Protein AF-A0A537X643-F1 (afdb_monomer)

Solvent-accessible surface area (backbone atoms only — not comparable to full-atom values): 22511 Å² total; per-residue (Å²): 135,90,79,83,78,80,81,77,81,73,78,80,85,72,86,86,77,86,80,95,65,92,78,79,89,76,83,92,69,81,87,68,65,80,76,92,71,70,62,68,78,74,56,78,85,76,93,51,80,48,66,42,65,66,64,68,31,84,86,25,77,56,65,44,72,69,31,51,54,48,52,40,52,52,30,49,50,48,23,62,72,38,47,80,42,49,65,19,37,30,34,43,42,50,30,48,44,51,50,48,52,52,48,49,47,70,78,35,73,71,78,38,92,58,49,51,52,54,47,35,46,54,39,44,46,51,49,53,52,52,54,44,52,50,31,49,76,69,74,42,88,57,58,57,14,49,45,48,35,54,52,44,35,69,70,40,58,57,54,56,56,50,41,31,50,26,40,48,38,24,43,47,48,43,45,42,20,56,47,44,42,60,30,28,60,37,49,99,88,63,51,69,45,55,66,50,59,55,51,46,55,58,55,51,58,70,31,44,62,60,30,52,50,54,41,22,61,33,45,26,66,64,31,53,73,79,56,38,95,42,70,60,56,49,49,56,53,49,54,52,49,52,52,44,52,50,51,21,53,54,45,14,45,50,54,29,48,32,88,43,73,68,52,31,49,54,49,51,50,52,37,45,51,51,24,26,52,53,27,52,59,59,69,62,61,79,58,67,90,67,46,40,62,55,35,54,54,48,11,72,75,45,49,79,77,77,76,97,73,79,70,87,70,80,77,75,75,72,87,72,79,78,73,75,79,76,82,71,82,82,81,84,79,77,91,80,79,91,76,89,81,83,84,83,88,81,92,86,80,90,83,92,81,80,90,82,85,88,79,89,76,87,77,88,78,82,86,83,87,89,134

Foldseek 3Di:
DDDDDPPPPPPPPDPPDDDDDPDDDDDDDDDPDDPLDLVLVVPDADDFPDFAAFAAAFQRRFLDLVLLVRLLVVLVVVLLVCQQQLLSLQSLLLSLLSVLVSVCCVVPVPLAVCSRLVSSLSRVL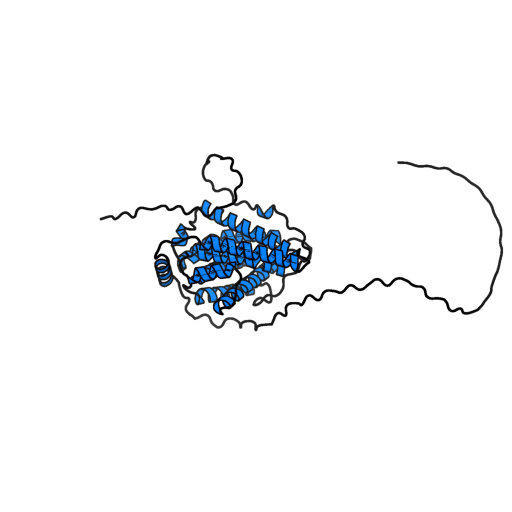SVLVVVQVVCVVVVHDHFLLSVLLNVLSVVLFDASVLNNVSSCLCSQLQVLLVSCLNNGQADPVRHGRSVVLSSCLVSVLVSVVVSLCRSCQQFNVCSCVVQPPDSHSSSVVSVVVSVSSSSSSVLNRQCRRQPDPVSNVVSNCVSRVVSNVVSVSSSVDGDDPPVSVVRSVSNVVRHDNDPPPDPDDDDRDPPPPPPPPPPDPPDDDDDDDDDDDDDDDDDDDDDDDDDDDDDDDDDDDDDDDDD

Radius of gyration: 31.63 Å; Cα contacts (8 Å, |Δi|>4): 362; chains: 1; bounding box: 92×60×107 Å

Structure (mmCIF, N/CA/C/O backbone):
data_AF-A0A537X643-F1
#
_entry.id   AF-A0A537X643-F1
#
loop_
_atom_site.group_PDB
_atom_site.id
_atom_site.type_symbol
_atom_site.label_atom_id
_atom_site.label_alt_id
_atom_site.label_comp_id
_atom_site.label_asym_id
_atom_site.label_entity_id
_atom_site.label_seq_id
_atom_site.pdbx_PDB_ins_code
_atom_site.Cartn_x
_atom_site.Cartn_y
_atom_site.Cartn_z
_atom_site.occupancy
_atom_site.B_iso_or_equiv
_atom_site.auth_seq_id
_atom_site.auth_comp_id
_atom_site.auth_asym_id
_atom_site.auth_atom_id
_atom_site.pdbx_PDB_model_num
ATOM 1 N N . MET A 1 1 ? 32.822 10.963 -34.337 1.00 32.72 1 MET A N 1
ATOM 2 C CA . MET A 1 1 ? 31.778 11.848 -34.895 1.00 32.72 1 MET A CA 1
ATOM 3 C C . MET A 1 1 ? 30.569 11.772 -33.985 1.00 32.72 1 MET A C 1
ATOM 5 O O . MET A 1 1 ? 30.004 10.697 -33.825 1.00 32.72 1 MET A O 1
ATOM 9 N N . ALA A 1 2 ? 30.265 12.878 -33.312 1.00 31.22 2 ALA A N 1
ATOM 10 C CA . ALA A 1 2 ? 29.159 13.004 -32.376 1.00 31.22 2 ALA A CA 1
ATOM 11 C C . ALA A 1 2 ? 27.815 12.803 -33.091 1.00 31.22 2 ALA A C 1
ATOM 13 O O . ALA A 1 2 ? 27.571 13.410 -34.132 1.00 31.22 2 ALA A O 1
ATOM 14 N N . ARG A 1 3 ? 26.935 11.972 -32.529 1.00 30.47 3 ARG A N 1
ATOM 15 C CA . ARG A 1 3 ? 25.512 11.965 -32.874 1.00 30.47 3 ARG A CA 1
ATOM 16 C C . ARG A 1 3 ? 24.752 12.376 -31.626 1.00 30.47 3 ARG A C 1
ATOM 18 O O . ARG A 1 3 ? 24.604 11.592 -30.696 1.00 30.47 3 ARG A O 1
ATOM 25 N N . GLY A 1 4 ? 24.377 13.653 -31.606 1.00 25.67 4 GLY A N 1
ATOM 26 C CA . GLY A 1 4 ? 23.551 14.253 -30.573 1.00 25.67 4 GLY A CA 1
ATOM 27 C C . GLY A 1 4 ? 22.180 13.597 -30.568 1.00 25.67 4 GLY A C 1
ATOM 28 O O . GLY A 1 4 ? 21.464 13.625 -31.566 1.00 25.67 4 GLY A O 1
ATOM 29 N N . TRP A 1 5 ? 21.835 12.997 -29.437 1.00 26.50 5 TRP A N 1
ATOM 30 C CA . TRP A 1 5 ? 20.462 12.646 -29.137 1.00 26.50 5 TRP A CA 1
ATOM 31 C C . TRP A 1 5 ? 19.794 13.929 -28.667 1.00 26.50 5 TRP A C 1
ATOM 33 O O . TRP A 1 5 ? 20.185 14.524 -27.661 1.00 26.50 5 TRP A O 1
ATOM 43 N N . ILE A 1 6 ? 18.838 14.391 -29.465 1.00 25.66 6 ILE A N 1
ATOM 44 C CA . ILE A 1 6 ? 17.928 15.470 -29.112 1.00 25.66 6 ILE A CA 1
ATOM 45 C C . ILE A 1 6 ? 17.266 15.050 -27.799 1.00 25.66 6 ILE A C 1
ATOM 47 O O . ILE A 1 6 ? 16.528 14.068 -27.754 1.00 25.66 6 ILE A O 1
ATOM 51 N N . ARG A 1 7 ? 17.580 15.770 -26.718 1.00 27.56 7 ARG A N 1
ATOM 52 C CA . ARG A 1 7 ? 16.850 15.690 -25.455 1.00 27.56 7 ARG A CA 1
ATOM 53 C C . ARG A 1 7 ? 15.436 16.186 -25.730 1.00 27.56 7 ARG A C 1
ATOM 55 O O . ARG A 1 7 ? 15.179 17.385 -25.686 1.00 27.56 7 ARG A O 1
ATOM 62 N N . ILE A 1 8 ? 14.533 15.273 -26.070 1.00 27.55 8 ILE A N 1
ATOM 63 C CA . ILE A 1 8 ? 13.103 15.544 -25.982 1.00 27.55 8 ILE A CA 1
ATOM 64 C C . ILE A 1 8 ? 12.793 15.508 -24.489 1.00 27.55 8 ILE A C 1
ATOM 66 O O . ILE A 1 8 ? 12.545 14.452 -23.914 1.00 27.55 8 ILE A O 1
ATOM 70 N N . SER A 1 9 ? 12.889 16.672 -23.850 1.00 28.47 9 SER A N 1
ATOM 71 C CA . SER A 1 9 ? 12.320 16.912 -22.529 1.00 28.47 9 SER A CA 1
ATOM 72 C C . SER A 1 9 ? 10.800 16.823 -22.657 1.00 28.47 9 SER A C 1
ATOM 74 O O . SER A 1 9 ? 10.119 17.831 -22.817 1.00 28.47 9 SER A O 1
ATOM 76 N N . ALA A 1 10 ? 10.259 15.607 -22.662 1.00 28.08 10 ALA A N 1
ATOM 77 C CA . ALA A 1 10 ? 8.843 15.392 -22.431 1.00 28.08 10 ALA A CA 1
ATOM 78 C C . ALA A 1 10 ? 8.637 15.455 -20.918 1.00 28.08 10 ALA A C 1
ATOM 80 O O . ALA A 1 10 ? 8.759 14.459 -20.210 1.00 28.08 10 ALA A O 1
ATOM 81 N N . SER A 1 11 ? 8.387 16.664 -20.421 1.00 31.28 11 SER A N 1
ATOM 82 C CA . SER A 1 11 ? 7.842 16.896 -19.092 1.00 31.28 11 SER A CA 1
ATOM 83 C C . SER A 1 11 ? 6.502 16.165 -18.986 1.00 31.28 11 SER A C 1
ATOM 85 O O . SER A 1 11 ? 5.463 16.705 -19.348 1.00 31.28 11 SER A O 1
ATOM 87 N N . LEU A 1 12 ? 6.514 14.926 -18.498 1.00 33.41 12 LEU A N 1
ATOM 88 C CA . LEU A 1 12 ? 5.312 14.191 -18.098 1.00 33.41 12 LEU A CA 1
ATOM 89 C C . LEU A 1 12 ? 4.937 14.537 -16.648 1.00 33.41 12 LEU A C 1
ATOM 91 O O . LEU A 1 12 ? 4.527 13.691 -15.867 1.00 33.41 12 LEU A O 1
ATOM 95 N N . GLY A 1 13 ? 5.020 15.827 -16.318 1.00 33.59 13 GLY A N 1
ATOM 96 C CA . GLY A 1 13 ? 4.267 16.433 -15.228 1.00 33.59 13 GLY A CA 1
ATOM 97 C C . GLY A 1 13 ? 2.850 16.714 -15.717 1.00 33.59 13 GLY A C 1
ATOM 98 O O . GLY A 1 13 ? 2.495 17.862 -15.963 1.00 33.59 13 GLY A O 1
ATOM 99 N N . MET A 1 14 ? 2.059 15.669 -15.964 1.00 33.22 14 MET A N 1
ATOM 100 C CA . MET A 1 14 ? 0.625 15.824 -16.215 1.00 33.22 14 MET A CA 1
ATOM 101 C C . MET A 1 14 ? -0.116 14.498 -16.029 1.00 33.22 14 MET A C 1
ATOM 103 O O . MET A 1 14 ? -0.395 13.768 -16.972 1.00 33.22 14 MET A O 1
ATOM 107 N N . CYS A 1 15 ? -0.468 14.221 -14.776 1.00 29.36 15 CYS A N 1
ATOM 108 C CA . CYS A 1 15 ? -1.714 13.545 -14.409 1.00 29.36 15 CYS A CA 1
ATOM 109 C C . CYS A 1 15 ? -2.303 14.216 -13.157 1.00 29.36 15 CYS A C 1
ATOM 111 O O . CYS A 1 15 ? -2.705 13.566 -12.201 1.00 29.36 15 CYS A O 1
ATOM 113 N N . ALA A 1 16 ? -2.367 15.550 -13.184 1.00 35.38 16 ALA A N 1
ATOM 114 C CA . ALA A 1 16 ? -3.369 16.307 -12.447 1.00 35.38 16 ALA A CA 1
ATOM 115 C C . ALA A 1 16 ? -4.480 16.684 -13.439 1.00 35.38 16 ALA A C 1
ATOM 117 O O . ALA A 1 16 ? -4.480 17.758 -14.030 1.00 35.38 16 ALA A O 1
ATOM 118 N N . ALA A 1 17 ? -5.407 15.762 -13.675 1.00 28.34 17 ALA A N 1
ATOM 119 C CA . ALA A 1 17 ? -6.704 16.052 -14.279 1.00 28.34 17 ALA A CA 1
ATOM 120 C C . ALA A 1 17 ? -7.704 15.087 -13.616 1.00 28.34 17 ALA A C 1
ATOM 122 O O . ALA A 1 17 ? -7.523 13.881 -13.708 1.00 28.34 17 ALA A O 1
ATOM 123 N N . ALA A 1 18 ? -8.725 15.505 -12.872 1.00 29.00 18 ALA A N 1
ATOM 124 C CA . ALA A 1 18 ? -9.410 16.784 -12.863 1.00 29.00 18 ALA A CA 1
ATOM 125 C C . ALA A 1 18 ? -9.969 17.105 -11.466 1.00 29.00 18 ALA A C 1
ATOM 127 O O . ALA A 1 18 ? -10.768 16.344 -10.931 1.00 29.00 18 ALA A O 1
ATOM 128 N N . PHE A 1 19 ? -9.641 18.284 -10.942 1.00 30.84 19 PHE A N 1
ATOM 129 C CA . PHE A 1 19 ? -10.554 19.036 -10.085 1.00 30.84 19 PHE A CA 1
ATOM 130 C C . PHE A 1 19 ? -10.542 20.484 -10.561 1.00 30.84 19 PHE A C 1
ATOM 132 O O . PHE A 1 19 ? -9.585 21.226 -10.354 1.00 30.84 19 PHE A O 1
ATOM 139 N N . ALA A 1 20 ? -11.605 20.865 -11.266 1.00 30.27 20 ALA A N 1
ATOM 140 C CA . ALA A 1 20 ? -11.886 22.253 -11.573 1.00 30.27 20 ALA A CA 1
ATOM 141 C C . ALA A 1 20 ? -12.265 22.963 -10.267 1.00 30.27 20 ALA A C 1
ATOM 143 O O . ALA A 1 20 ? -13.393 22.852 -9.794 1.00 30.27 20 ALA A O 1
ATOM 144 N N . VAL A 1 21 ? -11.316 23.694 -9.692 1.00 33.31 21 VAL A N 1
ATOM 145 C CA . VAL A 1 21 ? -11.599 24.801 -8.778 1.00 33.31 21 VAL A CA 1
ATOM 146 C C . VAL A 1 21 ? -11.138 26.062 -9.497 1.00 33.31 21 VAL A C 1
ATOM 148 O O . VAL A 1 21 ? -10.009 26.129 -9.977 1.00 33.31 21 VAL A O 1
ATOM 151 N N . CYS A 1 22 ? -12.050 27.022 -9.655 1.00 32.25 22 CYS A N 1
ATOM 152 C CA . CYS A 1 22 ? -11.841 28.280 -10.365 1.00 32.25 22 CYS A CA 1
ATOM 153 C C . CYS A 1 22 ? -10.530 28.962 -9.936 1.00 32.25 22 CYS A C 1
ATOM 155 O O . CYS A 1 22 ? -10.399 29.397 -8.794 1.00 32.25 22 CYS A O 1
ATOM 157 N N . GLY A 1 23 ? -9.569 29.051 -10.858 1.00 29.81 23 GLY A N 1
ATOM 158 C CA . GLY A 1 23 ? -8.277 29.686 -10.627 1.00 29.81 23 GLY A CA 1
ATOM 159 C C . GLY A 1 23 ? -8.364 31.205 -10.734 1.00 29.81 23 GLY A C 1
ATOM 160 O O . GLY A 1 23 ? -8.721 31.740 -11.781 1.00 29.81 23 GLY A O 1
ATOM 161 N N . ALA A 1 24 ? -7.983 31.896 -9.662 1.00 32.94 24 ALA A N 1
ATOM 162 C CA . ALA A 1 24 ? -7.394 33.222 -9.769 1.00 32.94 24 ALA A CA 1
ATOM 163 C C . ALA A 1 24 ? -5.885 33.034 -9.985 1.00 32.94 24 ALA A C 1
ATOM 165 O O . ALA A 1 24 ? -5.207 32.409 -9.171 1.00 32.94 24 ALA A O 1
ATOM 166 N N . SER A 1 25 ? -5.369 33.524 -11.109 1.00 40.28 25 SER A N 1
ATOM 167 C CA . SER A 1 25 ? -3.959 33.415 -11.485 1.00 40.28 25 SER A CA 1
ATOM 168 C C . SER A 1 25 ? -3.090 34.293 -10.578 1.00 40.28 25 SER A C 1
ATOM 170 O O . SER A 1 25 ? -3.222 35.516 -10.608 1.00 40.28 25 SER A O 1
ATOM 172 N N . ALA A 1 26 ? -2.179 33.694 -9.809 1.00 34.84 26 ALA A N 1
ATOM 173 C CA . ALA A 1 26 ? -1.103 34.411 -9.123 1.00 34.84 26 ALA A CA 1
ATOM 174 C C . ALA A 1 26 ? 0.226 34.222 -9.886 1.00 34.84 26 ALA A C 1
ATOM 176 O O . ALA A 1 26 ? 0.455 33.143 -10.439 1.00 34.84 26 ALA A O 1
ATOM 177 N N . PRO A 1 27 ? 1.093 35.251 -9.965 1.00 38.03 27 PRO A N 1
ATOM 178 C CA . PRO A 1 27 ? 2.336 35.181 -10.723 1.00 38.03 27 PRO A CA 1
ATOM 179 C C . PRO A 1 27 ? 3.391 34.335 -9.995 1.00 38.03 27 PRO A C 1
ATOM 181 O O . PRO A 1 27 ? 3.435 34.287 -8.767 1.00 38.03 27 PRO A O 1
ATOM 184 N N . ALA A 1 28 ? 4.253 33.686 -10.778 1.00 44.09 28 ALA A N 1
ATOM 185 C CA . ALA A 1 28 ? 5.346 32.848 -10.299 1.00 44.09 28 ALA A CA 1
ATOM 186 C C . ALA A 1 28 ? 6.388 33.674 -9.519 1.00 44.09 28 ALA A C 1
ATOM 188 O O . ALA A 1 28 ? 7.107 34.488 -10.100 1.00 44.09 28 ALA A O 1
ATOM 189 N N . ALA A 1 29 ? 6.471 33.440 -8.210 1.00 38.31 29 ALA A N 1
ATOM 190 C CA . ALA A 1 29 ? 7.594 33.834 -7.363 1.00 38.31 29 ALA A CA 1
ATOM 191 C C . ALA A 1 29 ? 8.506 32.614 -7.132 1.00 38.31 29 ALA A C 1
ATOM 193 O O . ALA A 1 29 ? 8.038 31.480 -7.212 1.00 38.31 29 ALA A O 1
ATOM 194 N N . GLY A 1 30 ? 9.803 32.865 -6.918 1.00 37.53 30 GLY A N 1
ATOM 195 C CA . GLY A 1 30 ? 10.896 31.884 -6.885 1.00 37.53 30 GLY A CA 1
ATOM 196 C C . GLY A 1 30 ? 10.563 30.560 -6.191 1.00 37.53 30 GLY A C 1
ATOM 197 O O . GLY A 1 30 ? 9.979 30.543 -5.113 1.00 37.53 30 GLY A O 1
ATOM 198 N N . ALA A 1 31 ? 10.929 29.462 -6.852 1.00 42.97 31 ALA A N 1
ATOM 199 C CA . ALA A 1 31 ? 10.577 28.098 -6.481 1.00 42.97 31 ALA A CA 1
ATOM 200 C C . ALA A 1 31 ? 11.385 27.586 -5.275 1.00 42.97 31 ALA A C 1
ATOM 202 O O . ALA A 1 31 ? 12.185 26.662 -5.403 1.00 42.97 31 ALA A O 1
ATOM 203 N N . ASP A 1 32 ? 11.142 28.160 -4.101 1.00 43.19 32 ASP A N 1
ATOM 204 C CA . ASP A 1 32 ? 11.160 27.351 -2.888 1.00 43.19 32 ASP A CA 1
ATOM 205 C C . ASP A 1 32 ? 9.917 26.459 -2.951 1.00 43.19 32 ASP A C 1
ATOM 207 O O . ASP A 1 32 ? 8.807 26.929 -3.219 1.00 43.19 32 ASP A O 1
ATOM 211 N N . SER A 1 33 ? 10.098 25.147 -2.795 1.00 46.50 33 SER A N 1
ATOM 212 C CA . SER A 1 33 ? 8.950 24.239 -2.780 1.00 46.50 33 SER A CA 1
ATOM 213 C C . SER A 1 33 ? 8.030 24.620 -1.620 1.00 46.50 33 SER A C 1
ATOM 215 O O . SER A 1 33 ? 8.537 24.905 -0.530 1.00 46.50 33 SER A O 1
ATOM 217 N N . PRO A 1 34 ? 6.699 24.652 -1.826 1.00 53.88 34 PRO A N 1
ATOM 218 C CA . PRO A 1 34 ? 5.776 24.915 -0.736 1.00 53.88 34 PRO A CA 1
ATOM 219 C C . PRO A 1 34 ? 6.067 23.944 0.418 1.00 53.88 34 PRO A C 1
ATOM 221 O O . PRO A 1 34 ? 6.364 22.775 0.159 1.00 53.88 34 PRO A O 1
ATOM 224 N N . PRO A 1 35 ? 6.012 24.397 1.682 1.00 60.62 35 PRO A N 1
ATOM 225 C CA . PRO A 1 35 ? 6.268 23.520 2.815 1.00 60.62 35 PRO A CA 1
ATOM 226 C C . PRO A 1 35 ? 5.329 22.306 2.776 1.00 60.62 35 PRO A C 1
ATOM 228 O O . PRO A 1 35 ? 4.147 22.441 2.458 1.00 60.62 35 PRO A O 1
ATOM 231 N N . ASN A 1 36 ? 5.857 21.126 3.118 1.00 66.38 36 ASN A N 1
ATOM 232 C CA . ASN A 1 36 ? 5.079 19.905 3.328 1.00 66.38 36 ASN A CA 1
ATOM 233 C C . ASN A 1 36 ? 4.115 20.133 4.511 1.00 66.38 36 ASN A C 1
ATOM 235 O O . ASN A 1 36 ? 4.477 19.951 5.672 1.00 66.38 36 ASN A O 1
ATOM 239 N N . VAL A 1 37 ? 2.901 20.612 4.229 1.00 71.81 37 VAL A N 1
ATOM 240 C CA . VAL A 1 37 ? 1.911 20.959 5.258 1.00 71.81 37 VAL A CA 1
ATOM 241 C C . VAL A 1 37 ? 1.144 19.717 5.717 1.00 71.81 37 VAL A C 1
ATOM 243 O O . VAL A 1 37 ? 0.555 18.997 4.909 1.00 71.81 37 VAL A O 1
ATOM 246 N N . GLY A 1 38 ? 1.106 19.468 7.027 1.00 75.81 38 GLY A N 1
ATOM 247 C CA . GLY A 1 38 ? 0.324 18.394 7.658 1.00 75.81 38 GLY A CA 1
ATOM 248 C C . GLY A 1 38 ? -1.177 18.692 7.708 1.00 75.81 38 GLY A C 1
ATOM 249 O O . GLY A 1 38 ? -1.790 18.625 8.763 1.00 75.81 38 GLY A O 1
ATOM 250 N N . TRP A 1 39 ? -1.794 19.074 6.585 1.00 81.62 39 TRP A N 1
ATOM 251 C CA . TRP A 1 39 ? -3.218 19.424 6.559 1.00 81.62 39 TRP A CA 1
ATOM 252 C C . TRP A 1 39 ? -4.174 18.309 7.034 1.00 81.62 39 TRP A C 1
ATOM 254 O O . TRP A 1 39 ? -5.216 18.676 7.582 1.00 81.62 39 TRP A O 1
ATOM 264 N N . PRO A 1 40 ? -3.883 16.991 6.893 1.00 82.81 40 PRO A N 1
ATOM 265 C CA . PRO A 1 40 ? -4.765 15.952 7.432 1.00 82.81 40 PRO A CA 1
ATOM 266 C C . PRO A 1 40 ? -4.945 16.052 8.953 1.00 82.81 40 PRO A C 1
ATOM 268 O O . PRO A 1 40 ? -6.044 15.798 9.449 1.00 82.81 40 PRO A O 1
ATOM 271 N N . ASP A 1 41 ? -3.925 16.545 9.666 1.00 79.25 41 ASP A N 1
ATOM 272 C CA . ASP A 1 41 ? -3.944 16.746 11.121 1.00 79.25 41 ASP A CA 1
ATOM 273 C C . ASP A 1 41 ? -4.999 17.784 11.550 1.00 79.25 41 ASP A C 1
ATOM 275 O O . ASP A 1 41 ? -5.429 17.820 12.704 1.00 79.25 41 ASP A O 1
ATOM 279 N N . LEU A 1 42 ? -5.443 18.636 10.617 1.00 80.50 42 LEU A N 1
ATOM 280 C CA . LEU A 1 42 ? -6.469 19.656 10.845 1.00 80.50 42 LEU A CA 1
ATOM 281 C C . LEU A 1 42 ? -7.897 19.103 10.731 1.00 80.50 42 LEU A C 1
ATOM 283 O O . LEU A 1 42 ? -8.850 19.795 11.096 1.00 80.50 42 LEU A O 1
ATOM 287 N N . LEU A 1 43 ? -8.074 17.885 10.212 1.00 85.44 43 LEU A N 1
ATOM 288 C CA . LEU A 1 43 ? -9.384 17.277 10.007 1.00 85.44 43 LEU A CA 1
ATOM 289 C C . LEU A 1 43 ? -9.693 16.309 11.154 1.00 85.44 43 LEU A C 1
ATOM 291 O O . LEU A 1 43 ? -9.155 15.209 11.184 1.00 85.44 43 LEU A O 1
ATOM 295 N N . PRO A 1 44 ? -10.583 16.639 12.103 1.00 86.31 44 PRO A N 1
ATOM 296 C CA . PRO A 1 44 ? -10.816 15.769 13.248 1.00 86.31 44 PRO A CA 1
ATOM 297 C C . PRO A 1 44 ? -11.414 14.412 12.841 1.00 86.31 44 PRO A C 1
ATOM 299 O O . PRO A 1 44 ? -12.105 14.271 11.825 1.00 86.31 44 PRO A O 1
ATOM 302 N N . ALA A 1 45 ? -11.157 13.397 13.665 1.00 89.31 45 ALA A N 1
ATOM 303 C CA . ALA A 1 45 ? -11.864 12.125 13.581 1.00 89.31 45 ALA A CA 1
ATOM 304 C C . ALA A 1 45 ? -13.330 12.292 14.006 1.00 89.31 45 ALA A C 1
ATOM 306 O O . ALA A 1 45 ? -13.650 13.093 14.889 1.00 89.31 45 ALA A O 1
ATOM 307 N N . LEU A 1 46 ? -14.213 11.517 13.389 1.00 88.94 46 LEU A N 1
ATOM 308 C CA . LEU A 1 46 ? -15.629 11.452 13.714 1.00 88.94 46 LEU A CA 1
ATOM 309 C C . LEU A 1 46 ? -15.913 10.250 14.619 1.00 88.94 46 LEU A C 1
ATOM 311 O O . LEU A 1 46 ? -15.259 9.208 14.546 1.00 88.94 46 LEU A O 1
ATOM 315 N N . GLY A 1 47 ? -16.943 10.382 15.454 1.00 86.25 47 GLY A N 1
ATOM 316 C CA . GLY A 1 47 ? -17.502 9.234 16.161 1.00 86.25 47 GLY A CA 1
ATOM 317 C C . GLY A 1 47 ? -18.045 8.203 15.169 1.00 86.25 47 GLY A C 1
ATOM 318 O O . GLY A 1 47 ? -18.558 8.559 14.112 1.00 86.25 47 GLY A O 1
ATOM 319 N N . THR A 1 48 ? -17.943 6.925 15.522 1.00 92.31 48 THR A N 1
ATOM 320 C CA . THR A 1 48 ? -18.402 5.800 14.694 1.00 92.31 48 THR A CA 1
ATOM 321 C C . THR A 1 48 ? -19.379 4.929 15.478 1.00 92.31 48 THR A C 1
ATOM 323 O O . THR A 1 48 ? -19.252 4.791 16.697 1.00 92.31 48 THR A O 1
ATOM 326 N N . ALA A 1 49 ? -20.378 4.357 14.797 1.00 91.56 49 ALA A N 1
ATOM 327 C CA . ALA A 1 49 ? -21.379 3.499 15.438 1.00 91.56 49 ALA A CA 1
ATOM 328 C C . ALA A 1 49 ? -20.782 2.191 15.991 1.00 91.56 49 ALA A C 1
ATOM 330 O O . ALA A 1 49 ? -21.206 1.706 17.044 1.00 91.56 49 ALA A O 1
ATOM 331 N N . GLU A 1 50 ? -19.791 1.632 15.296 1.00 93.50 50 GLU A N 1
ATOM 332 C CA . GLU A 1 50 ? -18.994 0.495 15.747 1.00 93.50 50 GLU A CA 1
ATOM 333 C C . GLU A 1 50 ? -17.535 0.902 15.957 1.00 93.50 50 GLU A C 1
ATOM 335 O O . GLU A 1 50 ? -16.983 1.701 15.209 1.00 93.50 50 GLU A O 1
ATOM 340 N N . ASN A 1 51 ? -16.880 0.298 16.949 1.00 94.69 51 ASN A N 1
ATOM 341 C CA . ASN A 1 51 ? -15.445 0.460 17.153 1.00 94.69 51 ASN A CA 1
ATOM 342 C C . ASN A 1 51 ? -14.823 -0.871 17.602 1.00 94.69 51 ASN A C 1
ATOM 344 O O . ASN A 1 51 ? -14.645 -1.096 18.807 1.00 94.69 51 ASN A O 1
ATOM 348 N N . PRO A 1 52 ? -14.544 -1.788 16.654 1.00 97.19 52 PRO A N 1
ATOM 349 C CA . PRO A 1 52 ? -13.749 -2.981 16.919 1.00 97.19 52 PRO A CA 1
ATOM 350 C C . PRO A 1 52 ? -12.413 -2.628 17.581 1.00 97.19 52 PRO A C 1
ATOM 352 O O . PRO A 1 52 ? -12.004 -1.471 17.612 1.00 97.19 52 PRO A O 1
ATOM 355 N N . GLN A 1 53 ? -11.740 -3.623 18.145 1.00 96.88 53 GLN A N 1
ATOM 356 C CA . GLN A 1 53 ? -10.387 -3.449 18.668 1.00 96.88 53 GLN A CA 1
ATOM 357 C C . GLN A 1 53 ? -9.441 -4.399 17.944 1.00 96.88 53 GLN A C 1
ATOM 359 O O . GLN A 1 53 ? -9.869 -5.499 17.565 1.00 96.88 53 GLN A O 1
ATOM 364 N N . PRO A 1 54 ? -8.172 -3.998 17.757 1.00 96.31 54 PRO A N 1
ATOM 365 C CA . PRO A 1 54 ? -7.201 -4.835 17.086 1.00 96.31 54 PRO A CA 1
ATOM 366 C C . PRO A 1 54 ? -6.951 -6.108 17.897 1.00 96.31 54 PRO A C 1
ATOM 368 O O . PRO A 1 54 ? -7.126 -6.162 19.116 1.00 96.31 54 PRO A O 1
ATOM 371 N N . GLY A 1 55 ? -6.531 -7.154 17.202 1.00 94.56 55 GLY A N 1
ATOM 372 C CA . GLY A 1 55 ? -6.208 -8.433 17.813 1.00 94.56 55 GLY A CA 1
ATOM 373 C C . GLY A 1 55 ? -5.282 -9.258 16.927 1.00 94.56 55 GLY A C 1
ATOM 374 O O . GLY A 1 55 ? -4.886 -8.781 15.862 1.00 94.56 55 GLY A O 1
ATOM 375 N N . PRO A 1 56 ? -4.964 -10.496 17.343 1.00 95.69 56 PRO A N 1
ATOM 376 C CA . PRO A 1 56 ? -4.064 -11.395 16.624 1.00 95.69 56 PRO A CA 1
ATOM 377 C C . PRO A 1 56 ? -4.401 -11.536 15.135 1.00 95.69 56 PRO A C 1
ATOM 379 O O . PRO A 1 56 ? -5.555 -11.790 14.779 1.00 95.69 56 PRO A O 1
ATOM 382 N N . GLN A 1 57 ? -3.385 -11.434 14.277 1.00 94.88 57 GLN A N 1
ATOM 383 C CA . GLN A 1 57 ? -3.501 -11.540 12.820 1.00 94.88 57 GLN A CA 1
ATOM 384 C C . GLN A 1 57 ? -2.810 -12.803 12.279 1.00 94.88 57 GLN A C 1
ATOM 386 O O . GLN A 1 57 ? -1.967 -13.396 12.960 1.00 94.88 57 GLN A O 1
ATOM 391 N N . PRO A 1 58 ? -3.148 -13.271 11.061 1.00 88.06 58 PRO A N 1
ATOM 392 C CA . PRO A 1 58 ? -2.478 -14.421 10.452 1.00 88.06 58 PRO A CA 1
ATOM 393 C C . PRO A 1 58 ? -0.961 -14.204 10.340 1.00 88.06 58 PRO A C 1
ATOM 395 O O . PRO A 1 58 ? -0.534 -13.286 9.660 1.00 88.06 58 PRO A O 1
ATOM 398 N N . GLY A 1 59 ? -0.155 -15.060 10.979 1.00 85.19 59 GLY A N 1
ATOM 399 C CA . GLY A 1 59 ? 1.310 -14.900 11.032 1.00 85.19 59 GLY A CA 1
ATOM 400 C C . GLY A 1 59 ? 1.815 -14.084 12.226 1.00 85.19 59 GLY A C 1
ATOM 401 O O . GLY A 1 59 ? 2.943 -14.281 12.661 1.00 85.19 59 GLY A O 1
ATOM 402 N N . CYS A 1 60 ? 0.947 -13.276 12.837 1.00 91.81 60 CYS A N 1
ATOM 403 C CA . CYS A 1 60 ? 1.282 -12.352 13.914 1.00 91.81 60 CYS A CA 1
ATOM 404 C C . CYS A 1 60 ? 0.311 -12.486 15.092 1.00 91.81 60 CYS A C 1
ATOM 406 O O . CYS A 1 60 ? -0.674 -11.754 15.210 1.00 91.81 60 CYS A O 1
ATOM 408 N N . LEU A 1 61 ? 0.589 -13.442 15.985 1.00 92.94 61 LEU A N 1
ATOM 409 C CA . LEU A 1 61 ? -0.246 -13.683 17.170 1.00 92.94 61 LEU A CA 1
ATOM 410 C C . LEU A 1 61 ? -0.089 -12.613 18.259 1.00 92.94 61 LEU A C 1
ATOM 412 O O . LEU A 1 61 ? -0.982 -12.459 19.088 1.00 92.94 61 LEU A O 1
ATOM 416 N N . SER A 1 62 ? 1.035 -11.899 18.259 1.00 95.31 62 SER A N 1
ATOM 417 C CA . SER A 1 62 ? 1.320 -10.777 19.150 1.00 95.31 62 SER A CA 1
ATOM 418 C C . SER A 1 62 ? 1.937 -9.614 18.361 1.00 95.31 62 SER A C 1
ATOM 420 O O . SER A 1 62 ? 2.657 -9.859 17.384 1.00 95.31 62 SER A O 1
ATOM 422 N N . PRO A 1 63 ? 1.698 -8.356 18.773 1.00 95.19 63 PRO A N 1
ATOM 423 C CA . PRO A 1 63 ? 2.180 -7.180 18.067 1.00 95.19 63 PRO A CA 1
ATOM 424 C C . PRO A 1 63 ? 3.624 -6.897 18.503 1.00 95.19 63 PRO A C 1
ATOM 426 O O . PRO A 1 63 ? 3.902 -6.139 19.427 1.00 95.19 63 PRO A O 1
ATOM 429 N N . SER A 1 64 ? 4.576 -7.599 17.893 1.00 95.94 64 SER A N 1
ATOM 430 C CA . SER A 1 64 ? 5.991 -7.548 18.274 1.00 95.94 64 SER A CA 1
ATOM 431 C C . SER A 1 64 ? 6.891 -7.259 17.078 1.00 95.94 64 SER A C 1
ATOM 433 O O . SER A 1 64 ? 6.484 -7.428 15.934 1.00 95.94 64 SER A O 1
ATOM 435 N N . MET A 1 65 ? 8.150 -6.891 17.328 1.00 96.38 65 MET A N 1
ATOM 436 C CA . MET A 1 65 ? 9.126 -6.729 16.241 1.00 96.38 65 MET A CA 1
ATOM 437 C C . MET A 1 65 ? 9.308 -8.023 15.434 1.00 96.38 65 MET A C 1
ATOM 439 O O . MET A 1 65 ? 9.473 -7.960 14.224 1.00 96.38 65 MET A O 1
ATOM 443 N N . ALA A 1 66 ? 9.163 -9.191 16.074 1.00 96.06 66 ALA A N 1
ATOM 444 C CA . ALA A 1 66 ? 9.206 -10.483 15.392 1.00 96.06 66 ALA A CA 1
ATOM 445 C C . ALA A 1 66 ? 8.049 -10.681 14.392 1.00 96.06 66 ALA A C 1
ATOM 447 O O . ALA A 1 66 ? 8.212 -11.416 13.422 1.00 96.06 66 ALA A O 1
ATOM 448 N N . CYS A 1 67 ? 6.897 -10.029 14.600 1.00 96.38 67 CYS A N 1
ATOM 449 C CA . CYS A 1 67 ? 5.822 -10.003 13.605 1.00 96.38 67 CYS A CA 1
ATOM 450 C C . CYS A 1 67 ? 6.255 -9.234 12.348 1.00 96.38 67 CYS A C 1
ATOM 452 O O . CYS A 1 67 ? 6.123 -9.754 11.244 1.00 96.38 67 CYS A O 1
ATOM 454 N N . LEU A 1 68 ? 6.841 -8.043 12.511 1.00 96.50 68 LEU A N 1
ATOM 455 C CA . LEU A 1 68 ? 7.351 -7.262 11.379 1.00 96.50 68 LEU A CA 1
ATOM 456 C C . LEU A 1 68 ? 8.484 -8.000 10.658 1.00 96.50 68 LEU A C 1
ATOM 458 O O . LEU A 1 68 ? 8.501 -8.056 9.433 1.00 96.50 68 LEU A O 1
ATOM 462 N N . ASP A 1 69 ? 9.396 -8.632 11.403 1.00 97.25 69 ASP A N 1
ATOM 463 C CA . ASP A 1 69 ? 10.470 -9.439 10.818 1.00 97.25 69 ASP A CA 1
ATOM 464 C C . ASP A 1 69 ? 9.902 -10.637 10.015 1.00 97.25 69 ASP A C 1
ATOM 466 O O . ASP A 1 69 ? 10.429 -10.978 8.952 1.00 97.25 69 ASP A O 1
ATOM 470 N N . TYR A 1 70 ? 8.797 -11.246 10.471 1.00 96.00 70 TYR A N 1
ATOM 471 C CA . TYR A 1 70 ? 8.076 -12.289 9.730 1.00 96.00 70 TYR A CA 1
ATOM 472 C C . TYR A 1 70 ? 7.450 -11.757 8.431 1.00 96.00 70 TYR A C 1
ATOM 474 O O . TYR A 1 70 ? 7.633 -12.373 7.375 1.00 96.00 70 TYR A O 1
ATOM 482 N N . GLU A 1 71 ? 6.749 -10.619 8.471 1.00 96.50 71 GLU A N 1
ATOM 483 C CA . GLU A 1 71 ? 6.149 -10.035 7.264 1.00 96.50 71 GLU A CA 1
ATOM 484 C C . GLU A 1 71 ? 7.223 -9.573 6.266 1.00 96.50 71 GLU A C 1
ATOM 486 O O . GLU A 1 71 ? 7.109 -9.868 5.075 1.00 96.50 71 GLU A O 1
ATOM 491 N N . ILE A 1 72 ? 8.334 -8.987 6.728 1.00 97.62 72 ILE A N 1
ATOM 492 C CA . ILE A 1 72 ? 9.498 -8.653 5.886 1.00 97.62 72 ILE A CA 1
ATOM 493 C C . ILE A 1 72 ? 10.055 -9.905 5.206 1.00 97.62 72 ILE A C 1
ATOM 495 O O . ILE A 1 72 ? 10.314 -9.893 4.000 1.00 97.62 72 ILE A O 1
ATOM 499 N N . ALA A 1 73 ? 10.236 -11.005 5.942 1.00 96.75 73 ALA A N 1
ATOM 500 C CA . ALA A 1 73 ? 10.749 -12.245 5.365 1.00 96.75 73 ALA A CA 1
ATOM 501 C C . ALA A 1 73 ? 9.815 -12.787 4.268 1.00 96.75 73 ALA A C 1
ATOM 503 O O . ALA A 1 73 ? 10.272 -13.190 3.196 1.00 96.75 73 ALA A O 1
ATOM 504 N N . ARG A 1 74 ? 8.503 -12.721 4.502 1.00 95.88 74 ARG A N 1
ATOM 505 C CA . ARG A 1 74 ? 7.470 -13.137 3.551 1.00 95.88 74 ARG A CA 1
ATOM 506 C C . ARG A 1 74 ? 7.402 -12.230 2.317 1.00 95.88 74 ARG A C 1
ATOM 508 O O . ARG A 1 74 ? 7.256 -12.728 1.201 1.00 95.88 74 ARG A O 1
ATOM 515 N N . MET A 1 75 ? 7.533 -10.914 2.480 1.00 96.12 75 MET A N 1
ATOM 516 C CA . MET A 1 75 ? 7.602 -9.967 1.359 1.00 96.12 75 MET A CA 1
ATOM 517 C C . MET A 1 75 ? 8.881 -10.144 0.545 1.00 96.12 75 MET A C 1
ATOM 519 O O . MET A 1 75 ? 8.835 -10.100 -0.684 1.00 96.12 75 MET A O 1
ATOM 523 N N . ARG A 1 76 ? 10.009 -10.435 1.201 1.00 97.19 76 ARG A N 1
ATOM 524 C CA . ARG A 1 76 ? 11.265 -10.761 0.518 1.00 97.19 76 ARG A CA 1
ATOM 525 C C . ARG A 1 76 ? 11.141 -12.048 -0.292 1.00 97.19 76 ARG A C 1
ATOM 527 O O . ARG A 1 76 ? 11.546 -12.067 -1.450 1.00 97.19 76 ARG A O 1
ATOM 534 N N . GLU A 1 77 ? 10.528 -13.095 0.261 1.00 96.50 77 GLU A N 1
ATOM 535 C CA . GLU A 1 77 ? 10.222 -14.322 -0.487 1.00 96.50 77 GLU A CA 1
ATOM 536 C C . GLU A 1 77 ? 9.350 -14.018 -1.715 1.00 96.50 77 GLU A C 1
ATOM 538 O O . GLU A 1 77 ? 9.620 -14.506 -2.811 1.00 96.50 77 GLU A O 1
ATOM 543 N N . ALA A 1 78 ? 8.340 -13.159 -1.561 1.00 96.06 78 ALA A N 1
ATOM 544 C CA . ALA A 1 78 ? 7.462 -12.765 -2.655 1.00 96.06 78 ALA A CA 1
ATOM 545 C C . ALA A 1 78 ? 8.192 -11.985 -3.754 1.00 96.06 78 ALA A C 1
ATOM 547 O O . ALA A 1 78 ? 8.017 -12.305 -4.929 1.00 96.06 78 ALA A O 1
ATOM 548 N N . GLN A 1 79 ? 9.035 -11.016 -3.388 1.00 97.00 79 GLN A N 1
ATOM 549 C CA . GLN A 1 79 ? 9.893 -10.289 -4.323 1.00 97.00 79 GLN A CA 1
ATOM 550 C C . GLN A 1 79 ? 10.791 -11.261 -5.097 1.00 97.00 79 GLN A C 1
ATOM 552 O O . GLN A 1 79 ? 10.828 -11.231 -6.325 1.00 97.00 79 GLN A O 1
ATOM 557 N N . GLN A 1 80 ? 11.493 -12.151 -4.392 1.00 97.00 80 GLN A N 1
ATOM 558 C CA . GLN A 1 80 ? 12.417 -13.104 -5.010 1.00 97.00 80 GLN A CA 1
ATOM 559 C C . GLN A 1 80 ? 11.690 -14.118 -5.904 1.00 97.00 80 GLN A C 1
ATOM 561 O O . GLN A 1 80 ? 12.174 -14.444 -6.988 1.00 97.00 80 GLN A O 1
ATOM 566 N N . GLY A 1 81 ? 10.513 -14.585 -5.481 1.00 96.31 81 GLY A N 1
ATOM 567 C CA . GLY A 1 81 ? 9.680 -15.512 -6.243 1.00 96.31 81 GLY A CA 1
ATOM 568 C C . GLY A 1 81 ? 9.026 -14.884 -7.475 1.00 96.31 81 GLY A C 1
ATOM 569 O O . GLY A 1 81 ? 8.803 -15.583 -8.461 1.00 96.31 81 GLY A O 1
ATOM 570 N N . LEU A 1 82 ? 8.725 -13.582 -7.441 1.00 96.94 82 LEU A N 1
ATOM 571 C CA . LEU A 1 82 ? 8.238 -12.836 -8.605 1.00 96.94 82 LEU A CA 1
ATOM 572 C C . LEU A 1 82 ? 9.384 -12.494 -9.567 1.00 96.94 82 LEU A C 1
ATOM 574 O O . LEU A 1 82 ? 9.205 -12.594 -10.779 1.00 96.94 82 LEU A O 1
ATOM 578 N N . GLY A 1 83 ? 10.573 -12.161 -9.057 1.00 97.00 83 GLY A N 1
ATOM 579 C CA . GLY A 1 83 ? 11.705 -11.762 -9.892 1.00 97.00 83 GLY A CA 1
ATOM 580 C C . GLY A 1 83 ? 11.306 -10.625 -10.831 1.00 97.00 83 GLY A C 1
ATOM 581 O O . GLY A 1 83 ? 10.669 -9.676 -10.398 1.00 97.00 83 GLY A O 1
ATOM 582 N N . CYS A 1 84 ? 11.598 -10.767 -12.126 1.00 97.38 84 CYS A N 1
ATOM 583 C CA . CYS A 1 84 ? 11.235 -9.786 -13.155 1.00 97.38 84 CYS A CA 1
ATOM 584 C C . CYS A 1 84 ? 9.771 -9.796 -13.603 1.00 97.38 84 CYS A C 1
ATOM 586 O O . CYS A 1 84 ? 9.416 -9.082 -14.537 1.00 97.38 84 CYS A O 1
ATOM 588 N N . ASP A 1 85 ? 8.905 -10.582 -12.964 1.00 97.19 85 ASP A N 1
ATOM 589 C CA . ASP A 1 85 ? 7.472 -10.381 -13.126 1.00 97.19 85 ASP A CA 1
ATOM 590 C C . ASP A 1 85 ? 7.109 -8.954 -12.691 1.00 97.19 85 ASP A C 1
ATOM 592 O O . ASP A 1 85 ? 7.532 -8.491 -11.633 1.00 97.19 85 ASP A O 1
ATOM 596 N N . HIS A 1 86 ? 6.309 -8.251 -13.491 1.00 97.56 86 HIS A N 1
ATOM 597 C CA . HIS A 1 86 ? 5.976 -6.843 -13.260 1.00 97.56 86 HIS A CA 1
ATOM 598 C C . HIS A 1 86 ? 5.237 -6.625 -11.927 1.00 97.56 86 HIS A C 1
ATOM 600 O O . HIS A 1 86 ? 5.359 -5.569 -11.309 1.00 97.56 86 HIS A O 1
ATOM 606 N N . ARG A 1 87 ? 4.581 -7.663 -11.384 1.00 97.94 87 ARG A N 1
ATOM 607 C CA . ARG A 1 87 ? 4.006 -7.654 -10.023 1.00 97.94 87 ARG A CA 1
ATOM 608 C C . ARG A 1 87 ? 5.071 -7.543 -8.922 1.00 97.94 87 ARG A C 1
ATOM 610 O O . ARG A 1 87 ? 4.746 -7.149 -7.802 1.00 97.94 87 ARG A O 1
ATOM 617 N N . GLY A 1 88 ? 6.321 -7.900 -9.218 1.00 97.69 88 GLY A N 1
ATOM 618 C CA . GLY A 1 88 ? 7.475 -7.801 -8.320 1.00 97.69 88 GLY A CA 1
ATOM 619 C C . GLY A 1 88 ? 7.796 -6.363 -7.913 1.00 97.69 88 GLY A C 1
ATOM 620 O O . GLY A 1 88 ? 8.305 -6.137 -6.812 1.00 97.69 88 GLY A O 1
ATOM 621 N N . VAL A 1 89 ? 7.408 -5.387 -8.740 1.00 98.19 89 VAL A N 1
ATOM 622 C CA . VAL A 1 89 ? 7.550 -3.960 -8.435 1.00 98.19 89 VAL A CA 1
ATOM 623 C C . VAL A 1 89 ? 6.820 -3.607 -7.145 1.00 98.19 89 VAL A C 1
ATOM 625 O O . VAL A 1 89 ? 7.459 -3.192 -6.182 1.00 98.19 89 VAL A O 1
ATOM 628 N N . PHE A 1 90 ? 5.507 -3.846 -7.075 1.00 98.00 90 PHE A N 1
ATOM 629 C CA . PHE A 1 90 ? 4.747 -3.519 -5.869 1.00 98.00 90 PHE A CA 1
ATOM 630 C C . PHE A 1 90 ? 5.165 -4.379 -4.667 1.00 98.00 90 PHE A C 1
ATOM 632 O O . PHE A 1 90 ? 5.219 -3.875 -3.549 1.00 98.00 90 PHE A O 1
ATOM 639 N N . ALA A 1 91 ? 5.537 -5.649 -4.878 1.00 97.94 91 ALA A N 1
ATOM 640 C CA . ALA A 1 91 ? 6.100 -6.474 -3.803 1.00 97.94 91 ALA A CA 1
ATOM 641 C C . ALA A 1 91 ? 7.380 -5.853 -3.207 1.00 97.94 91 ALA A C 1
ATOM 643 O O . ALA A 1 91 ? 7.599 -5.926 -2.001 1.00 97.94 91 ALA A O 1
ATOM 644 N N . THR A 1 92 ? 8.204 -5.211 -4.042 1.00 98.12 92 THR A N 1
ATOM 645 C CA . THR A 1 92 ? 9.417 -4.496 -3.612 1.00 98.12 92 THR A CA 1
ATOM 646 C C . THR A 1 92 ? 9.084 -3.195 -2.905 1.00 98.12 92 THR A C 1
ATOM 648 O O . THR A 1 92 ? 9.648 -2.926 -1.850 1.00 98.12 92 THR A O 1
ATOM 651 N N . THR A 1 93 ? 8.153 -2.411 -3.453 1.00 97.44 93 THR A N 1
ATOM 652 C CA . THR A 1 93 ? 7.639 -1.199 -2.805 1.00 97.44 93 THR A CA 1
ATOM 653 C C . THR A 1 93 ? 7.154 -1.505 -1.394 1.00 97.44 93 THR A C 1
ATOM 655 O O . THR A 1 93 ? 7.534 -0.815 -0.451 1.00 97.44 93 THR A O 1
ATOM 658 N N . TYR A 1 94 ? 6.364 -2.569 -1.243 1.00 97.62 94 TYR A N 1
ATOM 659 C CA . TYR A 1 94 ? 5.822 -2.950 0.050 1.00 97.62 94 TYR A CA 1
ATOM 660 C C . TYR A 1 94 ? 6.915 -3.447 1.006 1.00 97.62 94 TYR A C 1
ATOM 662 O O . TYR A 1 94 ? 7.000 -2.959 2.128 1.00 97.62 94 TYR A O 1
ATOM 670 N N . LEU A 1 95 ? 7.819 -4.319 0.538 1.00 98.12 95 LEU A N 1
ATOM 671 C CA . LEU A 1 95 ? 8.962 -4.788 1.328 1.00 98.12 95 LEU A CA 1
ATOM 672 C C . LEU A 1 95 ? 9.767 -3.626 1.924 1.00 98.12 95 LEU A C 1
ATOM 674 O O . LEU A 1 95 ? 10.012 -3.605 3.127 1.00 98.12 95 LEU A O 1
ATOM 678 N N . VAL A 1 96 ? 10.166 -2.666 1.087 1.00 97.88 96 VAL A N 1
ATOM 679 C CA . VAL A 1 96 ? 10.991 -1.532 1.524 1.00 97.88 96 VAL A CA 1
ATOM 680 C C . VAL A 1 96 ? 10.232 -0.658 2.520 1.00 97.88 96 VAL A C 1
ATOM 682 O O . VAL A 1 96 ? 10.805 -0.240 3.523 1.00 97.88 96 VAL A O 1
ATOM 685 N N . LEU A 1 97 ? 8.939 -0.415 2.295 1.00 96.75 97 LEU A N 1
ATOM 686 C CA . LEU A 1 97 ? 8.117 0.356 3.226 1.00 96.75 97 LEU A CA 1
ATOM 687 C C . LEU A 1 97 ? 8.016 -0.323 4.603 1.00 96.75 97 LEU A C 1
ATOM 689 O O . LEU A 1 97 ? 8.171 0.340 5.630 1.00 96.75 97 LEU A O 1
ATOM 693 N N . THR A 1 98 ? 7.808 -1.640 4.643 1.00 97.38 98 THR A N 1
ATOM 694 C CA . THR A 1 98 ? 7.747 -2.392 5.904 1.00 97.38 98 THR A CA 1
ATOM 695 C C . THR A 1 98 ? 9.115 -2.453 6.595 1.00 97.38 98 THR A C 1
ATOM 697 O O . THR A 1 98 ? 9.182 -2.363 7.821 1.00 97.38 98 THR A O 1
ATOM 700 N N . GLU A 1 99 ? 10.224 -2.521 5.848 1.00 98.19 99 GLU A N 1
ATOM 701 C CA . GLU A 1 99 ? 11.579 -2.380 6.406 1.00 98.19 99 GLU A CA 1
ATOM 702 C C . GLU A 1 99 ? 11.791 -1.004 7.057 1.00 98.19 99 GLU A C 1
ATOM 704 O O . GLU A 1 99 ? 12.340 -0.928 8.160 1.00 98.19 99 GLU A O 1
ATOM 709 N N . VAL A 1 100 ? 11.323 0.077 6.420 1.00 97.25 100 VAL A N 1
ATOM 710 C CA . VAL A 1 100 ? 11.364 1.432 6.994 1.00 97.25 100 VAL A CA 1
ATOM 711 C C . VAL A 1 100 ? 10.546 1.490 8.281 1.00 97.25 100 VAL A C 1
ATOM 713 O O . VAL A 1 100 ? 11.091 1.882 9.308 1.00 97.25 100 VAL A O 1
ATOM 716 N N . LEU A 1 101 ? 9.299 1.004 8.282 1.00 96.94 101 LEU A N 1
ATOM 717 C CA . LEU A 1 101 ? 8.465 0.938 9.491 1.00 96.94 101 LEU A CA 1
ATOM 718 C C . LEU A 1 101 ? 9.149 0.181 10.631 1.00 96.94 101 LEU A C 1
ATOM 720 O O . LEU A 1 101 ? 9.202 0.661 11.766 1.00 96.94 101 LEU A O 1
ATOM 724 N N . ARG A 1 102 ? 9.707 -0.992 10.330 1.00 97.62 102 ARG A N 1
ATOM 725 C CA . ARG A 1 102 ? 10.431 -1.809 11.304 1.00 97.62 102 ARG A CA 1
ATOM 726 C C . ARG A 1 102 ? 11.623 -1.052 11.886 1.00 97.62 102 ARG A C 1
ATOM 728 O O . ARG A 1 102 ? 11.866 -1.139 13.090 1.00 97.62 102 ARG A O 1
ATOM 735 N N . ASN A 1 103 ? 12.378 -0.334 11.060 1.00 97.56 103 ASN A N 1
ATOM 736 C CA . ASN A 1 103 ? 13.538 0.435 11.505 1.00 97.56 103 ASN A CA 1
ATOM 737 C C . ASN A 1 103 ? 13.137 1.662 12.329 1.00 97.56 103 ASN A C 1
ATOM 739 O O . ASN A 1 103 ? 13.748 1.895 13.371 1.00 97.56 103 ASN A O 1
ATOM 743 N N . THR A 1 104 ? 12.078 2.374 11.936 1.00 96.69 104 THR A N 1
ATOM 744 C CA . THR A 1 104 ? 11.508 3.487 12.710 1.00 96.69 104 THR A CA 1
ATOM 745 C C . THR A 1 104 ? 11.114 3.025 14.108 1.00 96.69 104 THR A C 1
ATOM 747 O O . THR A 1 104 ? 11.581 3.588 15.090 1.00 96.69 104 THR A O 1
ATOM 750 N N . L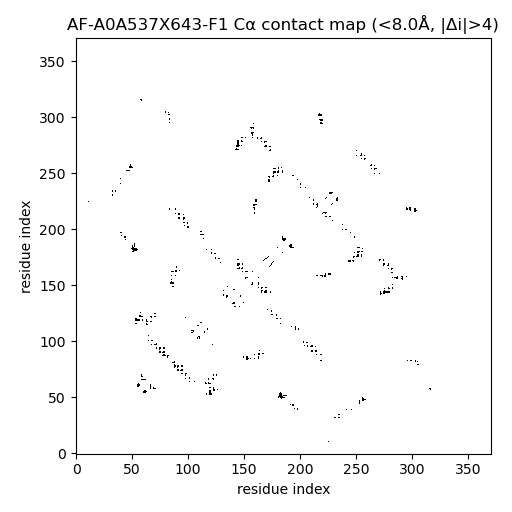EU A 1 105 ? 10.360 1.927 14.221 1.00 96.38 105 LEU A N 1
ATOM 751 C CA . LEU A 1 105 ? 9.933 1.382 15.516 1.00 96.38 105 LEU A CA 1
ATOM 752 C C . LEU A 1 105 ? 11.079 0.837 16.377 1.00 96.38 105 LEU A C 1
ATOM 754 O O . LEU A 1 105 ? 10.950 0.747 17.598 1.00 96.38 105 LEU A O 1
ATOM 758 N N . ALA A 1 106 ? 12.182 0.419 15.755 1.00 96.75 106 ALA A N 1
ATOM 759 C CA . ALA A 1 106 ? 13.366 -0.034 16.474 1.00 96.75 106 ALA A CA 1
ATOM 760 C C . ALA A 1 106 ? 14.229 1.127 16.979 1.00 96.75 106 ALA A C 1
ATOM 762 O O . ALA A 1 106 ? 14.843 0.998 18.037 1.00 96.75 106 ALA A O 1
ATOM 763 N N . GLY A 1 107 ? 14.291 2.226 16.222 1.00 97.31 107 GLY A N 1
ATOM 764 C CA . GLY A 1 107 ? 15.004 3.444 16.604 1.00 97.31 107 GLY A CA 1
ATOM 765 C C . GLY A 1 107 ? 14.231 4.296 17.609 1.00 97.31 107 GLY A C 1
ATOM 766 O O . GLY A 1 107 ? 14.838 4.873 18.506 1.00 97.31 107 GLY A O 1
ATOM 767 N N . ASP A 1 108 ? 12.904 4.325 17.491 1.00 96.50 108 ASP A N 1
ATOM 768 C CA . ASP A 1 108 ? 12.002 5.056 18.374 1.00 96.50 108 ASP A CA 1
ATOM 769 C C . ASP A 1 108 ? 10.744 4.218 18.688 1.00 96.50 108 ASP A C 1
ATOM 771 O O . ASP A 1 108 ? 9.741 4.263 17.967 1.00 96.50 108 ASP A O 1
ATOM 775 N N . PRO A 1 109 ? 10.763 3.439 19.787 1.00 93.00 109 PRO A N 1
ATOM 776 C CA . PRO A 1 109 ? 9.613 2.643 20.209 1.00 93.00 109 PRO A CA 1
ATOM 777 C C . PRO A 1 109 ? 8.368 3.465 20.570 1.00 93.00 109 PRO A C 1
ATOM 779 O O . PRO A 1 109 ? 7.287 2.881 20.661 1.00 93.00 109 PRO A O 1
ATOM 782 N N . ALA A 1 110 ? 8.514 4.774 20.803 1.00 95.06 110 ALA A N 1
ATOM 783 C CA . ALA A 1 110 ? 7.439 5.693 21.171 1.00 95.06 110 ALA A CA 1
ATOM 784 C C . ALA A 1 110 ? 6.952 6.548 19.987 1.00 95.06 110 ALA A C 1
ATOM 786 O O . ALA A 1 110 ? 6.116 7.426 20.182 1.00 95.06 110 ALA A O 1
ATOM 787 N N . TYR A 1 111 ? 7.435 6.279 18.768 1.00 95.62 111 TYR A N 1
ATOM 788 C CA . TYR A 1 111 ? 7.071 7.043 17.572 1.00 95.62 111 TYR A CA 1
ATOM 789 C C . TYR A 1 111 ? 5.554 7.068 17.311 1.00 95.62 111 TYR A C 1
ATOM 791 O O . TYR A 1 111 ? 5.020 8.069 16.837 1.00 95.62 111 TYR A O 1
ATOM 799 N N . PHE A 1 112 ? 4.850 5.977 17.633 1.00 96.88 112 PHE A N 1
ATOM 800 C CA . PHE A 1 112 ? 3.388 5.891 17.562 1.00 96.88 112 PHE A CA 1
ATOM 801 C C . PHE A 1 112 ? 2.780 5.728 18.951 1.00 96.88 112 PHE A C 1
ATOM 803 O O . PHE A 1 112 ? 3.256 4.923 19.756 1.00 96.88 112 PHE A O 1
ATOM 810 N N . ASP A 1 113 ? 1.666 6.419 19.183 1.00 96.75 113 ASP A N 1
ATOM 811 C CA . ASP A 1 113 ? 0.937 6.386 20.449 1.00 96.75 113 ASP A CA 1
ATOM 812 C C . ASP A 1 113 ? 0.249 5.018 20.666 1.00 96.75 113 ASP A C 1
ATOM 814 O O . ASP A 1 113 ? 0.121 4.546 21.794 1.00 96.75 113 ASP A O 1
ATOM 818 N N . ASP A 1 114 ? -0.199 4.348 19.594 1.00 96.81 114 ASP A N 1
ATOM 819 C CA . ASP A 1 114 ? -0.693 2.958 19.590 1.00 96.81 114 ASP A CA 1
ATOM 820 C C . ASP A 1 114 ? 0.164 2.053 18.690 1.00 96.81 114 ASP A C 1
ATOM 822 O O . ASP A 1 114 ? -0.296 1.503 17.688 1.00 96.81 114 ASP A O 1
ATOM 826 N N . ARG A 1 115 ? 1.442 1.886 19.046 1.00 96.25 115 ARG A N 1
ATOM 827 C CA . ARG A 1 115 ? 2.385 1.006 18.329 1.00 96.25 115 ARG A CA 1
ATOM 828 C C . ARG A 1 115 ? 1.830 -0.399 18.059 1.00 96.25 115 ARG A C 1
ATOM 830 O O . ARG A 1 115 ? 2.067 -0.957 16.988 1.00 96.25 115 ARG A O 1
ATOM 837 N N . ASP A 1 116 ? 1.112 -0.981 19.015 1.00 96.38 116 ASP A N 1
ATOM 838 C CA . ASP A 1 116 ? 0.595 -2.344 18.887 1.00 96.38 116 ASP A CA 1
ATOM 839 C C . ASP A 1 116 ? -0.512 -2.438 17.827 1.00 96.38 116 ASP A C 1
ATOM 841 O O . ASP A 1 116 ? -0.552 -3.407 17.063 1.00 96.38 116 ASP A O 1
ATOM 845 N N . TYR A 1 117 ? -1.374 -1.417 17.728 1.00 97.25 117 TYR A N 1
ATOM 846 C CA . TYR A 1 117 ? -2.334 -1.296 16.631 1.00 97.25 117 TYR A CA 1
ATOM 847 C C . TYR A 1 117 ? -1.632 -1.254 15.271 1.00 97.25 117 TYR A C 1
ATOM 849 O O . TYR A 1 117 ? -2.031 -2.007 14.385 1.00 97.25 117 TYR A O 1
ATOM 857 N N . LEU A 1 118 ? -0.568 -0.454 15.117 1.00 97.00 118 LEU A N 1
ATOM 858 C CA . LEU A 1 118 ? 0.165 -0.325 13.847 1.00 97.00 118 LEU A CA 1
ATOM 859 C C . LEU A 1 118 ? 0.761 -1.665 13.388 1.00 97.00 118 LEU A C 1
ATOM 861 O O . LEU A 1 118 ? 0.715 -1.990 12.204 1.00 97.00 118 LEU A O 1
ATOM 865 N N . ILE A 1 119 ? 1.283 -2.479 14.313 1.00 97.50 119 ILE A N 1
ATOM 866 C CA . ILE A 1 119 ? 1.829 -3.806 13.974 1.00 97.50 119 ILE A CA 1
ATOM 867 C C . ILE A 1 119 ? 0.716 -4.759 13.514 1.00 97.50 119 ILE A C 1
ATOM 869 O O . ILE A 1 119 ? 0.898 -5.526 12.567 1.00 97.50 119 ILE A O 1
ATOM 873 N N . TYR A 1 120 ? -0.453 -4.726 14.159 1.00 98.25 120 TYR A N 1
ATOM 874 C CA . TYR A 1 120 ? -1.594 -5.520 13.701 1.00 98.25 120 TYR A CA 1
ATOM 875 C C . TYR A 1 120 ? -2.189 -5.008 12.387 1.00 98.25 120 TYR A C 1
ATOM 877 O O . TYR A 1 120 ? -2.655 -5.817 11.582 1.00 98.25 120 TYR A O 1
ATOM 885 N N . GLU A 1 121 ? -2.171 -3.697 12.158 1.00 98.00 121 GLU A N 1
ATOM 886 C CA . GLU A 1 121 ? -2.551 -3.093 10.887 1.00 98.00 121 GLU A CA 1
ATOM 887 C C . GLU A 1 121 ? -1.651 -3.583 9.757 1.00 98.00 121 GLU A C 1
ATOM 889 O O . GLU A 1 121 ? -2.181 -4.142 8.798 1.00 98.00 121 GLU A O 1
ATOM 894 N N . ASP A 1 122 ? -0.325 -3.489 9.902 1.00 97.56 122 ASP A N 1
ATOM 895 C CA . ASP A 1 122 ? 0.634 -3.989 8.907 1.00 97.56 122 ASP A CA 1
ATOM 896 C C . ASP A 1 122 ? 0.412 -5.480 8.598 1.00 97.56 122 ASP A C 1
ATOM 898 O O . ASP A 1 122 ? 0.268 -5.860 7.435 1.00 97.56 122 ASP A O 1
ATOM 902 N N . ALA A 1 123 ? 0.250 -6.321 9.625 1.00 97.94 123 ALA A N 1
ATOM 903 C CA . ALA A 1 123 ? 0.023 -7.755 9.443 1.00 97.94 123 ALA A CA 1
ATOM 904 C C . ALA A 1 123 ? -1.304 -8.078 8.726 1.00 97.94 123 ALA A C 1
ATOM 906 O O . ALA A 1 123 ? -1.364 -8.940 7.838 1.00 97.94 123 ALA A O 1
ATOM 907 N N . LEU A 1 124 ? -2.400 -7.400 9.089 1.00 98.38 124 LEU A N 1
ATOM 908 C CA . LEU A 1 124 ? -3.684 -7.590 8.410 1.00 98.38 124 LEU A CA 1
ATOM 909 C C . LEU A 1 124 ? -3.628 -7.050 6.976 1.00 98.38 124 LEU A C 1
ATOM 911 O O . LEU A 1 124 ? -4.184 -7.670 6.065 1.00 98.38 124 LEU A O 1
ATOM 915 N N . PHE A 1 125 ? -2.935 -5.938 6.755 1.00 97.88 125 PHE A N 1
ATOM 916 C CA . PHE A 1 125 ? -2.754 -5.356 5.434 1.00 97.88 125 PHE A CA 1
ATOM 917 C C . PHE A 1 125 ? -1.956 -6.300 4.528 1.00 97.88 125 PHE A C 1
ATOM 919 O O . PHE A 1 125 ? -2.430 -6.664 3.446 1.00 97.88 125 PHE A O 1
ATOM 926 N N . ALA A 1 126 ? -0.860 -6.869 5.035 1.00 97.81 126 ALA A N 1
ATOM 927 C CA . ALA A 1 126 ? -0.088 -7.898 4.349 1.00 97.81 126 ALA A CA 1
ATOM 928 C C . ALA A 1 126 ? -0.962 -9.105 3.998 1.00 97.81 126 ALA A C 1
ATOM 930 O O . ALA A 1 126 ? -0.956 -9.597 2.864 1.00 97.81 126 ALA A O 1
ATOM 931 N N . HIS A 1 127 ? -1.795 -9.566 4.935 1.00 97.38 127 HIS A N 1
ATOM 932 C CA . HIS A 1 127 ? -2.740 -10.645 4.670 1.00 97.38 127 HIS A CA 1
ATOM 933 C C . HIS A 1 127 ? -3.696 -10.334 3.502 1.00 97.38 127 HIS A C 1
ATOM 935 O O . HIS A 1 127 ? -3.933 -11.219 2.672 1.00 97.38 127 HIS A O 1
ATOM 941 N N . TYR A 1 128 ? -4.212 -9.103 3.393 1.00 97.88 128 TYR A N 1
ATOM 942 C CA . TYR A 1 128 ? -5.039 -8.677 2.256 1.00 97.88 128 TYR A CA 1
ATOM 943 C C . TYR A 1 128 ? -4.285 -8.779 0.928 1.00 97.88 128 TYR A C 1
ATOM 945 O O . TYR A 1 128 ? -4.820 -9.370 -0.019 1.00 97.88 128 TYR A O 1
ATOM 953 N N . TYR A 1 129 ? -3.052 -8.269 0.869 1.00 98.38 129 TYR A N 1
ATOM 954 C CA . TYR A 1 129 ? -2.223 -8.321 -0.336 1.00 98.38 129 TYR A CA 1
ATOM 955 C C . TYR A 1 129 ? -1.971 -9.764 -0.778 1.00 98.38 129 TYR A C 1
ATOM 957 O O . TYR A 1 129 ? -2.310 -10.152 -1.897 1.00 98.38 129 TYR A O 1
ATOM 965 N N . PHE A 1 130 ? -1.452 -10.600 0.120 1.00 98.19 130 PHE A N 1
ATOM 966 C CA . PHE A 1 130 ? -1.078 -11.969 -0.222 1.00 98.19 130 PHE A CA 1
ATOM 967 C C . PHE A 1 130 ? -2.271 -12.850 -0.578 1.00 98.19 130 PHE A C 1
ATOM 969 O O . PHE A 1 130 ? -2.185 -13.627 -1.525 1.00 98.19 130 PHE A O 1
ATOM 976 N N . ARG A 1 131 ? -3.410 -12.704 0.114 1.00 98.06 131 ARG A N 1
ATOM 977 C CA . ARG A 1 131 ? -4.647 -13.400 -0.270 1.00 98.06 131 ARG A CA 1
ATOM 978 C C . ARG A 1 131 ? -5.065 -13.023 -1.691 1.00 98.06 131 ARG A C 1
ATOM 980 O O . ARG A 1 131 ? -5.510 -13.881 -2.446 1.00 98.06 131 ARG A O 1
ATOM 987 N N . THR A 1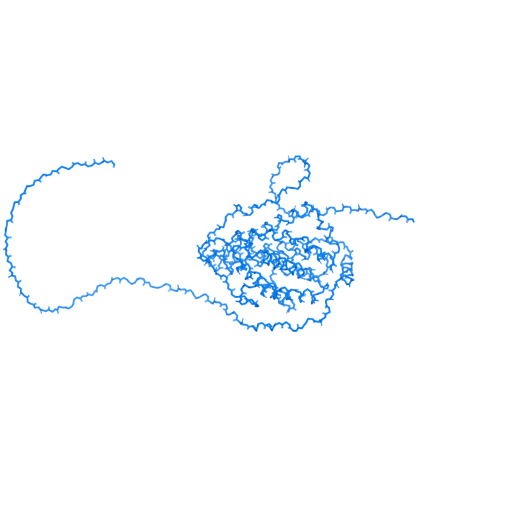 132 ? -4.941 -11.747 -2.041 1.00 98.44 132 THR A N 1
ATOM 988 C CA . THR A 1 132 ? -5.328 -11.232 -3.357 1.00 98.44 132 THR A CA 1
ATOM 989 C C . THR A 1 132 ? -4.360 -11.694 -4.447 1.00 98.44 132 THR A C 1
ATOM 991 O O . THR A 1 132 ? -4.798 -12.126 -5.513 1.00 98.44 132 THR A O 1
ATOM 994 N N . LEU A 1 133 ? -3.057 -11.704 -4.158 1.00 97.81 133 LEU A N 1
ATOM 995 C CA . LEU A 1 133 ? -2.034 -12.249 -5.046 1.00 97.81 133 LEU A CA 1
ATOM 996 C C . LEU A 1 133 ? -2.222 -13.758 -5.280 1.00 97.81 133 LEU A C 1
ATOM 998 O O . LEU A 1 133 ? -2.132 -14.214 -6.419 1.00 97.81 133 LEU A O 1
ATOM 1002 N N . ASP A 1 134 ? -2.512 -14.527 -4.228 1.00 97.94 134 ASP A N 1
ATOM 1003 C CA . ASP A 1 134 ? -2.776 -15.967 -4.321 1.00 97.94 134 ASP A CA 1
ATOM 1004 C C . ASP A 1 134 ? -4.055 -16.254 -5.116 1.00 97.94 134 ASP A C 1
ATOM 1006 O O . ASP A 1 134 ? -4.057 -17.135 -5.979 1.00 97.94 134 ASP A O 1
ATOM 1010 N N . ALA A 1 135 ? -5.128 -15.491 -4.881 1.00 98.44 135 ALA A N 1
ATOM 1011 C CA . ALA A 1 135 ? -6.369 -15.591 -5.647 1.00 98.44 135 ALA A CA 1
ATOM 1012 C C . ALA A 1 135 ? -6.116 -15.349 -7.143 1.00 98.44 135 ALA A C 1
ATOM 1014 O O . ALA A 1 135 ? -6.503 -16.177 -7.968 1.00 98.44 135 ALA A O 1
ATOM 1015 N N . TRP A 1 136 ? -5.379 -14.288 -7.488 1.00 97.81 136 TRP A N 1
ATOM 1016 C CA . TRP A 1 136 ? -4.999 -13.999 -8.871 1.00 97.81 136 TRP A CA 1
ATOM 1017 C C . TRP A 1 136 ? -4.171 -15.126 -9.503 1.00 97.81 136 TRP A C 1
ATOM 1019 O O . TRP A 1 136 ? -4.499 -15.601 -10.589 1.00 97.81 136 TRP A O 1
ATOM 1029 N N . LYS A 1 137 ? -3.131 -15.612 -8.809 1.00 96.25 137 LYS A N 1
ATOM 1030 C CA . LYS A 1 137 ? -2.296 -16.738 -9.276 1.00 96.25 137 LYS A CA 1
ATOM 1031 C C . LYS A 1 137 ? -3.102 -18.023 -9.488 1.00 96.25 137 LYS A C 1
ATOM 1033 O O . LYS A 1 137 ? -2.740 -18.834 -10.332 1.00 96.25 137 LYS A O 1
ATOM 1038 N N . SER A 1 138 ? -4.191 -18.190 -8.742 1.00 97.62 138 SER A N 1
ATOM 1039 C CA . SER A 1 138 ? -5.092 -19.344 -8.820 1.00 97.62 138 SER A CA 1
ATOM 1040 C C . SER A 1 138 ? -6.232 -19.162 -9.835 1.00 97.62 138 SER A C 1
ATOM 1042 O O . SER A 1 138 ? -7.136 -19.994 -9.880 1.00 97.62 138 SER A O 1
ATOM 1044 N N . GLY A 1 139 ? -6.244 -18.066 -10.605 1.00 97.19 139 GLY A N 1
ATOM 1045 C CA . GLY A 1 139 ? -7.308 -17.755 -11.566 1.00 97.19 139 GLY A CA 1
ATOM 1046 C C . GLY A 1 139 ? -8.648 -17.369 -10.926 1.00 97.19 139 GLY A C 1
ATOM 1047 O O . GLY A 1 139 ? -9.683 -17.418 -11.586 1.00 97.19 139 GLY A O 1
ATOM 1048 N N . GLN A 1 140 ? -8.659 -17.013 -9.640 1.00 98.38 140 GLN A N 1
ATOM 1049 C CA . GLN A 1 140 ? -9.859 -16.567 -8.936 1.00 98.38 140 GLN A CA 1
ATOM 1050 C C . GLN A 1 140 ? -10.113 -15.073 -9.155 1.00 98.38 140 GLN A C 1
ATOM 1052 O O . GLN A 1 140 ? -9.204 -14.293 -9.444 1.00 98.38 140 GLN A O 1
ATOM 1057 N N . ALA A 1 141 ? -11.370 -14.663 -8.974 1.00 97.62 141 ALA A N 1
ATOM 1058 C CA . ALA A 1 141 ? -11.745 -13.258 -9.027 1.00 97.62 141 ALA A CA 1
ATOM 1059 C C . ALA A 1 141 ? -11.056 -12.456 -7.909 1.00 97.62 141 ALA A C 1
ATOM 1061 O O . ALA A 1 141 ? -11.004 -12.884 -6.755 1.00 97.62 141 ALA A O 1
ATOM 1062 N N . VAL A 1 142 ? -10.582 -11.263 -8.264 1.00 98.69 142 VAL A N 1
ATOM 1063 C CA . VAL A 1 142 ? -9.967 -10.287 -7.355 1.00 98.69 142 VAL A CA 1
ATOM 1064 C C . VAL A 1 142 ? -10.690 -8.936 -7.454 1.00 98.69 142 VAL A C 1
ATOM 1066 O O . VAL A 1 142 ? -11.397 -8.705 -8.445 1.00 98.69 142 VAL A O 1
ATOM 1069 N N . PRO A 1 143 ? -10.539 -8.043 -6.453 1.00 98.69 143 PRO A N 1
ATOM 1070 C CA . PRO A 1 143 ? -11.131 -6.706 -6.479 1.00 98.69 143 PRO A CA 1
ATOM 1071 C C . PRO A 1 143 ? -10.794 -5.910 -7.741 1.00 98.69 143 PRO A C 1
ATOM 1073 O O . PRO A 1 143 ? -9.780 -6.160 -8.392 1.00 98.69 143 PRO A O 1
ATOM 1076 N N . GLY A 1 144 ? -11.636 -4.929 -8.073 1.00 98.69 144 GLY A N 1
ATOM 1077 C CA . GLY A 1 144 ? -11.561 -4.178 -9.328 1.00 98.69 144 GLY A CA 1
ATOM 1078 C C . GLY A 1 144 ? -10.205 -3.535 -9.598 1.00 98.69 144 GLY A C 1
ATOM 1079 O O . GLY A 1 144 ? -9.583 -3.795 -10.629 1.00 98.69 144 GLY A O 1
ATOM 1080 N N . ALA A 1 145 ? -9.717 -2.763 -8.628 1.00 98.69 145 ALA A N 1
ATOM 1081 C CA . ALA A 1 145 ? -8.414 -2.108 -8.696 1.00 98.69 145 ALA A CA 1
ATOM 1082 C C . ALA A 1 145 ? -7.257 -3.113 -8.853 1.00 98.69 145 ALA A C 1
ATOM 1084 O O . ALA A 1 145 ? -6.390 -2.930 -9.706 1.00 98.69 145 ALA A O 1
ATOM 1085 N N . TRP A 1 146 ? -7.283 -4.213 -8.091 1.00 98.81 146 TRP A N 1
ATOM 1086 C CA . TRP A 1 146 ? -6.279 -5.279 -8.179 1.00 98.81 146 TRP A CA 1
ATOM 1087 C C . TRP A 1 146 ? -6.314 -6.018 -9.515 1.00 98.81 146 TRP A C 1
ATOM 1089 O O . TRP A 1 146 ? -5.266 -6.344 -10.063 1.00 98.81 146 TRP A O 1
ATOM 1099 N N . ARG A 1 147 ? -7.507 -6.257 -10.070 1.00 98.81 147 ARG A N 1
ATOM 1100 C CA . ARG A 1 147 ? -7.667 -6.870 -11.392 1.00 98.81 147 ARG A CA 1
ATOM 1101 C C . ARG A 1 147 ? -6.998 -6.015 -12.462 1.00 98.81 147 ARG A C 1
ATOM 1103 O O . ARG A 1 147 ? -6.250 -6.563 -13.261 1.00 98.81 147 ARG A O 1
ATOM 1110 N N . VAL A 1 148 ? -7.241 -4.702 -12.458 1.00 98.81 148 VAL A N 1
ATOM 1111 C CA . VAL A 1 148 ? -6.593 -3.775 -13.398 1.00 98.81 148 VAL A CA 1
ATOM 1112 C C . VAL A 1 148 ? -5.077 -3.807 -13.206 1.00 98.81 148 VAL A C 1
ATOM 1114 O O . VAL A 1 148 ? -4.367 -4.055 -14.171 1.00 98.81 148 VAL A O 1
ATOM 1117 N N . ALA A 1 149 ? -4.585 -3.669 -11.970 1.00 98.69 149 ALA A N 1
ATOM 1118 C CA . ALA A 1 149 ? -3.152 -3.708 -11.674 1.00 98.69 149 ALA A CA 1
ATOM 1119 C C . ALA A 1 149 ? -2.474 -4.993 -12.184 1.00 98.69 149 ALA A C 1
ATOM 1121 O O . ALA A 1 149 ? -1.446 -4.939 -12.856 1.00 98.69 149 ALA A O 1
ATOM 1122 N N . PHE A 1 150 ? -3.062 -6.162 -11.916 1.00 98.69 150 PHE A N 1
ATOM 1123 C CA . PHE A 1 150 ? -2.483 -7.431 -12.346 1.00 98.69 150 PHE A CA 1
ATOM 1124 C C . PHE A 1 150 ? -2.624 -7.699 -13.847 1.00 98.69 150 PHE A C 1
ATOM 1126 O O . PHE A 1 150 ? -1.749 -8.345 -14.420 1.00 98.69 150 PHE A O 1
ATOM 1133 N N . GLN A 1 151 ? -3.686 -7.213 -14.497 1.00 98.50 151 GLN A N 1
ATOM 1134 C CA . GLN A 1 151 ? -3.814 -7.268 -15.956 1.00 98.50 151 GLN A CA 1
ATOM 1135 C C . GLN A 1 151 ? -2.768 -6.383 -16.636 1.00 98.50 151 GLN A C 1
ATOM 1137 O O . GLN A 1 151 ? -2.133 -6.829 -17.589 1.00 98.50 151 GLN A O 1
ATOM 1142 N N . THR A 1 152 ? -2.538 -5.177 -16.112 1.00 97.94 152 THR A N 1
ATOM 1143 C CA . THR A 1 152 ? -1.478 -4.285 -16.590 1.00 97.94 152 THR A CA 1
ATOM 1144 C C . THR A 1 152 ? -0.108 -4.940 -16.434 1.00 97.94 152 THR A C 1
ATOM 1146 O O . THR A 1 152 ? 0.608 -5.078 -17.424 1.00 97.94 152 THR A O 1
ATOM 1149 N N . ALA A 1 153 ? 0.205 -5.476 -15.251 1.00 97.44 153 ALA A N 1
ATOM 1150 C CA . ALA A 1 153 ? 1.453 -6.205 -15.029 1.00 97.44 153 ALA A CA 1
ATOM 1151 C C . ALA A 1 153 ? 1.605 -7.422 -15.969 1.00 97.44 153 ALA A C 1
ATOM 1153 O O . ALA A 1 153 ? 2.698 -7.704 -16.449 1.00 97.44 153 ALA A O 1
ATOM 1154 N N . ALA A 1 154 ? 0.517 -8.140 -16.274 1.00 96.38 154 ALA A N 1
ATOM 1155 C CA . ALA A 1 154 ? 0.549 -9.275 -17.200 1.00 96.38 154 ALA A CA 1
ATOM 1156 C C . ALA A 1 154 ? 0.755 -8.861 -18.670 1.00 96.38 154 ALA A C 1
ATOM 1158 O O . ALA A 1 154 ? 1.344 -9.627 -19.434 1.00 96.38 154 ALA A O 1
ATOM 1159 N N . SER A 1 155 ? 0.279 -7.677 -19.076 1.00 94.56 155 SER A N 1
ATOM 1160 C CA . SER A 1 155 ? 0.540 -7.130 -20.418 1.00 94.56 155 SER A CA 1
ATOM 1161 C C . SER A 1 155 ? 2.017 -6.772 -20.611 1.00 94.56 155 SER A C 1
ATOM 1163 O O . SER A 1 155 ? 2.586 -7.017 -21.676 1.00 94.56 155 SER A O 1
ATOM 1165 N N . GLY A 1 156 ? 2.645 -6.265 -19.546 1.00 91.75 156 GLY A N 1
ATOM 1166 C CA . GLY A 1 156 ? 4.025 -5.793 -19.532 1.00 91.75 156 GLY A CA 1
ATOM 1167 C C . GLY A 1 156 ? 4.233 -4.417 -20.174 1.00 91.75 156 GLY A C 1
ATOM 1168 O O . GLY A 1 156 ? 5.374 -3.996 -20.340 1.00 91.75 156 GLY A O 1
ATOM 1169 N N . ASP A 1 157 ? 3.157 -3.725 -20.558 1.00 89.62 157 ASP A N 1
ATOM 1170 C CA . ASP A 1 157 ? 3.230 -2.484 -21.341 1.00 89.62 157 ASP A CA 1
ATOM 1171 C C . ASP A 1 157 ? 3.387 -1.219 -20.478 1.00 89.62 157 ASP A C 1
ATOM 1173 O O . ASP A 1 157 ? 3.646 -0.136 -21.002 1.00 89.62 157 ASP A O 1
ATOM 1177 N N . ALA A 1 158 ? 3.258 -1.349 -19.157 1.00 94.25 158 ALA A N 1
ATOM 1178 C CA . ALA A 1 158 ? 3.484 -0.268 -18.207 1.00 94.25 158 ALA A CA 1
ATOM 1179 C C . ALA A 1 158 ? 4.972 -0.106 -17.858 1.00 94.25 158 ALA A C 1
ATOM 1181 O O . ALA A 1 158 ? 5.771 -1.039 -17.971 1.00 94.25 158 ALA A O 1
ATOM 1182 N N . ASN A 1 159 ? 5.351 1.081 -17.383 1.00 95.62 159 ASN A N 1
ATOM 1183 C CA . ASN A 1 159 ? 6.638 1.270 -16.707 1.00 95.62 159 ASN A CA 1
ATOM 1184 C C . ASN A 1 159 ? 6.552 0.887 -15.222 1.00 95.62 159 ASN A C 1
ATOM 1186 O O . ASN A 1 159 ? 5.460 0.748 -14.665 1.00 95.62 159 ASN A O 1
ATOM 1190 N N . ALA A 1 160 ? 7.696 0.708 -14.554 1.00 96.50 160 ALA A N 1
ATOM 1191 C CA . ALA A 1 160 ? 7.659 0.262 -13.159 1.00 96.50 160 ALA A CA 1
ATOM 1192 C C . ALA A 1 160 ? 7.030 1.306 -12.216 1.00 96.50 160 ALA A C 1
ATOM 1194 O O . ALA A 1 160 ? 6.408 0.936 -11.227 1.00 96.50 160 ALA A O 1
ATOM 1195 N N . ALA A 1 161 ? 7.111 2.603 -12.521 1.00 93.44 161 ALA A N 1
ATOM 1196 C CA . ALA A 1 161 ? 6.431 3.624 -11.723 1.00 93.44 161 ALA A CA 1
ATOM 1197 C C . ALA A 1 161 ? 4.901 3.477 -11.772 1.00 93.44 161 ALA A C 1
ATOM 1199 O O . ALA A 1 161 ? 4.222 3.634 -10.757 1.00 93.44 161 ALA A O 1
ATOM 1200 N N . GLN A 1 162 ? 4.356 3.125 -12.936 1.00 95.12 162 GLN A N 1
ATOM 1201 C CA . GLN A 1 162 ? 2.936 2.834 -13.110 1.00 95.12 162 GLN A CA 1
ATOM 1202 C C . GLN A 1 162 ? 2.523 1.562 -12.373 1.00 95.12 162 GLN A C 1
ATOM 1204 O O . GLN A 1 162 ? 1.517 1.590 -11.670 1.00 95.12 162 GLN A O 1
ATOM 1209 N N . ASP A 1 163 ? 3.292 0.473 -12.472 1.00 97.88 163 ASP A N 1
ATOM 1210 C CA . ASP A 1 163 ? 3.009 -0.758 -11.715 1.00 97.88 163 ASP A CA 1
ATOM 1211 C C . ASP A 1 163 ? 3.047 -0.514 -10.201 1.00 97.88 163 ASP A C 1
ATOM 1213 O O . ASP A 1 163 ? 2.185 -0.998 -9.461 1.00 97.88 163 ASP A O 1
ATOM 1217 N N . MET A 1 164 ? 4.021 0.278 -9.745 1.00 96.81 164 MET A N 1
ATOM 1218 C CA . MET A 1 164 ? 4.123 0.727 -8.360 1.00 96.81 164 MET A CA 1
ATOM 1219 C C . MET A 1 164 ? 2.863 1.491 -7.946 1.00 96.81 164 MET A C 1
ATOM 1221 O O . MET A 1 164 ? 2.219 1.119 -6.965 1.00 96.81 164 MET A O 1
ATOM 1225 N N . LEU A 1 165 ? 2.467 2.514 -8.708 1.00 95.25 165 LEU A N 1
ATOM 1226 C CA . LEU A 1 165 ? 1.305 3.344 -8.393 1.00 95.25 165 LEU A CA 1
ATOM 1227 C C . LEU A 1 165 ? -0.017 2.564 -8.469 1.00 95.25 165 LEU A C 1
ATOM 1229 O O . LEU A 1 165 ? -0.900 2.782 -7.643 1.00 95.25 165 LEU A O 1
ATOM 1233 N N . LEU A 1 166 ? -0.157 1.624 -9.408 1.00 97.56 166 LEU A N 1
ATOM 1234 C CA . LEU A 1 166 ? -1.310 0.723 -9.508 1.00 97.56 166 LEU A CA 1
ATOM 1235 C C . LEU A 1 166 ? -1.445 -0.158 -8.264 1.00 97.56 166 LEU A C 1
ATOM 1237 O O . LEU A 1 166 ? -2.548 -0.302 -7.730 1.00 97.56 166 LEU A O 1
ATOM 1241 N N . GLY A 1 167 ? -0.327 -0.712 -7.790 1.00 97.88 167 GLY A N 1
ATOM 1242 C CA . GLY A 1 167 ? -0.277 -1.477 -6.550 1.00 97.88 167 GLY A CA 1
ATOM 1243 C C . GLY A 1 167 ? -0.609 -0.619 -5.327 1.00 97.88 167 GLY A C 1
ATOM 1244 O O . GLY A 1 167 ? -1.467 -1.006 -4.537 1.00 97.88 167 GLY A O 1
ATOM 1245 N N . ILE A 1 168 ? -0.021 0.579 -5.211 1.00 96.25 168 ILE A N 1
ATOM 1246 C CA . ILE A 1 168 ? -0.325 1.534 -4.129 1.00 96.25 168 ILE A CA 1
ATOM 1247 C C . ILE A 1 168 ? -1.807 1.916 -4.156 1.00 96.25 168 ILE A C 1
ATOM 1249 O O . ILE A 1 168 ? -2.458 1.894 -3.119 1.00 96.25 168 ILE A O 1
ATOM 1253 N N . ASN A 1 169 ? -2.378 2.207 -5.324 1.00 97.19 169 ASN A N 1
ATOM 1254 C CA . ASN A 1 169 ? -3.797 2.517 -5.468 1.00 97.19 169 ASN A CA 1
ATOM 1255 C C . ASN A 1 169 ? -4.688 1.368 -4.970 1.00 97.19 169 ASN A C 1
ATOM 1257 O O . ASN A 1 169 ? -5.595 1.587 -4.167 1.00 97.19 169 ASN A O 1
ATOM 1261 N N . ALA A 1 170 ? -4.431 0.141 -5.427 1.00 98.44 170 ALA A N 1
ATOM 1262 C CA . ALA A 1 170 ? -5.234 -1.013 -5.040 1.00 98.44 170 ALA A CA 1
ATOM 1263 C C . ALA A 1 170 ? -5.068 -1.363 -3.551 1.00 98.44 170 ALA A C 1
ATOM 1265 O O . ALA A 1 170 ? -6.034 -1.728 -2.884 1.00 98.44 170 ALA A O 1
ATOM 1266 N N . HIS A 1 171 ? -3.869 -1.203 -3.001 1.00 98.12 171 HIS A N 1
ATOM 1267 C CA . HIS A 1 171 ? -3.619 -1.511 -1.603 1.00 98.12 171 HIS A CA 1
ATOM 1268 C C . HIS A 1 171 ? -4.131 -0.401 -0.676 1.00 98.12 171 HIS A C 1
ATOM 1270 O O . HIS A 1 171 ? -4.929 -0.647 0.221 1.00 98.12 171 HIS A O 1
ATOM 1276 N N . VAL A 1 172 ? -3.769 0.855 -0.923 1.00 95.75 172 VAL A N 1
ATOM 1277 C CA . VAL A 1 172 ? -4.150 1.982 -0.064 1.00 95.75 172 VAL A CA 1
ATOM 1278 C C . VAL A 1 172 ? -5.623 2.330 -0.245 1.00 95.75 172 VAL A C 1
ATOM 1280 O O . VAL A 1 172 ? -6.391 2.200 0.700 1.00 95.75 172 VAL A O 1
ATOM 1283 N N . GLN A 1 173 ? -6.060 2.728 -1.444 1.00 95.06 173 GLN A N 1
ATOM 1284 C CA . GLN A 1 173 ? -7.421 3.257 -1.612 1.00 95.06 173 GLN A CA 1
ATOM 1285 C C . GLN A 1 173 ? -8.506 2.190 -1.450 1.00 95.06 173 GLN A C 1
ATOM 1287 O O . GLN A 1 173 ? -9.618 2.515 -1.027 1.00 95.06 173 GLN A O 1
ATOM 1292 N N . ARG A 1 174 ? -8.204 0.928 -1.792 1.00 97.94 174 ARG A N 1
ATOM 1293 C CA . ARG A 1 174 ? -9.171 -0.170 -1.700 1.00 97.94 174 ARG A CA 1
ATOM 1294 C C . ARG A 1 174 ? -9.005 -1.013 -0.447 1.00 97.94 174 ARG A C 1
ATOM 1296 O O . ARG A 1 174 ? -10.008 -1.210 0.223 1.00 97.94 174 ARG A O 1
ATOM 1303 N N . ASP A 1 175 ? -7.827 -1.558 -0.133 1.00 98.69 175 ASP A N 1
ATOM 1304 C CA . ASP A 1 175 ? -7.705 -2.518 0.980 1.00 98.69 175 ASP A CA 1
ATOM 1305 C C . ASP A 1 175 ? -7.705 -1.834 2.359 1.00 98.69 175 ASP A C 1
ATOM 1307 O O . ASP A 1 175 ? -8.406 -2.299 3.262 1.00 98.69 175 ASP A O 1
ATOM 1311 N N . MET A 1 176 ? -6.980 -0.721 2.520 1.00 98.56 176 MET A N 1
ATOM 1312 C CA . MET A 1 176 ? -6.764 -0.069 3.822 1.00 98.56 176 MET A CA 1
ATOM 1313 C C . MET A 1 176 ? -8.064 0.342 4.548 1.00 98.56 176 MET A C 1
ATOM 1315 O O . MET A 1 176 ? -8.162 0.065 5.743 1.00 98.56 176 MET A O 1
ATOM 1319 N N . PRO A 1 177 ? -9.121 0.877 3.891 1.00 98.69 177 PRO A N 1
ATOM 1320 C CA . PRO A 1 177 ? -10.380 1.180 4.578 1.00 98.69 177 PRO A CA 1
ATOM 1321 C C . PRO A 1 177 ? -11.002 -0.045 5.254 1.00 98.69 177 PRO A C 1
ATOM 1323 O O . PRO A 1 177 ? -11.536 0.054 6.358 1.00 98.69 177 PRO A O 1
ATOM 1326 N N . TYR A 1 178 ? -10.916 -1.219 4.617 1.00 98.69 178 TYR A N 1
ATOM 1327 C CA . TYR A 1 178 ? -11.425 -2.463 5.194 1.00 98.69 178 TYR A CA 1
ATOM 1328 C C . TYR A 1 178 ? -10.562 -2.956 6.352 1.00 98.69 178 TYR A C 1
ATOM 1330 O O . TYR A 1 178 ? -11.105 -3.495 7.317 1.00 98.69 178 TYR A O 1
ATOM 1338 N N . VAL A 1 179 ? -9.241 -2.796 6.256 1.00 98.62 179 VAL A N 1
ATOM 1339 C CA . VAL A 1 179 ? -8.292 -3.133 7.327 1.00 98.62 179 VAL A CA 1
ATOM 1340 C C . VAL A 1 179 ? -8.587 -2.280 8.560 1.00 98.62 179 VAL A C 1
ATOM 1342 O O . VAL A 1 179 ? -8.892 -2.828 9.619 1.00 98.62 179 VAL A O 1
ATOM 1345 N N . MET A 1 180 ? -8.633 -0.958 8.400 1.00 98.50 180 MET A N 1
ATOM 1346 C CA . MET A 1 180 ? -8.907 -0.020 9.488 1.00 98.50 180 MET A CA 1
ATOM 1347 C C . MET A 1 180 ? -10.302 -0.215 10.087 1.00 98.50 180 MET A C 1
ATOM 1349 O O . MET A 1 180 ? -10.449 -0.267 11.304 1.00 98.50 180 MET A O 1
ATOM 1353 N N . ALA A 1 181 ? -11.335 -0.427 9.264 1.00 98.31 181 ALA A N 1
ATOM 1354 C CA . ALA A 1 181 ? -12.673 -0.746 9.769 1.00 98.31 181 ALA A CA 1
ATOM 1355 C C . ALA A 1 181 ? -12.729 -2.103 10.500 1.00 98.31 181 ALA A C 1
ATOM 1357 O O . ALA A 1 181 ? -13.595 -2.315 11.343 1.00 98.31 181 ALA A O 1
ATOM 1358 N N . THR A 1 182 ? -11.826 -3.040 10.194 1.00 98.25 182 THR A N 1
ATOM 1359 C CA . THR A 1 182 ? -11.740 -4.325 10.908 1.00 98.25 182 THR A CA 1
ATOM 1360 C C . THR A 1 182 ? -11.073 -4.167 12.276 1.00 98.25 182 THR A C 1
ATOM 1362 O O . THR A 1 182 ? -11.482 -4.836 13.224 1.00 98.25 182 THR A O 1
ATOM 1365 N N . LEU A 1 183 ? -10.066 -3.297 12.386 1.00 97.88 183 LEU A N 1
ATOM 1366 C CA . LEU A 1 183 ? -9.284 -3.091 13.612 1.00 97.88 183 LEU A CA 1
ATOM 1367 C C . LEU A 1 183 ? -9.857 -1.998 14.528 1.00 97.88 183 LEU A C 1
ATOM 1369 O O . LEU A 1 183 ? -9.605 -2.023 15.731 1.00 97.88 183 LEU A O 1
ATOM 1373 N N . GLY A 1 184 ? -10.666 -1.095 13.973 1.00 97.81 184 GLY A N 1
ATOM 1374 C CA . GLY A 1 184 ? -11.322 0.013 14.663 1.00 97.81 184 GLY A CA 1
ATOM 1375 C C . GLY A 1 184 ? -10.466 1.275 14.776 1.00 97.81 184 GLY A C 1
ATOM 1376 O O . GLY A 1 184 ? -9.243 1.229 14.888 1.00 97.81 184 GLY A O 1
ATOM 1377 N N . LEU A 1 185 ? -11.133 2.430 14.783 1.00 98.00 185 LEU A N 1
ATOM 1378 C CA . LEU A 1 185 ? -10.496 3.748 14.658 1.00 98.00 185 LEU A CA 1
ATOM 1379 C C . LEU A 1 185 ? -10.190 4.437 15.993 1.00 98.00 185 LEU A C 1
ATOM 1381 O O . LEU A 1 185 ? -9.483 5.444 16.014 1.00 98.00 185 LEU A O 1
ATOM 1385 N N . HIS A 1 186 ? -10.714 3.920 17.104 1.00 97.56 186 HIS A N 1
ATOM 1386 C CA . HIS A 1 186 ? -10.533 4.512 18.428 1.00 97.56 186 HIS A CA 1
ATOM 1387 C C . HIS A 1 186 ? -10.019 3.475 19.425 1.00 97.56 186 HIS A C 1
ATOM 1389 O O . HIS A 1 186 ? -10.419 2.306 19.388 1.00 97.56 186 HIS A O 1
ATOM 1395 N N . ARG A 1 187 ? -9.170 3.903 20.358 1.00 96.94 187 ARG A N 1
ATOM 1396 C CA . ARG A 1 187 ? -8.709 3.090 21.491 1.00 96.94 187 ARG A CA 1
ATOM 1397 C C . ARG A 1 187 ? -9.874 2.745 22.435 1.00 96.94 187 ARG A C 1
ATOM 1399 O O . ARG A 1 187 ? -10.943 3.354 22.340 1.00 96.94 187 ARG A O 1
ATOM 1406 N N . PRO A 1 188 ? -9.702 1.788 23.370 1.00 95.44 188 PRO A N 1
ATOM 1407 C CA . PRO A 1 188 ? -10.756 1.421 24.320 1.00 95.44 188 PRO A CA 1
ATOM 1408 C C . PRO A 1 188 ? -11.258 2.582 25.191 1.00 95.44 188 PRO A C 1
ATOM 1410 O O . PRO A 1 188 ? -12.401 2.554 25.641 1.00 95.44 188 PRO A O 1
ATOM 1413 N N . ASP A 1 189 ? -10.422 3.597 25.416 1.00 94.69 189 ASP A N 1
ATOM 1414 C CA . ASP A 1 189 ? -10.763 4.820 26.152 1.00 94.69 189 ASP A CA 1
ATOM 1415 C C . ASP A 1 189 ? -11.499 5.875 25.300 1.00 94.69 189 ASP A C 1
ATOM 1417 O O . ASP A 1 189 ? -11.885 6.924 25.811 1.00 94.69 189 ASP A O 1
ATOM 1421 N N . GLY A 1 190 ? -11.721 5.595 24.012 1.00 93.94 190 GLY A N 1
ATOM 1422 C CA . GLY A 1 190 ? -12.377 6.488 23.060 1.00 93.94 190 GLY A CA 1
AT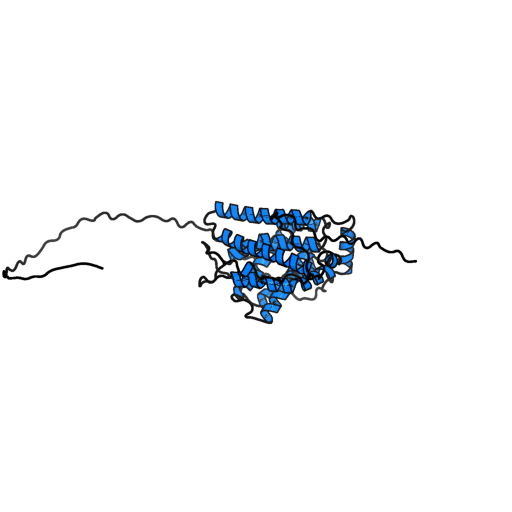OM 1423 C C . GLY A 1 190 ? -11.443 7.482 22.369 1.00 93.94 190 GLY A C 1
ATOM 1424 O O . GLY A 1 190 ? -11.899 8.199 21.478 1.00 93.94 190 GLY A O 1
ATOM 1425 N N . SER A 1 191 ? -10.153 7.527 22.716 1.00 95.75 191 SER A N 1
ATOM 1426 C CA . SER A 1 191 ? -9.191 8.375 22.006 1.00 95.75 191 SER A CA 1
ATOM 1427 C C . SER A 1 191 ? -9.011 7.909 20.557 1.00 95.75 191 SER A C 1
ATOM 1429 O O . SER A 1 191 ? -9.000 6.713 20.257 1.00 95.75 191 SER A O 1
ATOM 1431 N N . SER A 1 192 ? -8.895 8.860 19.629 1.00 97.06 192 SER A N 1
ATOM 1432 C CA . SER A 1 192 ? -8.759 8.560 18.201 1.00 97.06 192 SER A CA 1
ATOM 1433 C C . SER A 1 192 ? -7.359 8.048 17.852 1.00 97.06 192 SER A C 1
ATOM 1435 O O . SER A 1 192 ? -6.357 8.514 18.399 1.00 97.06 192 SER A O 1
ATOM 1437 N N . ARG A 1 193 ? -7.287 7.119 16.892 1.00 97.38 193 ARG A N 1
ATOM 1438 C CA . ARG A 1 193 ? -6.040 6.677 16.246 1.00 97.38 193 ARG A CA 1
ATOM 1439 C C . ARG A 1 193 ? -5.655 7.523 15.027 1.00 97.38 193 ARG A C 1
ATOM 1441 O O . ARG A 1 193 ? -4.662 7.220 14.376 1.00 97.38 193 ARG A O 1
ATOM 1448 N N . LYS A 1 194 ? -6.407 8.589 14.716 1.00 96.19 194 LYS A N 1
ATOM 1449 C CA . LYS A 1 194 ? -6.147 9.435 13.541 1.00 96.19 194 LYS A CA 1
ATOM 1450 C C . LYS A 1 194 ? -4.763 10.073 13.567 1.00 96.19 194 LYS A C 1
ATOM 1452 O O . LYS A 1 194 ? -4.107 10.088 12.540 1.00 96.19 194 LYS A O 1
ATOM 1457 N N . ALA A 1 195 ? -4.303 10.523 14.733 1.00 95.38 195 ALA A N 1
ATOM 1458 C CA . ALA A 1 195 ? -2.972 11.112 14.861 1.00 95.38 195 ALA A CA 1
ATOM 1459 C C . ALA A 1 195 ? -1.865 10.139 14.416 1.00 95.38 195 ALA A C 1
ATOM 1461 O O . ALA A 1 195 ? -0.978 10.528 13.666 1.00 95.38 195 ALA A O 1
ATOM 1462 N N . ASP A 1 196 ? -1.948 8.864 14.810 1.00 96.31 196 ASP A N 1
ATOM 1463 C CA . ASP A 1 196 ? -0.993 7.847 14.359 1.00 96.31 196 ASP A CA 1
ATOM 1464 C C . ASP A 1 196 ? -1.166 7.517 12.871 1.00 96.31 196 ASP A C 1
ATOM 1466 O O . ASP A 1 196 ? -0.174 7.374 12.155 1.00 96.31 196 ASP A O 1
ATOM 1470 N N . HIS A 1 197 ? -2.411 7.453 12.378 1.00 96.00 197 HIS A N 1
ATOM 1471 C CA . HIS A 1 197 ? -2.675 7.303 10.945 1.00 96.00 197 HIS A CA 1
ATOM 1472 C C . HIS A 1 197 ? -2.016 8.430 10.151 1.00 96.00 197 HIS A C 1
ATOM 1474 O O . HIS A 1 197 ? -1.275 8.151 9.214 1.00 96.00 197 HIS A O 1
ATOM 1480 N N . ASP A 1 198 ? -2.202 9.687 10.532 1.00 94.5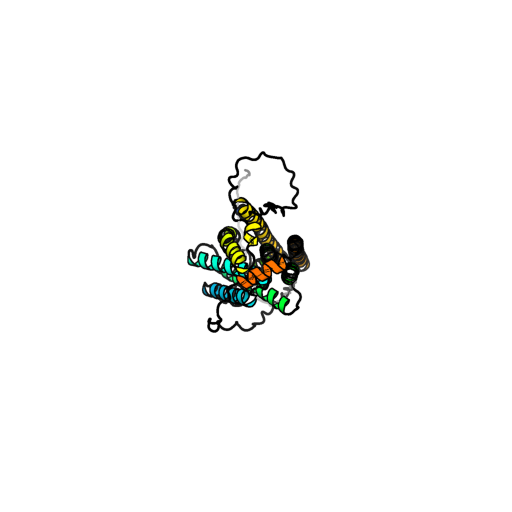6 198 ASP A N 1
ATOM 1481 C CA . ASP A 1 198 ? -1.618 10.821 9.820 1.00 94.56 198 ASP A CA 1
ATOM 1482 C C . ASP A 1 198 ? -0.094 10.875 9.987 1.00 94.56 198 ASP A C 1
ATOM 1484 O O . ASP A 1 198 ? 0.613 11.162 9.021 1.00 94.56 198 ASP A O 1
ATOM 1488 N N . ARG A 1 199 ? 0.441 10.465 11.146 1.00 94.44 199 ARG A N 1
ATOM 1489 C CA . ARG A 1 199 ? 1.889 10.366 11.400 1.00 94.44 199 ARG A CA 1
ATOM 1490 C C . ARG A 1 199 ? 2.606 9.405 10.448 1.00 94.44 199 ARG A C 1
ATOM 1492 O O . ARG A 1 199 ? 3.744 9.666 10.065 1.00 94.44 199 ARG A O 1
ATOM 1499 N N . VAL A 1 200 ? 1.938 8.353 9.965 1.00 93.81 200 VAL A N 1
ATOM 1500 C CA . VAL A 1 200 ? 2.488 7.476 8.908 1.00 93.81 200 VAL A CA 1
ATOM 1501 C C . VAL A 1 200 ? 2.767 8.241 7.598 1.00 93.81 200 VAL A C 1
ATOM 1503 O O . VAL A 1 200 ? 3.569 7.776 6.796 1.00 93.81 200 VAL A O 1
ATOM 1506 N N . ASN A 1 201 ? 2.197 9.432 7.365 1.00 90.75 201 ASN A N 1
ATOM 1507 C CA . ASN A 1 201 ? 2.548 10.244 6.192 1.00 90.75 201 ASN A CA 1
ATOM 1508 C C . ASN A 1 201 ? 4.031 10.643 6.198 1.00 90.75 201 ASN A C 1
ATOM 1510 O O . ASN A 1 201 ? 4.643 10.637 5.135 1.00 90.75 201 ASN A O 1
ATOM 1514 N N . GLN A 1 202 ? 4.616 10.918 7.370 1.00 90.19 202 GLN A N 1
ATOM 1515 C CA . GLN A 1 202 ? 6.053 11.191 7.472 1.00 90.19 202 GLN A CA 1
ATOM 1516 C C . GLN A 1 202 ? 6.879 9.932 7.195 1.00 90.19 202 GLN A C 1
ATOM 1518 O O . GLN A 1 202 ? 7.887 9.982 6.507 1.00 90.19 202 GLN A O 1
ATOM 1523 N N . LEU A 1 203 ? 6.416 8.771 7.656 1.00 91.31 203 LEU A N 1
ATOM 1524 C CA . LEU A 1 203 ? 7.073 7.501 7.347 1.00 91.31 203 LEU A CA 1
ATOM 1525 C C . LEU A 1 203 ? 7.057 7.205 5.837 1.00 91.31 203 LEU A C 1
ATOM 1527 O O . LEU A 1 203 ? 8.042 6.713 5.293 1.00 91.31 203 LEU A O 1
ATOM 1531 N N . LEU A 1 204 ? 5.950 7.509 5.154 1.00 90.38 204 LEU A N 1
ATOM 1532 C CA . LEU A 1 204 ? 5.830 7.363 3.699 1.00 90.38 204 LEU A CA 1
ATOM 1533 C C . LEU A 1 204 ? 6.748 8.332 2.947 1.00 90.38 204 LEU A C 1
ATOM 1535 O O . LEU A 1 204 ? 7.330 7.943 1.936 1.00 90.38 204 LEU A O 1
ATOM 1539 N N . ASP A 1 205 ? 6.892 9.553 3.459 1.00 87.25 205 ASP A N 1
ATOM 1540 C CA . ASP A 1 205 ? 7.841 10.555 2.973 1.00 87.25 205 ASP A CA 1
ATOM 1541 C C . ASP A 1 205 ? 9.287 10.041 3.061 1.00 87.25 205 ASP A C 1
ATOM 1543 O O . ASP A 1 205 ? 9.987 9.943 2.049 1.00 87.25 205 ASP A O 1
ATOM 1547 N N . ASP A 1 206 ? 9.682 9.553 4.238 1.00 87.94 206 ASP A N 1
ATOM 1548 C CA . ASP A 1 206 ? 11.007 8.977 4.482 1.00 87.94 206 ASP A CA 1
ATOM 1549 C C . ASP A 1 206 ? 11.269 7.725 3.614 1.00 87.94 206 ASP A C 1
ATOM 1551 O O . ASP A 1 206 ? 12.402 7.460 3.192 1.00 87.94 206 ASP A O 1
ATOM 1555 N N . ALA A 1 207 ? 10.221 6.946 3.321 1.00 90.25 207 ALA A N 1
ATOM 1556 C CA . ALA A 1 207 ? 10.300 5.727 2.520 1.00 90.25 207 ALA A CA 1
ATOM 1557 C C . ALA A 1 207 ? 10.328 5.972 1.002 1.00 90.25 207 ALA A C 1
ATOM 1559 O O . ALA A 1 207 ? 10.776 5.086 0.267 1.00 90.25 207 ALA A O 1
ATOM 1560 N N . TYR A 1 208 ? 9.898 7.140 0.513 1.00 87.56 208 TYR A N 1
ATOM 1561 C CA . TYR A 1 208 ? 9.764 7.408 -0.923 1.00 87.56 208 TYR A CA 1
ATOM 1562 C C . TYR A 1 208 ? 11.086 7.227 -1.679 1.00 87.56 208 TYR A C 1
ATOM 1564 O O . TYR A 1 208 ? 11.172 6.425 -2.612 1.00 87.56 208 TYR A O 1
ATOM 1572 N N . GLY A 1 209 ? 12.151 7.900 -1.234 1.00 88.88 209 GLY A N 1
ATOM 1573 C CA . GLY A 1 209 ? 13.476 7.793 -1.850 1.00 88.88 209 GLY A CA 1
ATOM 1574 C C . GLY A 1 209 ? 14.022 6.353 -1.867 1.00 88.88 209 GLY A C 1
ATOM 1575 O O . GLY A 1 209 ? 14.438 5.871 -2.926 1.00 88.88 209 GLY A O 1
ATOM 1576 N N . PRO A 1 210 ? 14.036 5.632 -0.726 1.00 93.56 210 PRO A N 1
ATOM 1577 C CA . PRO A 1 210 ? 14.384 4.211 -0.678 1.00 93.56 210 PRO A CA 1
ATOM 1578 C C . PRO A 1 210 ? 13.575 3.333 -1.641 1.00 93.56 210 PRO A C 1
ATOM 1580 O O . PRO A 1 210 ? 14.169 2.515 -2.345 1.00 93.56 210 PRO A O 1
ATOM 1583 N N . VAL A 1 211 ? 12.254 3.520 -1.715 1.00 93.56 211 VAL A N 1
ATOM 1584 C CA . VAL A 1 211 ? 11.369 2.770 -2.620 1.00 93.56 211 VAL A CA 1
ATOM 1585 C C . VAL A 1 211 ? 11.728 3.041 -4.079 1.00 93.56 211 VAL A C 1
ATOM 1587 O O . VAL A 1 211 ? 11.952 2.091 -4.829 1.00 93.56 211 VAL A O 1
ATOM 1590 N N . VAL A 1 212 ? 11.835 4.312 -4.477 1.00 91.19 212 VAL A N 1
ATOM 1591 C CA . VAL A 1 212 ? 12.177 4.713 -5.851 1.00 91.19 212 VAL A CA 1
ATOM 1592 C C . VAL A 1 212 ? 13.511 4.102 -6.272 1.00 91.19 212 VAL A C 1
ATOM 1594 O O . VAL A 1 212 ? 13.590 3.479 -7.329 1.00 91.19 212 VAL A O 1
ATOM 1597 N N . ARG A 1 213 ? 14.544 4.191 -5.423 1.00 93.44 213 ARG A N 1
ATOM 1598 C CA . ARG A 1 213 ? 15.857 3.584 -5.697 1.00 93.44 213 ARG A CA 1
ATOM 1599 C C . ARG A 1 213 ? 15.781 2.066 -5.819 1.00 93.44 213 ARG A C 1
ATOM 1601 O O . ARG A 1 213 ? 16.397 1.502 -6.719 1.00 93.44 213 ARG A O 1
ATOM 1608 N N . ALA A 1 214 ? 15.044 1.398 -4.932 1.00 95.38 214 ALA A N 1
ATOM 1609 C CA . ALA A 1 214 ? 14.908 -0.053 -4.968 1.00 95.38 214 ALA A CA 1
ATOM 1610 C C . ALA A 1 214 ? 14.160 -0.526 -6.221 1.00 95.38 214 ALA A C 1
ATOM 1612 O O . ALA A 1 214 ? 14.566 -1.514 -6.833 1.00 95.38 214 ALA A O 1
ATOM 1613 N N . VAL A 1 215 ? 13.098 0.172 -6.629 1.00 96.31 215 VAL A N 1
ATOM 1614 C CA . VAL A 1 215 ? 12.358 -0.165 -7.849 1.00 96.31 215 VAL A CA 1
ATOM 1615 C C . VAL A 1 215 ? 13.210 0.108 -9.089 1.00 96.31 215 VAL A C 1
ATOM 1617 O O . VAL A 1 215 ? 13.343 -0.780 -9.933 1.00 96.31 215 VAL A O 1
ATOM 1620 N N . ALA A 1 216 ? 13.839 1.283 -9.176 1.00 95.19 216 ALA A N 1
ATOM 1621 C CA . ALA A 1 216 ? 14.677 1.652 -10.312 1.00 95.19 216 ALA A CA 1
ATOM 1622 C C . ALA A 1 216 ? 15.830 0.662 -10.509 1.00 95.19 216 ALA A C 1
ATOM 1624 O O . ALA A 1 216 ? 15.983 0.096 -11.587 1.00 95.19 216 ALA A O 1
ATOM 1625 N N . ALA A 1 217 ? 16.564 0.355 -9.434 1.00 95.56 217 ALA A N 1
ATOM 1626 C CA . ALA A 1 217 ? 17.729 -0.523 -9.487 1.00 95.56 217 ALA A CA 1
ATOM 1627 C C . ALA A 1 217 ? 17.411 -1.975 -9.875 1.00 95.56 217 ALA A C 1
ATOM 1629 O O . ALA A 1 217 ? 18.306 -2.676 -10.340 1.00 95.56 217 ALA A O 1
ATOM 1630 N N . ASN A 1 218 ? 16.183 -2.450 -9.644 1.00 95.75 218 ASN A N 1
ATOM 1631 C CA . ASN A 1 218 ? 15.809 -3.843 -9.900 1.00 95.75 218 ASN A CA 1
ATOM 1632 C C . ASN A 1 218 ? 14.990 -4.030 -11.181 1.00 95.75 218 ASN A C 1
ATOM 1634 O O . ASN A 1 218 ? 15.079 -5.100 -11.778 1.00 95.75 218 ASN A O 1
ATOM 1638 N N . TYR A 1 219 ? 14.189 -3.040 -11.589 1.00 96.69 219 TYR A N 1
ATOM 1639 C CA . TYR A 1 219 ? 13.156 -3.247 -12.608 1.00 96.69 219 TYR A CA 1
ATOM 1640 C C . TYR A 1 219 ? 13.225 -2.295 -13.792 1.00 96.69 219 TYR A C 1
ATOM 1642 O O . TYR A 1 219 ? 12.942 -2.735 -14.904 1.00 96.69 219 TYR A O 1
ATOM 1650 N N . ASP A 1 220 ? 13.512 -1.011 -13.569 1.00 95.25 220 ASP A N 1
ATOM 1651 C CA . ASP A 1 220 ? 13.325 0.013 -14.600 1.00 95.25 220 ASP A CA 1
ATOM 1652 C C . ASP A 1 220 ? 13.981 1.355 -14.220 1.00 95.25 220 ASP A C 1
ATOM 1654 O O . ASP A 1 220 ? 13.441 2.116 -13.416 1.00 95.25 220 ASP A O 1
ATOM 1658 N N . ASP A 1 221 ? 15.123 1.691 -14.826 1.00 92.06 221 ASP A N 1
ATOM 1659 C CA . ASP A 1 221 ? 15.829 2.960 -14.569 1.00 92.06 221 ASP A CA 1
ATOM 1660 C C . ASP A 1 221 ? 15.002 4.206 -14.950 1.00 92.06 221 ASP A C 1
ATOM 1662 O O . ASP A 1 221 ? 15.184 5.288 -14.387 1.00 92.06 221 ASP A O 1
ATOM 1666 N N . PHE A 1 222 ? 14.022 4.061 -15.853 1.00 88.62 222 PHE A N 1
ATOM 1667 C CA . PHE A 1 222 ? 13.136 5.156 -16.261 1.00 88.62 222 PHE A CA 1
ATOM 1668 C C . PHE A 1 222 ? 12.281 5.699 -15.106 1.00 88.62 222 PHE A C 1
ATOM 1670 O O . PHE A 1 222 ? 11.744 6.810 -15.183 1.00 88.62 222 PHE A O 1
ATOM 1677 N N . VAL A 1 223 ? 12.185 4.962 -13.996 1.00 83.88 223 VAL A N 1
ATOM 1678 C CA . VAL A 1 223 ? 11.552 5.442 -12.764 1.00 83.88 223 VAL A CA 1
ATOM 1679 C C . VAL A 1 223 ? 12.190 6.747 -12.288 1.00 83.88 223 VAL A C 1
ATOM 1681 O O . VAL A 1 223 ? 11.454 7.633 -11.872 1.00 83.88 223 VAL A O 1
ATOM 1684 N N . HIS A 1 224 ? 13.504 6.942 -12.447 1.00 81.56 224 HIS A N 1
ATOM 1685 C CA . HIS A 1 224 ? 14.161 8.213 -12.109 1.00 81.56 224 HIS A CA 1
ATOM 1686 C C . HIS A 1 224 ? 13.752 9.384 -13.013 1.00 81.56 224 HIS A C 1
ATOM 1688 O O . HIS A 1 224 ? 13.938 10.538 -12.644 1.00 81.56 224 HIS A O 1
ATOM 1694 N N . THR A 1 225 ? 13.199 9.110 -14.197 1.00 79.19 225 THR A N 1
ATOM 1695 C CA . THR A 1 225 ? 12.684 10.146 -15.107 1.00 79.19 225 THR A CA 1
ATOM 1696 C C . THR A 1 225 ? 11.227 10.489 -14.805 1.00 79.19 225 THR A C 1
ATOM 1698 O O . THR A 1 225 ? 10.830 11.643 -14.921 1.00 79.19 225 THR A O 1
ATOM 1701 N N . THR A 1 226 ? 10.425 9.493 -14.427 1.00 72.31 226 THR A N 1
ATOM 1702 C CA . THR A 1 226 ? 8.994 9.666 -14.107 1.00 72.31 226 THR A CA 1
ATOM 1703 C C . THR A 1 226 ? 8.740 10.067 -12.657 1.00 72.31 226 THR A C 1
ATOM 1705 O O . THR A 1 226 ? 7.694 10.630 -12.362 1.00 72.31 226 THR A O 1
ATOM 1708 N N . ASN A 1 227 ? 9.697 9.793 -11.773 1.00 65.38 227 ASN A N 1
ATOM 1709 C CA . ASN A 1 227 ? 9.716 10.167 -10.362 1.00 65.38 227 ASN A CA 1
ATOM 1710 C C . ASN A 1 227 ? 11.094 10.762 -10.058 1.00 65.38 227 ASN A C 1
ATOM 1712 O O . ASN A 1 227 ? 11.897 10.145 -9.348 1.00 65.38 227 ASN A O 1
ATOM 1716 N N . PRO A 1 228 ? 11.442 11.897 -10.682 1.00 61.25 228 PRO A N 1
ATOM 1717 C CA . PRO A 1 228 ? 12.725 12.508 -10.411 1.00 61.25 228 PRO A CA 1
ATOM 1718 C C . PRO A 1 228 ? 12.740 12.974 -8.950 1.00 61.25 228 PRO A C 1
ATOM 1720 O O . PRO A 1 228 ? 11.717 13.378 -8.399 1.00 61.25 228 PRO A O 1
ATOM 1723 N N . ASP A 1 229 ? 13.912 12.914 -8.320 1.00 62.25 229 ASP A N 1
ATOM 1724 C CA . ASP A 1 229 ? 14.131 13.342 -6.930 1.00 62.25 229 ASP A CA 1
ATOM 1725 C C . ASP A 1 229 ? 14.158 14.882 -6.835 1.00 62.25 229 ASP A C 1
ATOM 1727 O O . ASP A 1 229 ? 15.068 15.491 -6.272 1.00 62.25 229 ASP A O 1
ATOM 1731 N N . THR A 1 230 ? 13.211 15.541 -7.514 1.00 63.12 230 THR A N 1
ATOM 1732 C CA . THR A 1 230 ? 13.020 16.982 -7.416 1.00 63.12 230 THR A CA 1
ATOM 1733 C C . THR A 1 230 ? 12.101 17.271 -6.233 1.00 63.12 230 THR A C 1
ATOM 1735 O O . THR A 1 230 ? 11.118 16.554 -6.024 1.00 63.12 230 THR A O 1
ATOM 1738 N N . PRO A 1 231 ? 12.349 18.361 -5.490 1.00 62.41 231 PRO A N 1
ATOM 1739 C CA . PRO A 1 231 ? 11.460 18.783 -4.412 1.00 62.41 231 PRO A CA 1
ATOM 1740 C C . PRO A 1 231 ? 9.982 18.933 -4.829 1.00 62.41 231 PRO A C 1
ATOM 1742 O O . PRO A 1 231 ? 9.088 18.674 -4.027 1.00 62.41 231 PRO A O 1
ATOM 1745 N N . ALA A 1 232 ? 9.712 19.304 -6.087 1.00 52.72 232 ALA A N 1
ATOM 1746 C CA . ALA A 1 232 ? 8.358 19.528 -6.593 1.00 52.72 232 ALA A CA 1
ATOM 1747 C C . ALA A 1 232 ? 7.597 18.227 -6.903 1.00 52.72 232 ALA A C 1
ATOM 1749 O O . ALA A 1 232 ? 6.435 18.097 -6.517 1.00 52.72 232 ALA A O 1
ATOM 1750 N N . ASP A 1 233 ? 8.233 17.264 -7.576 1.00 59.41 233 ASP A N 1
ATOM 1751 C CA . ASP A 1 233 ? 7.602 15.978 -7.909 1.00 59.41 233 ASP A CA 1
ATOM 1752 C C . ASP A 1 233 ? 7.401 15.123 -6.654 1.00 59.41 233 ASP A C 1
ATOM 1754 O O . ASP A 1 233 ? 6.347 14.507 -6.474 1.00 59.41 233 ASP A O 1
ATOM 1758 N N . HIS A 1 234 ? 8.375 15.179 -5.742 1.00 62.62 234 HIS A N 1
ATOM 1759 C CA . HIS A 1 234 ? 8.269 14.611 -4.403 1.00 62.62 234 HIS A CA 1
ATOM 1760 C C . HIS A 1 234 ? 7.039 15.165 -3.671 1.00 62.62 234 HIS A C 1
ATOM 1762 O O . HIS A 1 234 ? 6.177 14.401 -3.242 1.00 62.62 234 HIS A O 1
ATOM 1768 N N . LEU A 1 235 ? 6.866 16.492 -3.635 1.00 60.25 235 LEU A N 1
ATOM 1769 C CA . LEU A 1 235 ? 5.704 17.127 -3.004 1.00 60.25 235 LEU A CA 1
ATOM 1770 C C . LEU A 1 235 ? 4.370 16.746 -3.670 1.00 60.25 235 LEU A C 1
ATOM 1772 O O . LEU A 1 235 ? 3.395 16.477 -2.971 1.00 60.25 235 LEU A O 1
ATOM 1776 N N . ALA A 1 236 ? 4.304 16.688 -5.002 1.00 65.50 236 ALA A N 1
ATOM 1777 C CA . ALA A 1 236 ? 3.081 16.306 -5.711 1.00 65.50 236 ALA A CA 1
ATOM 1778 C C . ALA A 1 236 ? 2.659 14.856 -5.407 1.00 65.50 236 ALA A C 1
ATOM 1780 O O . ALA A 1 236 ? 1.475 14.588 -5.176 1.00 65.50 236 ALA A O 1
ATOM 1781 N N . GLY A 1 237 ? 3.625 13.931 -5.357 1.00 70.75 237 GLY A N 1
ATOM 1782 C CA . GLY A 1 237 ? 3.399 12.551 -4.929 1.00 70.75 237 GLY A CA 1
ATOM 1783 C C . GLY A 1 237 ? 2.910 12.469 -3.481 1.00 70.75 237 GLY A C 1
ATOM 1784 O O . GLY A 1 237 ? 1.932 11.773 -3.198 1.00 70.75 237 GLY A O 1
ATOM 1785 N N . LEU A 1 238 ? 3.526 13.236 -2.576 1.00 70.94 238 LEU A N 1
ATOM 1786 C CA . LEU A 1 238 ? 3.118 13.304 -1.172 1.00 70.94 238 LEU A CA 1
ATOM 1787 C C . LEU A 1 238 ? 1.694 13.835 -0.992 1.00 70.94 238 LEU A C 1
ATOM 1789 O O . LEU A 1 238 ? 0.915 13.240 -0.249 1.00 70.94 238 LEU A O 1
ATOM 1793 N N . GLU A 1 239 ? 1.315 14.919 -1.671 1.00 77.00 239 GLU A N 1
ATOM 1794 C CA . GLU A 1 239 ? -0.037 15.485 -1.554 1.00 77.00 239 GLU A CA 1
ATOM 1795 C C . GLU A 1 239 ? -1.116 14.541 -2.104 1.00 77.00 239 GLU A C 1
ATOM 1797 O O . GLU A 1 239 ? -2.201 14.412 -1.519 1.00 77.00 239 GLU A O 1
ATOM 1802 N N . LEU A 1 240 ? -0.810 13.805 -3.179 1.00 80.00 240 LEU A N 1
ATOM 1803 C CA . LEU A 1 240 ? -1.682 12.743 -3.680 1.00 80.00 240 LEU A CA 1
ATOM 1804 C C . LEU A 1 240 ? -1.863 11.636 -2.632 1.00 80.00 240 LEU A C 1
ATOM 1806 O O . LEU A 1 240 ? -2.994 11.240 -2.340 1.00 80.00 240 LEU A O 1
ATOM 1810 N N . VAL A 1 241 ? -0.764 11.165 -2.035 1.00 80.25 241 VAL A N 1
ATOM 1811 C CA . VAL A 1 241 ? -0.792 10.117 -1.006 1.00 80.25 241 VAL A CA 1
ATOM 1812 C C . VAL A 1 241 ? -1.564 10.578 0.229 1.00 80.25 241 VAL A C 1
ATOM 1814 O O . VAL A 1 241 ? -2.430 9.840 0.695 1.00 80.25 241 VAL A O 1
ATOM 1817 N N . LYS A 1 242 ? -1.344 11.800 0.728 1.00 84.31 242 LYS A N 1
ATOM 1818 C CA . LYS A 1 242 ? -2.117 12.360 1.851 1.00 84.31 242 LYS A CA 1
ATOM 1819 C C . LYS A 1 242 ? -3.608 12.403 1.548 1.00 84.31 242 LYS A C 1
ATOM 1821 O O . LYS A 1 242 ? -4.411 11.991 2.379 1.00 84.31 242 LYS A O 1
ATOM 1826 N N . THR A 1 243 ? -3.980 12.832 0.342 1.00 88.44 243 THR A N 1
ATOM 1827 C CA . THR A 1 243 ? -5.382 12.848 -0.099 1.00 88.44 243 THR A CA 1
ATOM 1828 C C . THR A 1 243 ? -5.979 11.442 -0.077 1.00 88.44 243 THR A C 1
ATOM 1830 O O . THR A 1 243 ? -7.083 11.233 0.429 1.00 88.44 243 THR A O 1
ATOM 1833 N N . TRP A 1 244 ? -5.249 10.446 -0.585 1.00 90.62 244 TRP A N 1
ATOM 1834 C CA . TRP A 1 244 ? -5.692 9.053 -0.550 1.00 90.62 244 TRP A CA 1
ATOM 1835 C C . TRP A 1 244 ? -5.820 8.533 0.878 1.00 90.62 244 TRP A C 1
ATOM 1837 O O . TRP A 1 244 ? -6.807 7.872 1.189 1.00 90.62 244 TRP A O 1
ATOM 1847 N N . ARG A 1 245 ? -4.879 8.858 1.766 1.00 94.06 245 ARG A N 1
ATOM 1848 C CA . ARG A 1 245 ? -4.904 8.407 3.163 1.00 94.06 245 ARG A CA 1
ATOM 1849 C C . ARG A 1 245 ? -5.988 9.085 3.987 1.00 94.06 245 ARG A C 1
ATOM 1851 O O . ARG A 1 245 ? -6.611 8.418 4.811 1.00 94.06 245 ARG A O 1
ATOM 1858 N N . GLU A 1 246 ? -6.296 10.347 3.721 1.00 94.94 246 GLU A N 1
ATOM 1859 C CA . GLU A 1 246 ? -7.469 10.993 4.306 1.00 94.94 246 GLU A CA 1
ATOM 1860 C C . GLU A 1 246 ? -8.759 10.316 3.818 1.00 94.94 246 GLU A C 1
ATOM 1862 O O . GLU A 1 246 ? -9.615 9.950 4.623 1.00 94.94 246 GLU A O 1
ATOM 1867 N N . ASN A 1 247 ? -8.878 10.039 2.515 1.00 94.19 247 ASN A N 1
ATOM 1868 C CA . ASN A 1 247 ? -10.021 9.299 1.972 1.00 94.19 247 ASN A CA 1
ATOM 1869 C C . ASN A 1 247 ? -10.148 7.895 2.571 1.00 94.19 247 ASN A C 1
ATOM 1871 O O . ASN A 1 247 ? -11.263 7.421 2.798 1.00 94.19 247 ASN A O 1
ATOM 1875 N N . VAL A 1 248 ? -9.028 7.229 2.858 1.00 97.12 248 VAL A N 1
ATOM 1876 C CA . VAL A 1 248 ? -9.030 5.950 3.568 1.00 97.12 248 VAL A CA 1
ATOM 1877 C C . VAL A 1 248 ? -9.668 6.092 4.945 1.00 97.12 248 VAL A C 1
ATOM 1879 O O . VAL A 1 248 ? -10.571 5.315 5.264 1.00 97.12 248 VAL A O 1
ATOM 1882 N N . TRP A 1 249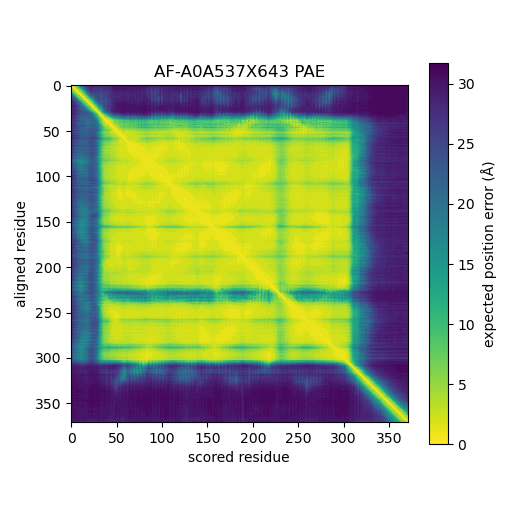 ? -9.252 7.096 5.724 1.00 98.00 249 TRP A N 1
ATOM 1883 C CA . TRP A 1 249 ? -9.809 7.357 7.050 1.00 98.00 249 TRP A CA 1
ATOM 1884 C C . TRP A 1 249 ? -11.327 7.563 6.976 1.00 98.00 249 TRP A C 1
ATOM 1886 O O . TRP A 1 249 ? -12.092 6.881 7.660 1.00 98.00 249 TRP A O 1
ATOM 1896 N N . ARG A 1 250 ? -11.787 8.421 6.056 1.00 97.81 250 ARG A N 1
ATOM 1897 C CA . ARG A 1 250 ? -13.222 8.694 5.859 1.00 97.81 250 ARG A CA 1
ATOM 1898 C C . ARG A 1 250 ? -13.999 7.468 5.399 1.00 97.81 250 ARG A C 1
ATOM 1900 O O . ARG A 1 250 ? -15.133 7.255 5.822 1.00 97.81 250 ARG A O 1
ATOM 1907 N N . ASN A 1 251 ? -13.410 6.626 4.558 1.00 98.25 251 ASN A N 1
ATOM 1908 C CA . ASN A 1 251 ? -14.040 5.378 4.141 1.00 98.25 251 ASN A CA 1
ATOM 1909 C C . ASN A 1 251 ?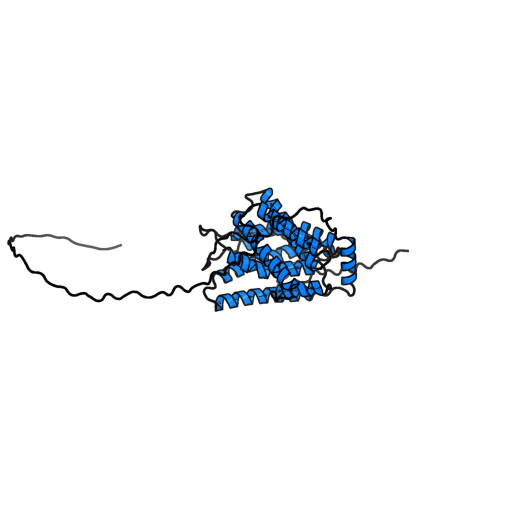 -14.135 4.368 5.289 1.00 98.25 251 ASN A C 1
ATOM 1911 O O . ASN A 1 251 ? -15.159 3.698 5.407 1.00 98.25 251 ASN A O 1
ATOM 1915 N N . ALA A 1 252 ? -13.130 4.290 6.162 1.00 98.50 252 ALA A N 1
ATOM 1916 C CA . ALA A 1 252 ? -13.200 3.461 7.360 1.00 98.50 252 ALA A CA 1
ATOM 1917 C C . ALA A 1 252 ? -14.300 3.949 8.322 1.00 98.50 252 ALA A C 1
ATOM 1919 O O . ALA A 1 252 ? -15.088 3.133 8.801 1.00 98.50 252 ALA A O 1
ATOM 1920 N N . GLU A 1 253 ? -14.431 5.266 8.529 1.00 98.25 253 GLU A N 1
ATOM 1921 C CA . GLU A 1 253 ? -15.535 5.855 9.303 1.00 98.25 253 GLU A CA 1
ATOM 1922 C C . GLU A 1 253 ? -16.897 5.482 8.701 1.00 98.25 253 GLU A C 1
ATOM 1924 O O . GLU A 1 253 ? -17.763 4.961 9.402 1.00 98.25 253 GLU A O 1
ATOM 1929 N N . ARG A 1 254 ? -17.065 5.647 7.381 1.00 98.19 254 ARG A N 1
ATOM 1930 C CA . ARG A 1 254 ? -18.293 5.261 6.661 1.00 98.19 254 ARG A CA 1
ATOM 1931 C C . ARG A 1 254 ? -18.616 3.771 6.807 1.00 98.19 254 ARG A C 1
ATOM 1933 O O . ARG A 1 254 ? -19.783 3.411 6.940 1.00 98.19 254 ARG A O 1
ATOM 1940 N N . LEU A 1 255 ? -17.609 2.895 6.765 1.00 98.50 255 LEU A N 1
ATOM 1941 C CA . LEU A 1 255 ? -17.791 1.447 6.923 1.00 98.50 255 LEU A CA 1
ATOM 1942 C C . LEU A 1 255 ? -18.240 1.069 8.341 1.00 98.50 255 LEU A C 1
ATOM 1944 O O . LEU A 1 255 ? -19.010 0.115 8.482 1.00 98.50 255 LEU A O 1
ATOM 1948 N N . LEU A 1 256 ? -17.752 1.782 9.359 1.00 97.81 256 LEU A N 1
ATOM 1949 C CA . LEU A 1 256 ? -18.091 1.575 10.771 1.00 97.81 256 LEU A CA 1
ATOM 1950 C C . LEU A 1 256 ? -19.421 2.223 11.179 1.00 97.81 256 LEU A C 1
ATOM 1952 O O . LEU A 1 256 ? -20.068 1.749 12.109 1.00 97.81 256 LEU A O 1
ATOM 1956 N N . ASP A 1 257 ? -19.840 3.286 10.493 1.00 97.19 257 ASP A N 1
ATOM 1957 C CA . ASP A 1 257 ? -21.127 3.955 10.728 1.00 97.19 257 ASP A CA 1
ATOM 1958 C C . ASP A 1 257 ? -22.295 3.312 9.951 1.00 97.19 257 ASP A C 1
ATOM 1960 O O . ASP A 1 257 ? -23.471 3.505 10.264 1.00 97.19 257 ASP A O 1
ATOM 1964 N N . ALA A 1 258 ? -21.997 2.480 8.949 1.00 96.69 258 ALA A N 1
ATOM 1965 C CA . ALA A 1 258 ? -22.993 1.750 8.173 1.00 96.69 258 ALA A CA 1
ATOM 1966 C C . ALA A 1 258 ? -23.699 0.647 8.996 1.00 96.69 258 ALA A C 1
ATOM 1968 O O . ALA A 1 258 ? -23.324 -0.524 8.964 1.00 96.69 258 ALA A O 1
ATOM 1969 N N . THR A 1 259 ? -24.780 1.011 9.693 1.00 94.56 259 THR A N 1
ATOM 1970 C CA . THR A 1 259 ? -25.549 0.111 10.584 1.00 94.56 259 THR A CA 1
ATOM 1971 C C . THR A 1 259 ? -26.447 -0.918 9.878 1.00 94.56 259 THR A C 1
ATOM 1973 O O . THR A 1 259 ? -26.994 -1.818 10.523 1.00 94.56 259 THR A O 1
ATOM 1976 N N . THR A 1 260 ? -26.627 -0.811 8.560 1.00 96.31 260 THR A N 1
ATOM 1977 C CA . THR A 1 260 ? -27.434 -1.742 7.753 1.00 96.31 260 THR A CA 1
ATOM 1978 C C . THR A 1 260 ? -26.619 -2.352 6.616 1.00 96.31 260 THR A C 1
ATOM 1980 O O . THR A 1 260 ? -25.647 -1.767 6.141 1.00 96.31 260 THR A O 1
ATOM 1983 N N . LEU A 1 261 ? -27.040 -3.529 6.135 1.00 96.69 261 LEU A N 1
ATOM 1984 C CA . LEU A 1 261 ? -26.382 -4.195 5.005 1.00 96.69 261 LEU A CA 1
ATOM 1985 C C . LEU A 1 261 ? -26.391 -3.326 3.738 1.00 96.69 261 LEU A C 1
ATOM 1987 O O . LEU A 1 261 ? -25.397 -3.293 3.026 1.00 96.69 261 LEU A O 1
ATOM 1991 N N . GLU A 1 262 ? -27.487 -2.613 3.482 1.00 97.75 262 GLU A N 1
ATOM 1992 C CA . GLU A 1 262 ? -27.629 -1.730 2.322 1.00 97.75 262 GLU A CA 1
ATOM 1993 C C . GLU A 1 262 ? -26.671 -0.534 2.397 1.00 97.75 262 GLU A C 1
ATOM 1995 O O . GLU A 1 262 ? -25.936 -0.273 1.446 1.00 97.75 262 GLU A O 1
ATOM 2000 N N . GLN A 1 263 ? -26.593 0.139 3.554 1.00 96.56 263 GLN A N 1
ATOM 2001 C CA . GLN A 1 263 ? -25.616 1.213 3.779 1.00 96.56 263 GLN A CA 1
ATOM 2002 C C . GLN A 1 263 ? -24.187 0.705 3.590 1.00 96.56 263 GLN A C 1
ATOM 2004 O O . GLN A 1 263 ? -23.386 1.344 2.910 1.00 96.56 263 GLN A O 1
ATOM 2009 N N . ARG A 1 264 ? -23.876 -0.470 4.151 1.00 97.44 264 ARG A N 1
ATOM 2010 C CA . ARG A 1 264 ? -22.550 -1.078 4.034 1.00 97.44 264 ARG A CA 1
ATOM 2011 C C . ARG A 1 264 ? -22.212 -1.348 2.570 1.00 97.44 264 ARG A C 1
ATOM 2013 O O . ARG A 1 264 ? -21.160 -0.923 2.112 1.00 97.44 264 ARG A O 1
ATOM 2020 N N . GLN A 1 265 ? -23.123 -1.965 1.820 1.00 98.25 265 GLN A N 1
ATOM 2021 C CA . GLN A 1 265 ? -22.944 -2.238 0.393 1.00 98.25 265 GLN A CA 1
ATOM 2022 C C . GLN A 1 265 ? -22.742 -0.961 -0.431 1.00 98.25 265 GLN A C 1
ATOM 2024 O O . GLN A 1 265 ? -21.902 -0.958 -1.326 1.00 98.25 265 GLN A O 1
ATOM 2029 N N . ALA A 1 266 ? -23.454 0.126 -0.126 1.00 97.69 266 ALA A N 1
ATOM 2030 C CA . ALA A 1 266 ? -23.268 1.404 -0.812 1.00 97.69 266 ALA A CA 1
ATOM 2031 C C . ALA A 1 266 ? -21.866 1.997 -0.571 1.00 97.69 266 ALA A C 1
ATOM 2033 O O . ALA A 1 266 ? -21.232 2.504 -1.500 1.00 97.69 266 ALA A O 1
ATOM 2034 N N . VAL A 1 267 ? -21.349 1.903 0.659 1.00 98.06 267 VAL A N 1
ATOM 2035 C CA . VAL A 1 267 ? -19.978 2.331 0.985 1.00 98.06 267 VAL A CA 1
ATOM 2036 C C . VAL A 1 267 ? -18.951 1.452 0.270 1.00 98.06 267 VAL A C 1
ATOM 2038 O O . VAL A 1 267 ? -18.039 1.976 -0.365 1.00 98.06 267 VAL A O 1
ATOM 2041 N N . GLU A 1 268 ? -19.126 0.132 0.302 1.00 98.50 268 GLU A N 1
ATOM 2042 C CA . GLU A 1 268 ? -18.231 -0.824 -0.363 1.00 98.50 268 GLU A CA 1
ATOM 2043 C C . GLU A 1 268 ? -18.192 -0.603 -1.882 1.00 98.50 268 GLU A C 1
ATOM 2045 O O . GLU A 1 268 ? -17.114 -0.524 -2.465 1.00 98.50 268 GLU A O 1
ATOM 2050 N N . GLN A 1 269 ? -19.347 -0.400 -2.525 1.00 98.38 269 GLN A N 1
ATOM 2051 C CA . GLN A 1 269 ? -19.428 -0.065 -3.952 1.00 98.38 269 GLN A CA 1
ATOM 2052 C C . GLN A 1 269 ? -18.715 1.251 -4.278 1.00 98.38 269 GLN 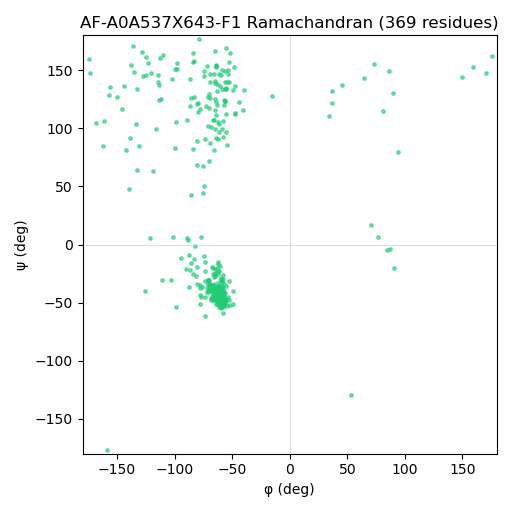A C 1
ATOM 2054 O O . GLN A 1 269 ? -18.025 1.340 -5.292 1.00 98.38 269 GLN A O 1
ATOM 2059 N N . SER A 1 270 ? -18.853 2.266 -3.421 1.00 98.00 270 SER A N 1
ATOM 2060 C CA . SER A 1 270 ? -18.157 3.546 -3.573 1.00 98.00 270 SER A CA 1
ATOM 2061 C C . SER A 1 270 ? -16.634 3.380 -3.498 1.00 98.00 270 SER A C 1
ATOM 2063 O O . SER A 1 270 ? -15.937 3.944 -4.341 1.00 98.00 270 SER A O 1
ATOM 2065 N N . ILE A 1 271 ? -16.124 2.583 -2.552 1.00 98.25 271 ILE A N 1
ATOM 2066 C CA . ILE A 1 271 ? -14.687 2.290 -2.411 1.00 98.25 271 ILE A CA 1
ATOM 2067 C C . ILE A 1 271 ? -14.164 1.534 -3.638 1.00 98.25 271 ILE A C 1
ATOM 2069 O O . ILE A 1 271 ? -13.176 1.948 -4.245 1.00 98.25 271 ILE A O 1
ATOM 2073 N N . GLU A 1 272 ? -14.839 0.448 -4.028 1.00 98.56 272 GLU A N 1
ATOM 2074 C CA . GLU A 1 272 ? -14.428 -0.388 -5.164 1.00 98.56 272 GLU A CA 1
ATOM 2075 C C . GLU A 1 272 ? -14.453 0.399 -6.481 1.00 98.56 272 GLU A C 1
ATOM 2077 O O . GLU A 1 272 ? -13.499 0.336 -7.255 1.00 98.56 272 GLU A O 1
ATOM 2082 N N . SER A 1 273 ? -15.509 1.186 -6.714 1.00 97.75 273 SER A N 1
ATOM 2083 C CA . SER A 1 273 ? -15.657 1.998 -7.924 1.00 97.75 273 SER A CA 1
ATOM 2084 C C . SER A 1 273 ? -14.588 3.086 -8.018 1.00 97.75 273 SER A C 1
ATOM 2086 O O . SER A 1 273 ? -13.972 3.238 -9.071 1.00 97.75 273 SER A O 1
ATOM 2088 N N . ASN A 1 274 ? -14.312 3.800 -6.920 1.00 96.69 274 ASN A N 1
ATOM 2089 C CA . ASN A 1 274 ? -13.271 4.828 -6.885 1.00 96.69 274 ASN A CA 1
ATOM 2090 C C . ASN A 1 274 ? -11.890 4.239 -7.204 1.00 96.69 274 ASN A C 1
ATOM 2092 O O . ASN A 1 274 ? -11.214 4.692 -8.125 1.00 96.69 274 ASN A O 1
ATOM 2096 N N . ALA A 1 275 ? -11.496 3.181 -6.491 1.00 97.56 275 ALA A N 1
ATOM 2097 C CA . ALA A 1 275 ? -10.178 2.585 -6.671 1.00 97.56 275 ALA A CA 1
ATOM 2098 C C . ALA A 1 275 ? -10.010 1.931 -8.054 1.00 97.56 275 ALA A C 1
ATOM 2100 O O . ALA A 1 275 ? -8.924 1.997 -8.634 1.00 97.56 275 ALA A O 1
ATOM 2101 N N . GLU A 1 276 ? -11.060 1.311 -8.608 1.00 98.50 276 GLU A N 1
ATOM 2102 C CA . GLU A 1 276 ? -11.020 0.757 -9.966 1.00 98.50 276 GLU A CA 1
ATOM 2103 C C . GLU A 1 276 ? -10.927 1.862 -11.030 1.00 98.50 276 GLU A C 1
ATOM 2105 O O . GLU A 1 276 ? -10.163 1.717 -11.985 1.00 98.50 276 GLU A O 1
ATOM 2110 N N . GLN A 1 277 ? -11.644 2.977 -10.869 1.00 97.50 277 GLN A N 1
ATOM 2111 C CA . GLN A 1 277 ? -11.549 4.117 -11.787 1.00 97.50 277 GLN A CA 1
ATOM 2112 C C . GLN A 1 277 ? -10.151 4.743 -11.774 1.00 97.50 277 GLN A C 1
ATOM 2114 O O . GLN A 1 277 ? -9.570 4.939 -12.842 1.00 97.50 277 GLN A O 1
ATOM 2119 N N . SER A 1 278 ? -9.568 4.973 -10.593 1.00 94.69 278 SER A N 1
ATOM 2120 C CA . SER A 1 278 ? -8.179 5.434 -10.474 1.00 94.69 278 SER A CA 1
ATOM 2121 C C . SER A 1 278 ? -7.199 4.454 -11.123 1.00 94.69 278 SER A C 1
ATOM 2123 O O . SER A 1 278 ? -6.327 4.875 -11.879 1.00 94.69 278 SER A O 1
ATOM 2125 N N . ALA A 1 279 ? -7.378 3.143 -10.915 1.00 97.19 279 ALA A N 1
ATOM 2126 C CA . ALA A 1 279 ? -6.531 2.131 -11.545 1.00 97.19 279 ALA A CA 1
ATOM 2127 C C . ALA A 1 279 ? -6.602 2.198 -13.078 1.00 97.19 279 ALA A C 1
ATOM 2129 O O . ALA A 1 279 ? -5.577 2.141 -13.751 1.00 97.19 279 ALA A O 1
ATOM 2130 N N . ARG A 1 280 ? -7.806 2.352 -13.645 1.00 97.69 280 ARG A N 1
ATOM 2131 C CA . ARG A 1 280 ? -8.000 2.478 -15.099 1.00 97.69 280 ARG A CA 1
ATOM 2132 C C . ARG A 1 280 ? -7.341 3.733 -15.660 1.00 97.69 280 ARG A C 1
ATOM 2134 O O . ARG A 1 280 ? -6.762 3.658 -16.737 1.00 97.69 280 ARG A O 1
ATOM 2141 N N . ALA A 1 281 ? -7.401 4.851 -14.938 1.00 94.12 281 ALA A N 1
ATOM 2142 C CA . ALA A 1 281 ? -6.734 6.086 -15.341 1.00 94.12 281 ALA A CA 1
ATOM 2143 C C . ALA A 1 281 ? -5.206 5.923 -15.371 1.00 94.12 281 ALA A C 1
ATOM 2145 O O . ALA A 1 281 ? -4.577 6.295 -16.357 1.00 94.12 281 ALA A O 1
ATOM 2146 N N . ILE A 1 282 ? -4.620 5.296 -14.344 1.00 93.12 282 ILE A N 1
ATOM 2147 C CA . ILE A 1 282 ? -3.174 5.022 -14.297 1.00 93.12 282 ILE A CA 1
ATOM 2148 C C . ILE A 1 282 ? -2.769 4.063 -15.428 1.00 93.12 282 ILE A C 1
ATOM 2150 O O . ILE A 1 282 ? -1.811 4.324 -16.150 1.00 93.12 282 ILE A O 1
ATOM 2154 N N . ALA A 1 283 ? -3.525 2.978 -15.625 1.00 94.19 283 ALA A N 1
ATOM 2155 C CA . ALA A 1 283 ? -3.252 1.981 -16.662 1.00 94.19 283 ALA A CA 1
ATOM 2156 C C . ALA A 1 283 ? -3.421 2.517 -18.097 1.00 94.19 283 ALA A C 1
ATOM 2158 O O . ALA A 1 283 ? -2.888 1.932 -19.035 1.00 94.19 283 ALA A O 1
ATOM 2159 N N . ALA A 1 284 ? -4.159 3.614 -18.291 1.00 94.06 284 ALA A N 1
ATOM 2160 C CA . ALA A 1 284 ? -4.355 4.213 -19.609 1.00 94.06 284 ALA A CA 1
ATOM 2161 C C . ALA A 1 284 ? -3.107 4.947 -20.136 1.00 94.06 284 ALA A C 1
ATOM 2163 O O . ALA A 1 284 ? -3.038 5.232 -21.336 1.00 94.06 284 ALA A O 1
ATOM 2164 N N . ILE A 1 285 ? -2.125 5.244 -19.277 1.00 90.94 285 ILE A N 1
ATOM 2165 C CA . ILE A 1 285 ? -0.916 5.992 -19.640 1.00 90.94 285 ILE A CA 1
ATOM 2166 C C . ILE A 1 285 ? -0.008 5.127 -20.528 1.00 90.94 285 ILE A C 1
ATOM 2168 O O . ILE A 1 285 ? 0.735 4.268 -20.056 1.00 90.94 285 ILE A O 1
ATOM 2172 N N . GLN A 1 286 ? -0.040 5.393 -21.832 1.00 90.50 286 GLN A N 1
ATOM 2173 C CA . GLN A 1 286 ? 0.696 4.621 -22.833 1.00 90.50 286 GLN A CA 1
ATOM 2174 C C . GLN A 1 286 ? 2.210 4.820 -22.725 1.00 90.50 286 GLN A C 1
ATOM 2176 O O . GLN A 1 286 ? 2.683 5.940 -22.529 1.00 90.50 286 GLN A O 1
ATOM 2181 N N . GLN A 1 287 ? 2.967 3.736 -22.893 1.00 91.00 287 GLN A N 1
ATOM 2182 C CA . GLN A 1 287 ? 4.417 3.785 -23.085 1.00 91.00 287 GLN A CA 1
ATOM 2183 C C . GLN A 1 287 ? 4.771 3.698 -24.578 1.00 91.00 287 GLN A C 1
ATOM 2185 O O . GLN A 1 287 ? 3.976 3.188 -25.373 1.00 91.00 287 GLN A O 1
ATOM 2190 N N . PRO A 1 288 ? 5.952 4.193 -24.994 1.00 89.25 288 PRO A N 1
ATOM 2191 C CA . PRO A 1 288 ? 6.413 4.045 -26.369 1.00 89.25 288 PRO A CA 1
ATOM 2192 C C . PRO A 1 288 ? 6.462 2.576 -26.814 1.00 89.25 288 PRO A C 1
ATOM 2194 O O . PRO A 1 288 ? 6.739 1.669 -26.027 1.00 89.25 288 PRO A O 1
ATOM 2197 N N . SER A 1 289 ? 6.252 2.328 -28.107 1.00 86.88 289 SER A N 1
ATOM 2198 C CA . SER A 1 289 ? 6.347 0.978 -28.672 1.00 86.88 289 SER A CA 1
ATOM 2199 C C . SER A 1 289 ? 7.711 0.340 -28.383 1.00 86.88 289 SER A C 1
ATOM 2201 O O . SER A 1 289 ? 8.743 0.975 -28.597 1.00 86.88 289 SER A O 1
ATOM 2203 N N . GLY A 1 290 ? 7.720 -0.924 -27.957 1.00 87.44 290 GLY A N 1
ATOM 2204 C CA . GLY A 1 290 ? 8.950 -1.665 -27.646 1.00 87.44 290 GLY A CA 1
ATOM 2205 C C . GLY A 1 290 ? 9.497 -1.438 -26.233 1.00 87.44 290 GLY A C 1
ATOM 2206 O O . GLY A 1 290 ? 10.432 -2.136 -25.841 1.00 87.44 290 GLY A O 1
ATOM 2207 N N . TYR A 1 291 ? 8.889 -0.541 -25.447 1.00 90.38 291 TYR A N 1
ATOM 2208 C CA . TYR A 1 291 ? 9.312 -0.247 -24.076 1.00 90.38 291 TYR A CA 1
ATOM 2209 C C . TYR A 1 291 ? 9.341 -1.492 -23.179 1.00 90.38 291 TYR A C 1
ATOM 2211 O O . TYR A 1 291 ? 10.310 -1.714 -22.455 1.00 90.38 291 TYR A O 1
ATOM 2219 N N . ARG A 1 292 ? 8.334 -2.365 -23.302 1.00 93.50 292 ARG A N 1
ATOM 2220 C CA . ARG A 1 292 ? 8.279 -3.646 -22.588 1.00 93.50 292 ARG A CA 1
ATOM 2221 C C . ARG A 1 292 ? 9.575 -4.451 -22.720 1.00 93.50 292 ARG A C 1
ATOM 2223 O O . ARG A 1 292 ? 10.144 -4.867 -21.719 1.00 93.50 292 ARG A O 1
ATOM 2230 N N . ALA A 1 293 ? 10.061 -4.653 -23.946 1.00 95.12 293 ALA A N 1
ATOM 2231 C CA . ALA A 1 293 ? 11.256 -5.460 -24.192 1.00 95.12 293 ALA A CA 1
ATOM 2232 C C . ALA A 1 293 ? 12.517 -4.819 -23.589 1.00 95.12 293 ALA A C 1
ATOM 2234 O O . ALA A 1 293 ? 13.381 -5.526 -23.073 1.00 95.12 293 ALA A O 1
ATOM 2235 N N . GLN A 1 294 ? 12.606 -3.486 -23.624 1.00 94.31 294 GLN A N 1
ATOM 2236 C CA . GLN A 1 294 ? 13.688 -2.739 -22.984 1.00 94.31 294 GLN A CA 1
ATOM 2237 C C . GLN A 1 294 ? 13.676 -2.935 -21.464 1.00 94.31 294 GLN A C 1
ATOM 2239 O O . GLN A 1 294 ? 14.715 -3.252 -20.884 1.00 94.31 294 GLN A O 1
ATOM 2244 N N . ARG A 1 295 ? 12.510 -2.783 -20.828 1.00 95.69 295 ARG A N 1
ATOM 2245 C CA . ARG A 1 295 ? 12.344 -2.966 -19.383 1.00 95.69 295 ARG A CA 1
ATOM 2246 C C . ARG A 1 295 ? 12.618 -4.409 -18.953 1.00 95.69 295 ARG A C 1
ATOM 2248 O O . ARG A 1 295 ? 13.358 -4.630 -18.000 1.00 95.69 295 ARG A O 1
ATOM 2255 N N . ASP A 1 296 ? 12.079 -5.390 -19.675 1.00 97.12 296 ASP A N 1
ATOM 2256 C CA . ASP A 1 296 ? 12.289 -6.811 -19.377 1.00 97.12 296 ASP A CA 1
ATOM 2257 C C . ASP A 1 296 ? 13.785 -7.176 -19.459 1.00 97.12 296 ASP A C 1
ATOM 2259 O O . ASP A 1 296 ? 14.312 -7.861 -18.578 1.00 97.12 296 ASP A O 1
ATOM 2263 N N . ALA A 1 297 ? 14.495 -6.665 -20.474 1.00 96.94 297 ALA A N 1
ATOM 2264 C CA . ALA A 1 297 ? 15.940 -6.847 -20.611 1.00 96.94 297 ALA A CA 1
ATOM 2265 C C . ALA A 1 297 ? 16.730 -6.147 -19.494 1.00 96.94 297 ALA A C 1
ATOM 2267 O O . ALA A 1 297 ? 17.687 -6.724 -18.972 1.00 96.94 297 ALA A O 1
ATOM 2268 N N . TYR A 1 298 ? 16.320 -4.935 -19.103 1.00 97.06 298 TYR A N 1
ATOM 2269 C CA . TYR A 1 298 ? 16.914 -4.223 -17.973 1.00 97.06 298 TYR A CA 1
ATOM 2270 C C . TYR A 1 298 ? 16.771 -5.040 -16.686 1.00 97.06 298 TYR A C 1
ATOM 2272 O O . TYR A 1 298 ? 17.770 -5.370 -16.050 1.00 97.06 298 TYR A O 1
ATOM 2280 N N . CYS A 1 299 ? 15.554 -5.460 -16.335 1.00 97.75 299 CYS A N 1
ATOM 2281 C CA . CYS A 1 299 ? 15.341 -6.258 -15.134 1.00 97.75 299 CYS A CA 1
ATOM 2282 C C . CYS A 1 299 ? 16.162 -7.554 -15.157 1.00 97.75 299 CYS A C 1
ATOM 2284 O O . CYS A 1 299 ? 16.812 -7.888 -14.169 1.00 97.75 299 CYS A O 1
ATOM 2286 N N . ALA A 1 300 ? 16.202 -8.267 -16.288 1.00 97.31 300 ALA A N 1
ATOM 2287 C CA . ALA A 1 300 ? 16.966 -9.509 -16.403 1.00 97.31 300 ALA A CA 1
ATOM 2288 C C . ALA A 1 300 ? 18.471 -9.328 -16.123 1.00 97.31 300 ALA A C 1
ATOM 2290 O O . ALA A 1 300 ? 19.105 -10.241 -15.594 1.00 97.31 300 ALA A O 1
ATOM 2291 N N . ALA A 1 301 ? 19.037 -8.165 -16.457 1.00 96.94 301 ALA A N 1
ATOM 2292 C CA . ALA A 1 301 ? 20.440 -7.844 -16.201 1.00 96.94 301 ALA A CA 1
ATOM 2293 C C . ALA A 1 301 ? 20.701 -7.303 -14.781 1.00 96.94 301 ALA A C 1
ATOM 2295 O O . ALA A 1 301 ? 21.820 -7.429 -14.280 1.00 96.94 301 ALA A O 1
ATOM 2296 N N . HIS A 1 302 ? 19.695 -6.709 -14.133 1.00 96.56 302 HIS A N 1
ATOM 2297 C CA . HIS A 1 302 ? 19.873 -5.949 -12.893 1.00 96.56 302 HIS A CA 1
ATOM 2298 C C . HIS A 1 302 ? 19.270 -6.610 -11.643 1.00 96.56 302 HIS A C 1
ATOM 2300 O O . HIS A 1 302 ? 19.820 -6.449 -10.549 1.00 96.56 302 HIS A O 1
ATOM 2306 N N . PHE A 1 303 ? 18.191 -7.386 -11.776 1.00 96.00 303 PHE A N 1
ATOM 2307 C CA . PHE A 1 303 ? 17.525 -8.023 -10.644 1.00 96.00 303 PHE A CA 1
ATOM 2308 C C . PHE A 1 303 ? 18.435 -9.059 -9.980 1.00 96.00 303 PHE A C 1
ATOM 2310 O O . PHE A 1 303 ? 18.772 -10.103 -10.549 1.00 96.00 303 PHE A O 1
ATOM 2317 N N . ARG A 1 304 ? 18.806 -8.804 -8.724 1.00 88.56 304 ARG A N 1
ATOM 2318 C CA . ARG A 1 304 ? 19.679 -9.701 -7.963 1.00 88.56 304 ARG A CA 1
ATOM 2319 C C . ARG A 1 304 ? 18.857 -10.744 -7.223 1.00 88.56 304 ARG A C 1
ATOM 2321 O O . ARG A 1 304 ? 18.248 -10.463 -6.191 1.00 88.56 304 ARG A O 1
ATOM 2328 N N . ARG A 1 305 ? 18.910 -11.983 -7.714 1.00 86.56 305 ARG A N 1
ATOM 2329 C CA . ARG A 1 305 ? 18.402 -13.132 -6.961 1.00 86.56 305 ARG A CA 1
ATOM 2330 C C . ARG A 1 305 ? 19.298 -13.402 -5.760 1.00 86.56 305 ARG A C 1
ATOM 2332 O O . ARG A 1 305 ? 20.506 -13.576 -5.912 1.00 86.56 305 ARG A O 1
ATOM 2339 N N . THR A 1 306 ? 18.714 -13.464 -4.570 1.00 78.06 306 THR A N 1
ATOM 2340 C CA . THR A 1 306 ? 19.431 -13.982 -3.403 1.00 78.06 306 THR A CA 1
ATOM 2341 C C . THR A 1 306 ? 19.608 -15.495 -3.585 1.00 78.06 306 THR A C 1
ATOM 2343 O O . THR A 1 306 ? 18.625 -16.177 -3.888 1.00 78.06 306 THR A O 1
ATOM 2346 N N . PRO A 1 307 ? 20.827 -16.052 -3.436 1.00 61.97 307 PRO A N 1
ATOM 2347 C CA . PRO A 1 307 ? 21.019 -17.497 -3.435 1.00 61.97 307 PRO A CA 1
ATOM 2348 C C . PRO A 1 307 ? 20.110 -18.148 -2.389 1.00 61.97 307 PRO A C 1
ATOM 2350 O O . PRO A 1 307 ? 19.947 -17.611 -1.293 1.00 61.97 307 PRO A O 1
ATOM 2353 N N . ALA A 1 308 ? 19.519 -19.298 -2.712 1.00 55.53 308 ALA A N 1
ATOM 2354 C CA . ALA A 1 308 ? 18.660 -20.049 -1.800 1.00 55.53 308 ALA A CA 1
ATOM 2355 C C . ALA A 1 308 ? 19.488 -20.680 -0.661 1.00 55.53 308 ALA A C 1
ATOM 2357 O O . ALA A 1 308 ? 19.734 -21.881 -0.653 1.00 55.53 308 ALA A O 1
ATOM 2358 N N . THR A 1 309 ? 19.978 -19.870 0.277 1.00 43.72 309 THR A N 1
ATOM 2359 C CA . THR A 1 309 ? 20.722 -20.327 1.464 1.00 43.72 309 THR A CA 1
ATOM 2360 C C . THR A 1 309 ? 20.073 -19.912 2.783 1.00 43.72 309 THR A C 1
ATOM 2362 O O . THR A 1 309 ? 20.612 -20.208 3.846 1.00 43.72 309 THR A O 1
ATOM 2365 N N . ALA A 1 310 ? 18.887 -19.298 2.762 1.00 44.34 310 ALA A N 1
ATOM 2366 C CA . ALA A 1 310 ? 18.112 -19.092 3.981 1.00 44.34 310 ALA A CA 1
ATOM 2367 C C . ALA A 1 310 ? 17.418 -20.408 4.374 1.00 44.34 310 ALA A C 1
ATOM 2369 O O . ALA A 1 310 ? 16.608 -20.940 3.615 1.00 44.34 310 ALA A O 1
ATOM 2370 N N . GLY A 1 311 ? 17.779 -20.947 5.544 1.00 46.12 311 GLY A N 1
ATOM 2371 C CA . GLY A 1 311 ? 17.152 -22.128 6.143 1.00 46.12 311 GLY A CA 1
ATOM 2372 C C . GLY A 1 311 ? 15.631 -21.980 6.312 1.00 46.12 311 GLY A C 1
ATOM 2373 O O . GLY A 1 311 ? 15.090 -20.889 6.125 1.00 46.12 311 GLY A O 1
ATOM 2374 N N . PRO A 1 312 ? 14.922 -23.074 6.644 1.00 39.53 312 PRO A N 1
ATOM 2375 C CA . PRO A 1 312 ? 13.464 -23.094 6.633 1.00 39.53 312 PRO A CA 1
ATOM 2376 C C . PRO A 1 312 ? 12.895 -21.983 7.522 1.00 39.53 312 PRO A C 1
ATOM 2378 O O . PRO A 1 312 ? 13.200 -21.919 8.714 1.00 39.53 312 PRO A O 1
ATOM 2381 N N . LEU A 1 313 ? 12.059 -21.119 6.934 1.00 54.44 313 LEU A N 1
ATOM 2382 C CA . LEU A 1 313 ? 11.223 -20.196 7.695 1.00 54.44 313 LEU A CA 1
ATOM 2383 C C . LEU A 1 313 ? 10.408 -20.978 8.733 1.00 54.44 313 LEU A C 1
ATOM 2385 O O . LEU A 1 313 ? 10.021 -22.130 8.507 1.00 54.44 313 LEU A O 1
ATOM 2389 N N . ALA A 1 314 ? 10.106 -20.314 9.851 1.00 49.50 314 ALA A N 1
ATOM 2390 C CA . ALA A 1 314 ? 9.144 -20.809 10.825 1.00 49.50 314 ALA A CA 1
ATOM 2391 C C . ALA A 1 314 ? 7.862 -21.276 10.102 1.00 49.50 314 ALA A C 1
ATOM 2393 O O . ALA A 1 314 ? 7.407 -20.612 9.163 1.00 49.50 314 ALA A O 1
ATOM 2394 N N . PRO A 1 315 ? 7.295 -22.434 10.484 1.00 39.81 315 PRO A N 1
ATOM 2395 C CA . PRO A 1 315 ? 6.200 -23.044 9.748 1.00 39.81 315 PRO A CA 1
ATOM 2396 C C . PRO A 1 315 ? 5.031 -22.069 9.615 1.00 39.81 315 PRO A C 1
ATOM 2398 O O . PRO A 1 315 ? 4.609 -21.459 10.599 1.00 39.81 315 PRO A O 1
ATOM 2401 N N . ARG A 1 316 ? 4.485 -21.964 8.393 1.00 46.56 316 ARG A N 1
ATOM 2402 C CA . ARG A 1 316 ? 3.215 -21.275 8.128 1.00 46.56 316 ARG A CA 1
ATOM 2403 C C . ARG A 1 316 ? 2.211 -21.691 9.208 1.00 46.56 316 ARG A C 1
ATOM 2405 O O . ARG A 1 316 ? 1.948 -22.895 9.312 1.00 46.56 316 ARG A O 1
ATOM 2412 N N . PRO A 1 317 ? 1.621 -20.759 9.981 1.00 41.34 317 PRO A N 1
ATOM 2413 C CA . PRO A 1 317 ? 0.514 -21.124 10.842 1.00 41.34 317 PRO A CA 1
ATOM 2414 C C . PRO A 1 317 ? -0.558 -21.754 9.954 1.00 41.34 317 PRO A C 1
ATOM 2416 O O . PRO A 1 317 ? -0.960 -21.201 8.925 1.00 41.34 317 PRO A O 1
ATOM 2419 N N . THR A 1 318 ? -0.930 -22.985 10.298 1.00 35.16 318 THR A N 1
ATOM 2420 C CA . THR A 1 318 ? -1.932 -23.756 9.569 1.00 35.16 318 THR A CA 1
ATOM 2421 C C . THR A 1 318 ? -3.205 -22.929 9.444 1.00 35.16 318 THR A C 1
ATOM 2423 O O . THR A 1 318 ? -3.516 -22.131 10.324 1.00 35.16 318 THR A O 1
ATOM 2426 N N . LYS A 1 319 ? -3.923 -23.096 8.324 1.00 38.53 319 LYS A N 1
ATOM 2427 C CA . LYS A 1 319 ? -5.191 -22.415 8.031 1.00 38.53 319 LYS A CA 1
ATOM 2428 C C . LYS A 1 319 ? -6.191 -22.659 9.169 1.00 38.53 319 LYS A C 1
ATOM 2430 O O . LYS A 1 319 ? -7.023 -23.558 9.084 1.00 38.53 319 LYS A O 1
ATOM 2435 N N . THR A 1 320 ? -6.155 -21.854 10.222 1.00 36.12 320 THR A N 1
ATOM 2436 C CA . THR A 1 320 ? -7.283 -21.700 11.121 1.00 36.12 320 THR A CA 1
ATOM 2437 C C . THR A 1 320 ? -8.348 -21.026 10.284 1.00 36.12 320 THR A C 1
ATOM 2439 O O . THR A 1 320 ? -8.243 -19.870 9.883 1.00 36.12 320 THR A O 1
ATOM 2442 N N . SER A 1 321 ? -9.366 -21.802 9.927 1.00 33.12 321 SER A N 1
ATOM 2443 C CA . SER A 1 321 ? -10.594 -21.280 9.359 1.00 33.12 321 SER A CA 1
ATOM 2444 C C . SER A 1 321 ? -11.139 -20.240 10.335 1.00 33.12 321 SER A C 1
ATOM 2446 O O . SER A 1 321 ? -11.790 -20.597 11.321 1.00 33.12 321 SER A O 1
ATOM 2448 N N . PHE A 1 322 ? -10.853 -18.962 10.092 1.00 38.44 322 PHE A N 1
ATOM 2449 C CA . PHE A 1 322 ? -11.533 -17.867 10.757 1.00 38.44 322 PHE A CA 1
ATOM 2450 C C . PHE A 1 322 ? -13.003 -17.986 10.366 1.00 38.44 322 PHE A C 1
ATOM 2452 O O . PHE A 1 322 ? -13.427 -17.603 9.274 1.00 38.44 322 PHE A O 1
ATOM 2459 N N . LYS A 1 323 ? -13.795 -18.614 11.241 1.00 31.33 323 LYS A N 1
ATOM 2460 C CA . LYS A 1 323 ? -15.246 -18.608 11.119 1.00 31.33 323 LYS A CA 1
ATOM 2461 C C . LYS A 1 323 ? -15.662 -17.152 11.241 1.00 31.33 323 LYS A C 1
ATOM 2463 O O . LYS A 1 323 ? -15.649 -16.597 12.335 1.00 31.33 323 LYS A O 1
ATOM 2468 N N . ARG A 1 324 ? -16.025 -16.551 10.107 1.00 36.12 324 ARG A N 1
ATOM 2469 C CA . ARG A 1 324 ? -16.735 -15.274 10.028 1.00 36.12 324 ARG A CA 1
ATOM 2470 C C . ARG A 1 324 ? -17.800 -15.278 11.125 1.00 36.12 324 ARG A C 1
ATOM 2472 O O . ARG A 1 324 ? -18.679 -16.146 11.110 1.00 36.12 324 ARG A O 1
ATOM 2479 N N . ALA A 1 325 ? -17.679 -14.386 12.106 1.00 33.22 325 ALA A N 1
ATOM 2480 C CA . ALA A 1 325 ? -18.664 -14.267 13.169 1.00 33.22 325 ALA A CA 1
ATOM 2481 C C . ALA A 1 325 ? -20.013 -13.973 12.504 1.00 33.22 325 ALA A C 1
ATOM 2483 O O . ALA A 1 325 ? -20.234 -12.895 11.955 1.00 33.22 325 ALA A O 1
ATOM 2484 N N . LYS A 1 326 ? -20.904 -14.971 12.467 1.00 33.44 326 LYS A N 1
ATOM 2485 C CA . LYS A 1 326 ? -22.269 -14.775 11.987 1.00 33.44 326 LYS A CA 1
ATOM 2486 C C . LYS A 1 326 ? -22.936 -13.829 12.973 1.00 33.44 326 LYS A C 1
ATOM 2488 O O . LYS A 1 326 ? -23.245 -14.225 14.096 1.00 33.44 326 LYS A O 1
ATOM 2493 N N . HIS A 1 327 ? -23.136 -12.591 12.545 1.00 35.06 327 HIS A N 1
ATOM 2494 C CA . HIS A 1 327 ? -23.927 -11.604 13.255 1.00 35.06 327 HIS A CA 1
ATOM 2495 C C . HIS A 1 327 ? -25.350 -12.168 13.404 1.00 35.06 327 HIS A C 1
ATOM 2497 O O . HIS A 1 327 ? -26.125 -12.214 12.450 1.00 35.06 327 HIS A O 1
ATOM 2503 N N . LYS A 1 328 ? -25.673 -12.718 14.582 1.00 30.23 328 LYS A N 1
ATOM 2504 C CA . LYS A 1 328 ? -27.046 -13.096 14.928 1.00 30.23 328 LYS A CA 1
ATOM 2505 C C . LYS A 1 328 ? -27.759 -11.815 15.368 1.00 30.23 328 LYS A C 1
ATOM 2507 O O . LYS A 1 328 ? -27.318 -11.217 16.351 1.00 30.23 328 LYS A O 1
ATOM 2512 N N . PRO A 1 329 ? -28.856 -11.403 14.713 1.00 34.12 329 PRO A N 1
ATOM 2513 C CA . PRO A 1 329 ? -29.607 -10.248 15.167 1.00 34.12 329 PRO A CA 1
ATOM 2514 C C . PRO A 1 329 ? -30.189 -10.561 16.547 1.00 34.12 329 PRO A C 1
ATOM 2516 O O . PRO A 1 329 ? -30.901 -11.551 16.734 1.00 34.12 329 PRO A O 1
ATOM 2519 N N . LYS A 1 330 ? -29.866 -9.727 17.541 1.00 38.09 330 LYS A N 1
ATOM 2520 C CA . LYS A 1 330 ? -30.505 -9.782 18.858 1.00 38.09 330 LYS A CA 1
ATOM 2521 C C . LYS A 1 330 ? -31.978 -9.413 18.681 1.00 38.09 330 LYS A C 1
ATOM 2523 O O . LYS A 1 330 ? -32.332 -8.238 18.621 1.00 38.09 330 LYS A O 1
ATOM 2528 N N . HIS A 1 331 ? -32.852 -10.416 18.621 1.00 34.69 331 HIS A N 1
ATOM 2529 C CA . HIS A 1 331 ? -34.291 -10.208 18.735 1.00 34.69 331 HIS A CA 1
ATOM 2530 C C . HIS A 1 331 ? -34.609 -9.593 20.104 1.00 34.69 331 HIS A C 1
ATOM 2532 O O . HIS A 1 331 ? -34.635 -10.278 21.126 1.00 34.69 331 HIS A O 1
ATOM 2538 N N . ARG A 1 332 ? -34.891 -8.287 20.128 1.00 46.00 332 ARG A N 1
ATOM 2539 C CA . ARG A 1 332 ? -35.639 -7.666 21.223 1.00 46.00 332 ARG A CA 1
ATOM 2540 C C . ARG A 1 332 ? -37.056 -8.242 21.228 1.00 46.00 332 ARG A C 1
ATOM 2542 O O . ARG A 1 332 ? -37.773 -8.144 20.235 1.00 46.00 332 ARG A O 1
ATOM 2549 N N . ARG A 1 333 ? -37.483 -8.792 22.364 1.00 35.84 333 ARG A N 1
ATOM 2550 C CA . ARG A 1 333 ? -38.891 -9.096 22.663 1.00 35.84 333 ARG A CA 1
ATOM 2551 C C . ARG A 1 333 ? -39.225 -8.710 24.115 1.00 35.84 333 ARG A C 1
ATOM 2553 O O . ARG A 1 333 ? -38.314 -8.533 24.917 1.00 35.84 333 ARG A O 1
ATOM 2560 N N . PRO A 1 334 ? -40.502 -8.416 24.419 1.00 37.38 334 PRO A N 1
ATOM 2561 C CA . PRO A 1 334 ? -40.912 -7.059 24.779 1.00 37.38 334 PRO A CA 1
ATOM 2562 C C . PRO A 1 334 ? -41.303 -6.897 26.256 1.00 37.38 334 PRO A C 1
ATOM 2564 O O . PRO A 1 334 ? -41.621 -7.864 26.947 1.00 37.38 334 PRO A O 1
ATOM 2567 N N . ARG A 1 335 ? -41.343 -5.635 26.717 1.00 43.91 335 ARG A N 1
ATOM 2568 C CA . ARG A 1 335 ? -41.898 -5.211 28.017 1.00 43.91 335 ARG A CA 1
ATOM 2569 C C . ARG A 1 335 ? -43.281 -5.842 28.248 1.00 43.91 335 ARG A C 1
ATOM 2571 O O . ARG A 1 335 ? -44.252 -5.483 27.582 1.00 43.91 335 ARG A O 1
ATOM 2578 N N . ARG A 1 336 ? -43.386 -6.745 29.228 1.00 35.94 336 ARG A N 1
ATOM 2579 C CA . ARG A 1 336 ? -44.674 -7.262 29.710 1.00 35.94 336 ARG A CA 1
ATOM 2580 C C . ARG A 1 336 ? -45.397 -6.182 30.518 1.00 35.94 336 ARG A C 1
ATOM 2582 O O . ARG A 1 336 ? -44.903 -5.708 31.538 1.00 35.94 336 ARG A O 1
ATOM 2589 N N . ARG A 1 337 ? -46.586 -5.813 30.036 1.00 36.97 337 ARG A N 1
ATOM 2590 C CA . ARG A 1 337 ? -47.591 -5.002 30.734 1.00 36.97 337 ARG A CA 1
ATOM 2591 C C . ARG A 1 337 ? -47.944 -5.636 32.086 1.00 36.97 337 ARG A C 1
ATOM 2593 O O . ARG A 1 337 ? -48.230 -6.829 32.152 1.00 36.97 337 ARG A O 1
ATOM 2600 N N . ARG A 1 338 ? -47.994 -4.810 33.136 1.00 43.91 338 ARG A N 1
ATOM 2601 C CA . ARG A 1 338 ? -48.638 -5.128 34.418 1.00 43.91 338 ARG A CA 1
ATOM 2602 C C . ARG A 1 338 ? -50.112 -5.476 34.171 1.00 43.91 338 ARG A C 1
ATOM 2604 O O . ARG A 1 338 ? -50.850 -4.658 33.627 1.00 43.91 338 ARG A O 1
ATOM 2611 N N . ARG A 1 339 ? -50.549 -6.658 34.608 1.00 36.19 339 ARG A N 1
ATOM 2612 C CA . ARG A 1 339 ? -51.955 -6.966 34.905 1.00 36.19 339 ARG A CA 1
ATOM 2613 C C . ARG A 1 339 ? -52.015 -7.662 36.261 1.00 36.19 339 ARG A C 1
ATOM 2615 O O . ARG A 1 339 ? -51.163 -8.489 36.568 1.00 36.19 339 ARG A O 1
ATOM 2622 N N . GLY A 1 340 ? -52.963 -7.202 37.073 1.00 39.41 340 GLY A N 1
ATOM 2623 C CA . GLY A 1 340 ? -53.060 -7.465 38.501 1.00 39.41 340 GLY A CA 1
ATOM 2624 C C . GLY A 1 340 ? -53.298 -8.922 38.868 1.00 39.41 340 GLY A C 1
ATOM 2625 O O . GLY A 1 340 ? -53.935 -9.673 38.132 1.00 39.41 340 GLY A O 1
ATOM 2626 N N . HIS A 1 341 ? -52.834 -9.269 40.065 1.00 35.66 341 HIS A N 1
ATOM 2627 C CA . HIS A 1 341 ? -53.242 -10.474 40.763 1.00 35.66 341 HIS A CA 1
ATOM 2628 C C . HIS A 1 341 ? -54.056 -10.106 41.999 1.00 35.66 341 HIS A C 1
ATOM 2630 O O . HIS A 1 341 ? -53.651 -9.299 42.833 1.00 35.66 341 HIS A O 1
ATOM 2636 N N . ARG A 1 342 ? -55.248 -10.705 42.031 1.00 34.25 342 ARG A N 1
ATOM 2637 C CA . ARG A 1 342 ? -56.215 -10.739 43.121 1.00 34.25 342 ARG A CA 1
ATOM 2638 C C . ARG A 1 342 ? -55.615 -11.382 44.377 1.00 34.25 342 ARG A C 1
ATOM 2640 O O . ARG A 1 342 ? -54.858 -12.345 44.286 1.00 34.25 342 ARG A O 1
ATOM 2647 N N . HIS A 1 343 ? -56.054 -10.863 45.521 1.00 36.03 343 HIS A N 1
ATOM 2648 C CA . HIS A 1 343 ? -55.991 -11.472 46.849 1.00 36.03 343 HIS A CA 1
ATOM 2649 C C . HIS A 1 343 ? -56.488 -12.926 46.876 1.00 36.03 343 HIS A C 1
ATOM 2651 O O . HIS A 1 343 ? -57.480 -13.242 46.216 1.00 36.03 343 HIS A O 1
ATOM 2657 N N . PRO A 1 344 ? -55.967 -13.717 47.825 1.00 43.00 344 PRO A N 1
ATOM 2658 C CA . PRO A 1 344 ? -56.810 -14.522 48.689 1.00 43.00 344 PRO A CA 1
ATOM 2659 C C . PRO A 1 344 ? -56.715 -14.015 50.131 1.00 43.00 344 PRO A C 1
ATOM 2661 O O . PRO A 1 344 ? -55.650 -13.635 50.622 1.00 43.00 344 PRO A O 1
ATOM 2664 N N . GLY A 1 345 ? -57.872 -13.953 50.784 1.00 32.25 345 GLY A N 1
ATOM 2665 C CA . GLY A 1 345 ? -57.987 -13.548 52.173 1.00 32.25 345 GLY A CA 1
ATOM 2666 C C . GLY A 1 345 ? -57.442 -14.604 53.124 1.00 32.25 345 GLY A C 1
ATOM 2667 O O . GLY A 1 345 ? -57.494 -15.800 52.846 1.00 32.25 345 GLY A O 1
ATOM 2668 N N . ASN A 1 346 ? -57.010 -14.153 54.298 1.00 32.84 346 ASN A N 1
ATOM 2669 C CA . ASN A 1 346 ? -57.155 -14.967 55.487 1.00 32.84 346 ASN A CA 1
ATOM 2670 C C . ASN A 1 346 ? -57.460 -14.099 56.710 1.00 32.84 346 ASN A C 1
ATOM 2672 O O . ASN A 1 346 ? -56.910 -13.015 56.901 1.00 32.84 346 ASN A O 1
ATOM 2676 N N . ARG A 1 347 ? -58.421 -14.587 57.490 1.00 34.16 347 ARG A N 1
ATOM 2677 C CA . ARG A 1 347 ? -58.956 -14.001 58.717 1.00 34.16 347 ARG A CA 1
ATOM 2678 C C . ARG A 1 347 ? -57.873 -13.965 59.801 1.00 34.16 347 ARG A C 1
ATOM 2680 O O . ARG A 1 347 ? -57.218 -14.973 60.028 1.00 34.16 347 ARG A O 1
ATOM 2687 N N . THR A 1 348 ? -57.786 -12.881 60.569 1.00 33.41 348 THR A N 1
ATOM 2688 C CA . THR A 1 348 ? -58.204 -12.809 61.990 1.00 33.41 348 THR A CA 1
ATOM 2689 C C . THR A 1 348 ? -57.539 -11.642 62.733 1.00 33.41 348 THR A C 1
ATOM 2691 O O . THR A 1 348 ? -56.414 -11.249 62.457 1.00 33.41 348 THR A O 1
ATOM 2694 N N . ARG A 1 349 ? -58.266 -11.188 63.765 1.00 34.56 349 ARG A N 1
ATOM 2695 C CA . ARG A 1 349 ? -57.815 -10.474 64.972 1.00 34.56 349 ARG A CA 1
ATOM 2696 C C . ARG A 1 349 ? -57.851 -8.937 64.981 1.00 34.56 349 ARG A C 1
ATOM 2698 O O . ARG A 1 349 ? -56.856 -8.232 64.909 1.00 34.56 349 ARG A O 1
ATOM 2705 N N . SER A 1 350 ? -59.078 -8.468 65.216 1.00 36.00 350 SER A N 1
ATOM 2706 C CA . SER A 1 350 ? -59.452 -7.378 66.131 1.00 36.00 350 SER A CA 1
ATOM 2707 C C . SER A 1 350 ? -58.379 -6.975 67.158 1.00 36.00 350 SER A C 1
ATOM 2709 O O . SER A 1 350 ? -57.946 -7.808 67.957 1.00 36.00 350 SER A O 1
ATOM 2711 N N . LYS A 1 351 ? -58.074 -5.670 67.202 1.00 34.91 351 LYS A N 1
ATOM 2712 C CA . LYS A 1 351 ? -58.081 -4.847 68.427 1.00 34.91 351 LYS A CA 1
ATOM 2713 C C . LYS A 1 351 ? -58.145 -3.357 68.055 1.00 34.91 351 LYS A C 1
ATOM 2715 O O . LYS A 1 351 ? -57.168 -2.772 67.608 1.00 34.91 351 LYS A O 1
ATOM 2720 N N . ARG A 1 352 ? -59.319 -2.748 68.261 1.00 34.53 352 ARG A N 1
ATOM 2721 C CA . ARG A 1 352 ? -59.510 -1.293 68.382 1.00 34.53 352 ARG A CA 1
ATOM 2722 C C . ARG A 1 352 ? -59.272 -0.885 69.841 1.00 34.53 352 ARG A C 1
ATOM 2724 O O . ARG A 1 352 ? -59.932 -1.413 70.730 1.00 34.53 352 ARG A O 1
ATOM 2731 N N . ARG A 1 353 ? -58.384 0.083 70.054 1.00 36.19 353 ARG A N 1
ATOM 2732 C CA . ARG A 1 353 ? -58.296 1.053 71.169 1.00 36.19 353 ARG A CA 1
ATOM 2733 C C . ARG A 1 353 ? -57.512 2.231 70.574 1.00 36.19 353 ARG A C 1
ATOM 2735 O O . ARG A 1 353 ? -56.556 1.977 69.860 1.00 36.19 353 ARG A O 1
ATOM 2742 N N . GLY A 1 354 ? -57.830 3.501 70.741 1.00 31.66 354 GLY A N 1
ATOM 2743 C CA . GLY A 1 354 ? -58.846 4.221 71.491 1.00 31.66 354 GLY A CA 1
ATOM 2744 C C . GLY A 1 354 ? -58.703 5.698 71.093 1.00 31.66 354 GLY A C 1
ATOM 2745 O O . GLY A 1 354 ? -57.679 6.096 70.540 1.00 31.66 354 GLY A O 1
ATOM 2746 N N . LEU A 1 355 ? -59.763 6.470 71.310 1.00 35.97 355 LEU A N 1
ATOM 2747 C CA . LEU A 1 355 ? -59.821 7.911 71.085 1.00 35.97 355 LEU A CA 1
ATOM 2748 C C . LEU A 1 355 ? -58.772 8.677 71.909 1.00 35.97 355 LEU A C 1
ATOM 2750 O O . LEU A 1 355 ? -58.530 8.310 73.055 1.00 35.97 355 LEU A O 1
ATOM 2754 N N . ALA A 1 356 ? -58.303 9.814 71.386 1.00 35.78 356 ALA A N 1
ATOM 2755 C CA . ALA A 1 356 ? -58.134 11.033 72.178 1.00 35.78 356 ALA A CA 1
ATOM 2756 C C . ALA A 1 356 ? -58.141 12.282 71.280 1.00 35.78 356 ALA A C 1
ATOM 2758 O O . ALA A 1 356 ? -57.451 12.359 70.267 1.00 35.78 356 ALA A O 1
ATOM 2759 N N . HIS A 1 357 ? -58.990 13.224 71.681 1.00 36.03 357 HIS A N 1
ATOM 2760 C CA . HIS A 1 357 ? -59.184 14.578 71.172 1.00 36.03 357 HIS A CA 1
ATOM 2761 C C . HIS A 1 357 ? -58.101 15.547 71.697 1.00 36.03 357 HIS A C 1
ATOM 2763 O O . HIS A 1 357 ? -57.354 15.204 72.606 1.00 36.03 357 HIS A O 1
ATOM 2769 N N . HIS A 1 358 ? -58.185 16.792 71.205 1.00 35.53 358 HIS A N 1
ATOM 2770 C CA . HIS A 1 358 ? -57.471 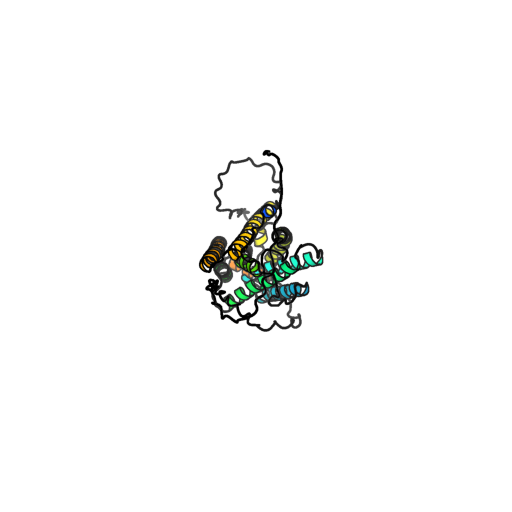18.027 71.577 1.00 35.53 358 HIS A CA 1
ATOM 2771 C C . HIS A 1 358 ? -56.157 18.279 70.824 1.00 35.53 358 HIS A C 1
ATOM 2773 O O . HIS A 1 358 ? -55.305 17.415 70.737 1.00 35.53 358 HIS A O 1
ATOM 2779 N N . GLY A 1 359 ? -55.912 19.455 70.250 1.00 32.31 359 GLY A N 1
ATOM 2780 C CA . GLY A 1 359 ? -56.667 20.706 70.249 1.00 32.31 359 GLY A CA 1
ATOM 2781 C C . GLY A 1 359 ? -55.697 21.880 70.121 1.00 32.31 359 GLY A C 1
ATOM 2782 O O . GLY A 1 359 ? -54.649 21.832 70.748 1.00 32.31 359 GLY A O 1
ATOM 2783 N N . ARG A 1 360 ? -56.118 22.930 69.393 1.00 35.62 360 ARG A N 1
ATOM 2784 C CA . ARG A 1 360 ? -55.521 24.287 69.326 1.00 35.62 360 ARG A CA 1
ATOM 2785 C C . ARG A 1 360 ? -54.099 24.330 68.734 1.00 35.62 360 ARG A C 1
ATOM 2787 O O . ARG A 1 360 ? -53.292 23.450 68.949 1.00 35.62 360 ARG A O 1
ATOM 2794 N N . GLY A 1 361 ? -53.695 25.323 67.963 1.00 33.00 361 GLY A N 1
ATOM 2795 C CA . GLY A 1 361 ? -54.290 26.573 67.523 1.00 33.00 361 GLY A CA 1
ATOM 2796 C C . GLY A 1 361 ? -53.220 27.318 66.714 1.00 33.00 361 GLY A C 1
ATOM 2797 O O . GLY A 1 361 ? -52.047 26.974 66.801 1.00 33.00 361 GLY A O 1
ATOM 2798 N N . SER A 1 362 ? -53.676 28.292 65.927 1.00 34.84 362 SER A N 1
ATOM 2799 C CA . SER A 1 362 ? -53.026 29.568 65.584 1.00 34.84 362 SER A CA 1
ATOM 2800 C C . SER A 1 362 ? -51.497 29.558 65.392 1.00 34.84 362 SER A C 1
ATOM 2802 O O . SER A 1 362 ? -50.737 29.368 66.328 1.00 34.84 362 SER A O 1
ATOM 2804 N N . SER A 1 363 ? -50.940 29.945 64.250 1.00 37.78 363 SER A N 1
ATOM 2805 C CA . SER A 1 363 ? -51.035 31.302 63.702 1.00 37.78 363 SER A CA 1
ATOM 2806 C C . SER A 1 363 ? -50.075 31.421 62.504 1.00 37.78 363 SER A C 1
ATOM 2808 O O . SER A 1 363 ? -49.067 30.726 62.470 1.00 37.78 363 SER A O 1
ATOM 2810 N N . GLN A 1 364 ? -50.474 32.249 61.526 1.00 37.53 364 GLN A N 1
ATOM 2811 C CA . GLN A 1 364 ? -49.702 33.271 60.782 1.00 37.53 364 GLN A CA 1
ATOM 2812 C C . GLN A 1 364 ? -48.220 32.957 60.448 1.00 37.53 364 GLN A C 1
ATOM 2814 O O . GLN A 1 364 ? -47.446 32.613 61.323 1.00 37.53 364 GLN A O 1
ATOM 2819 N N . SER A 1 365 ? -47.710 33.132 59.226 1.00 38.28 365 SER A N 1
ATOM 2820 C CA . SER A 1 365 ? -47.819 34.324 58.374 1.00 38.28 365 SER A CA 1
ATOM 2821 C C . SER A 1 365 ? -47.237 34.079 56.959 1.00 38.28 365 SER A C 1
ATOM 2823 O O . SER A 1 365 ? -46.309 33.296 56.791 1.00 38.28 365 SER A O 1
ATOM 2825 N N . VAL A 1 366 ? -47.836 34.747 55.955 1.00 42.03 366 VAL A N 1
ATOM 2826 C CA . VAL A 1 366 ? -47.220 35.582 54.882 1.00 42.03 366 VAL A CA 1
ATOM 2827 C C . VAL A 1 366 ? -45.829 35.119 54.371 1.00 42.03 366 VAL A C 1
ATOM 2829 O O . VAL A 1 366 ? -44.875 35.158 55.128 1.00 42.03 366 VAL A O 1
ATOM 2832 N N . GLY A 1 367 ? -45.612 34.609 53.145 1.00 37.72 367 GLY A N 1
ATOM 2833 C CA . GLY A 1 367 ? -45.700 35.276 51.822 1.00 37.72 367 GLY A CA 1
ATOM 2834 C C . GLY A 1 367 ? -44.523 36.257 51.550 1.00 37.72 367 GLY A C 1
ATOM 2835 O O . GLY A 1 367 ? -44.049 36.851 52.508 1.00 37.72 367 GLY A O 1
ATOM 2836 N N . PRO A 1 368 ? -44.111 36.599 50.304 1.00 59.22 368 PRO A N 1
ATOM 2837 C CA . PRO A 1 368 ? -44.063 35.847 49.041 1.00 59.22 368 PRO A CA 1
ATOM 2838 C C . PRO A 1 368 ? -42.738 36.034 48.218 1.00 59.22 368 PRO A C 1
ATOM 2840 O O . PRO A 1 368 ? -41.923 36.902 48.486 1.00 59.22 368 PRO A O 1
ATOM 2843 N N . ALA A 1 369 ? -42.597 35.221 47.162 1.00 42.97 369 ALA A N 1
ATOM 2844 C CA . ALA A 1 369 ? -42.155 35.515 45.779 1.00 42.97 369 ALA A CA 1
ATOM 2845 C C . ALA A 1 369 ? -40.917 36.393 45.400 1.00 42.97 369 ALA A C 1
ATOM 2847 O O . ALA A 1 369 ? -40.810 37.559 45.760 1.00 42.97 369 ALA A O 1
ATOM 2848 N N . ARG A 1 370 ? -40.197 35.855 44.388 1.00 48.34 370 ARG A N 1
ATOM 2849 C CA . ARG A 1 370 ? -39.385 36.474 43.300 1.00 48.34 370 ARG A CA 1
ATOM 2850 C C . ARG A 1 370 ? -37.950 36.944 43.604 1.00 48.34 370 ARG A C 1
ATOM 2852 O O . ARG A 1 370 ? -37.749 38.002 44.185 1.00 48.34 370 ARG A O 1
ATOM 2859 N N . ARG A 1 371 ? -36.975 36.291 42.958 1.00 48.38 371 ARG A N 1
ATOM 2860 C CA . ARG A 1 371 ? -36.426 36.686 41.643 1.00 48.38 371 ARG A CA 1
ATOM 2861 C C . ARG A 1 371 ? -35.902 35.467 40.899 1.00 48.38 371 ARG A C 1
ATOM 2863 O O . ARG A 1 371 ? -35.538 34.497 41.595 1.00 48.38 371 ARG A O 1
#

Nearest PDB structures (foldseek):
  8fls-assembly1_R  TM=2.007E-01  e=2.486E+00  Homo sapiens
  8cqd-assembly1_D  TM=2.151E-01  e=3.391E+00  uncultured Gammaproteobacteria bacterium
  5k52-assembly4_D  TM=1.769E-01  e=2.716E+00  Limnothrix sp. KNUA012

Mean predicted aligned error: 13.78 Å

pLDDT: mean 78.19, std 26.1, range [25.66, 98.81]

Secondary structure (DSSP, 8-state):
----------------------PPPPP----PPPP---GGGGSPPPP-S-------BTTBSS-SHHHHHHHHHHHHHHHHHHTTSTTHHHHHHHHHHHHHHHHHHHH-TTSSTTHHHHHHHHHHHHHHHHHHHHHHHTT----HHHHHHHHHHHHT-S-HHHHHHHHHIIIIIIIHHHHHHHH-SB-TTS-BSHHHHHHHHHHHHHHHHHHHHHHHHHH-TTHHHHS-S-HHHHHHHHHHHHHHHHHHHHHHHHHHH--SHHHHHHHHHHHHHHHHHHHHHHHT-PPPTTHHHHHHHHHHHH--PPPS-PPPPSP--------------------PPP---------------------------------

Sequence (371 aa):
MARGWIRISASLGMCAAAFAVCGASAPAAGADSPPNVGWPDLLPALGTAENPQPGPQPGCLSPSMACLDYEIARMREAQQGLGCDHRGVFATTYLVLTEVLRNTLAGDPAYFDDRDYLIYEDALFAHYYFRTLDAWKSGQAVPGAWRVAFQTAASGDANAAQDMLLGINAHVQRDMPYVMATLGLHRPDGSSRKADHDRVNQLLDDAYGPVVRAVAANYDDFVHTTNPDTPADHLAGLELVKTWRENVWRNAERLLDATTLEQRQAVEQSIESNAEQSARAIAAIQQPSGYRAQRDAYCAAHFRRTPATAGPLAPRPTKTSFKRAKHKPKHRRPRRRRRGHRHPGNRTRSKRRGLAHHGRGSSQSVGPARR